Protein AF-0000000078774529 (afdb_homodimer)

Organism: Ictidomys tridecemlineatus (NCBI:txid43179)

Structure (mmCIF, N/CA/C/O backbone):
data_AF-0000000078774529-model_v1
#
loop_
_entity.id
_entity.type
_entity.pdbx_description
1 polymer 'Chromosome 6 open reading frame 58'
#
loop_
_atom_site.group_PDB
_atom_site.id
_atom_site.type_symbol
_atom_site.label_atom_id
_atom_site.label_alt_id
_atom_site.label_comp_id
_atom_site.label_asym_id
_atom_site.label_entity_id
_atom_site.label_seq_id
_atom_site.pdbx_PDB_ins_code
_atom_site.Cartn_x
_atom_site.Cartn_y
_atom_site.Cartn_z
_atom_site.occupancy
_atom_site.B_iso_or_equiv
_atom_site.auth_seq_id
_atom_site.auth_comp_id
_atom_site.auth_asym_id
_atom_site.auth_atom_id
_atom_site.pdbx_PDB_model_num
ATOM 1 N N . MET A 1 1 ? -48.25 -17.266 37.219 1 22.86 1 MET A N 1
ATOM 2 C CA . MET A 1 1 ? -47.531 -18.391 36.625 1 22.86 1 MET A CA 1
ATOM 3 C C . MET A 1 1 ? -47.781 -18.453 35.125 1 22.86 1 MET A C 1
ATOM 5 O O . MET A 1 1 ? -46.875 -18.781 34.344 1 22.86 1 MET A O 1
ATOM 9 N N . ALA A 1 2 ? -49.031 -18.562 34.719 1 26.16 2 ALA A N 1
ATOM 10 C CA . ALA A 1 2 ? -49.656 -19.016 33.469 1 26.16 2 ALA A CA 1
ATOM 11 C C . ALA A 1 2 ? -49.438 -17.984 32.344 1 26.16 2 ALA A C 1
ATOM 13 O O . ALA A 1 2 ? -49.781 -18.234 31.188 1 26.16 2 ALA A O 1
ATOM 14 N N . PHE A 1 3 ? -49.344 -16.781 32.719 1 27.58 3 PHE A N 1
ATOM 15 C CA . PHE A 1 3 ? -49.562 -15.719 31.734 1 27.58 3 PHE A CA 1
ATOM 16 C C . PHE A 1 3 ? -48.469 -15.719 30.672 1 27.58 3 PHE A C 1
ATOM 18 O O . PHE A 1 3 ? -48.281 -14.727 29.969 1 27.58 3 PHE A O 1
ATOM 25 N N . LEU A 1 4 ? -47.375 -16.75 30.844 1 28.06 4 LEU A N 1
ATOM 26 C CA . LEU A 1 4 ? -46.094 -16.844 30.156 1 28.06 4 LEU A CA 1
ATOM 27 C C . LEU A 1 4 ? -46.281 -17.188 28.688 1 28.06 4 LEU A C 1
ATOM 29 O O . LEU A 1 4 ? -45.312 -17.344 27.953 1 28.06 4 LEU A O 1
ATOM 33 N N . THR A 1 5 ? -47.531 -17.656 28.281 1 27.72 5 THR A N 1
ATOM 34 C CA . THR A 1 5 ? -47.625 -18.562 27.141 1 27.72 5 THR A CA 1
ATOM 35 C C . THR A 1 5 ? -47.531 -17.781 25.828 1 27.72 5 THR A C 1
ATOM 37 O O . THR A 1 5 ? -47.281 -18.359 24.766 1 27.72 5 THR A O 1
ATOM 40 N N . CYS A 1 6 ? -48.156 -16.547 25.703 1 26.41 6 CYS A N 1
ATOM 41 C CA . CYS A 1 6 ? -48.75 -16.203 24.422 1 26.41 6 CYS A CA 1
ATOM 42 C C . CYS A 1 6 ? -47.688 -15.82 23.406 1 26.41 6 CYS A C 1
ATOM 44 O O . CYS A 1 6 ? -48 -15.695 22.219 1 26.41 6 CYS A O 1
ATOM 46 N N . TRP A 1 7 ? -46.688 -15.008 23.859 1 26.58 7 TRP A N 1
ATOM 47 C CA . TRP A 1 7 ? -46.094 -14.172 22.844 1 26.58 7 TRP A CA 1
ATOM 48 C C . TRP A 1 7 ? -45.219 -15 21.906 1 26.58 7 TRP A C 1
ATOM 50 O O . TRP A 1 7 ? -44 -15.031 22.047 1 26.58 7 TRP A O 1
ATOM 60 N N . ALA A 1 8 ? -45.344 -16.438 21.875 1 28.95 8 ALA A N 1
ATOM 61 C CA . ALA A 1 8 ? -44.594 -17.438 21.125 1 28.95 8 ALA A CA 1
ATOM 62 C C . ALA A 1 8 ? -44.75 -17.219 19.609 1 28.95 8 ALA A C 1
ATOM 64 O O . ALA A 1 8 ? -43.812 -17.484 18.844 1 28.95 8 ALA A O 1
ATOM 65 N N . CYS A 1 9 ? -46 -17.047 19.125 1 26.59 9 CYS A N 1
ATOM 66 C CA . CYS A 1 9 ? -46.344 -17.594 17.828 1 26.59 9 CYS A CA 1
ATOM 67 C C . CYS A 1 9 ? -45.719 -16.766 16.703 1 26.59 9 CYS A C 1
ATOM 69 O O . CYS A 1 9 ? -45.656 -17.219 15.555 1 26.59 9 CYS A O 1
ATOM 71 N N . VAL A 1 10 ? -45.875 -15.438 16.906 1 27.52 10 VAL A N 1
ATOM 72 C CA . VAL A 1 10 ? -46 -14.719 15.641 1 27.52 10 VAL A CA 1
ATOM 73 C C . VAL A 1 10 ? -44.656 -14.789 14.875 1 27.52 10 VAL A C 1
ATOM 75 O O . VAL A 1 10 ? -44.625 -14.477 13.68 1 27.52 10 VAL A O 1
ATOM 78 N N . LEU A 1 11 ? -43.562 -14.836 15.664 1 26.62 11 LEU A N 1
ATOM 79 C CA . LEU A 1 11 ? -42.375 -14.492 14.914 1 26.62 11 LEU A CA 1
ATOM 80 C C . LEU A 1 11 ? -42 -15.609 13.945 1 26.62 11 LEU A C 1
ATOM 82 O O . LEU A 1 11 ? -40.875 -15.648 13.445 1 26.62 11 LEU A O 1
ATOM 86 N N . VAL A 1 12 ? -42.906 -16.609 13.797 1 27.36 12 VAL A N 1
ATOM 87 C CA . VAL A 1 12 ? -42.5 -17.828 13.102 1 27.36 12 VAL A CA 1
ATOM 88 C C . VAL A 1 12 ? -42.031 -17.484 11.695 1 27.36 12 VAL A C 1
ATOM 90 O O . VAL A 1 12 ? -40.969 -17.984 11.258 1 27.36 12 VAL A O 1
ATOM 93 N N . GLY A 1 13 ? -42.969 -17.109 10.75 1 25.42 13 GLY A N 1
ATOM 94 C CA . GLY A 1 13 ? -43.094 -17.75 9.453 1 25.42 13 GLY A CA 1
ATOM 95 C C . GLY A 1 13 ? -42.062 -17.25 8.453 1 25.42 13 GLY A C 1
ATOM 96 O O . GLY A 1 13 ? -41.844 -17.875 7.41 1 25.42 13 GLY A O 1
ATOM 97 N N . CYS A 1 14 ? -41.875 -15.906 8.375 1 25.48 14 CYS A N 1
ATOM 98 C CA . CYS A 1 14 ? -41.5 -15.586 7 1 25.48 14 CYS A CA 1
ATOM 99 C C . CYS A 1 14 ? -40.125 -16.109 6.66 1 25.48 14 CYS A C 1
ATOM 101 O O . CYS A 1 14 ? -39.125 -15.43 6.914 1 25.48 14 CYS A O 1
ATOM 103 N N . LEU A 1 15 ? -39.781 -17.328 7.09 1 29.42 15 LEU A N 1
ATOM 104 C CA . LEU A 1 15 ? -38.594 -17.984 6.508 1 29.42 15 LEU A CA 1
ATOM 105 C C . LEU A 1 15 ? -38.625 -17.891 4.984 1 29.42 15 LEU A C 1
ATOM 107 O O . LEU A 1 15 ? -39.312 -18.672 4.32 1 29.42 15 LEU A O 1
ATOM 111 N N . SER A 1 16 ? -39.062 -16.781 4.496 1 28.41 16 SER A N 1
ATOM 112 C CA . SER A 1 16 ? -38.844 -16.859 3.057 1 28.41 16 SER A CA 1
ATOM 113 C C . SER A 1 16 ? -37.469 -17.453 2.742 1 28.41 16 SER A C 1
ATOM 115 O O . SER A 1 16 ? -36.469 -17.109 3.379 1 28.41 16 SER A O 1
ATOM 117 N N . ALA A 1 17 ? -37.469 -18.672 2.225 1 30.06 17 ALA A N 1
ATOM 118 C CA . ALA A 1 17 ? -36.469 -19.438 1.481 1 30.06 17 ALA A CA 1
ATOM 119 C C . ALA A 1 17 ? -35.656 -18.531 0.57 1 30.06 17 ALA A C 1
ATOM 121 O O . ALA A 1 17 ? -36.094 -18.141 -0.509 1 30.06 17 ALA A O 1
ATOM 122 N N . SER A 1 18 ? -35.219 -17.406 1.056 1 31.2 18 SER A N 1
ATOM 123 C CA . SER A 1 18 ? -34.25 -16.938 0.086 1 31.2 18 SER A CA 1
ATOM 124 C C . SER A 1 18 ? -33.406 -18.094 -0.441 1 31.2 18 SER A C 1
ATOM 126 O O . SER A 1 18 ? -32.656 -18.734 0.322 1 31.2 18 SER A O 1
ATOM 128 N N . LEU A 1 19 ? -34 -18.891 -1.338 1 33.62 19 LEU A N 1
ATOM 129 C CA . LEU A 1 19 ? -33.188 -19.781 -2.166 1 33.62 19 LEU A CA 1
ATOM 130 C C . LEU A 1 19 ? -31.797 -19.219 -2.354 1 33.62 19 LEU A C 1
ATOM 132 O O . LEU A 1 19 ? -31.625 -18.062 -2.748 1 33.62 19 LEU A O 1
ATOM 136 N N . THR A 1 20 ? -30.984 -19.516 -1.432 1 37.28 20 THR A N 1
ATOM 137 C CA . THR A 1 20 ? -29.578 -19.328 -1.74 1 37.28 20 THR A CA 1
ATOM 138 C C . THR A 1 20 ? -29.312 -19.531 -3.229 1 37.28 20 THR A C 1
ATOM 140 O O . THR A 1 20 ? -29.484 -20.641 -3.744 1 37.28 20 THR A O 1
ATOM 143 N N . ARG A 1 21 ? -29.922 -18.734 -4.055 1 36.88 21 ARG A N 1
ATOM 144 C CA . ARG A 1 21 ? -29.391 -18.812 -5.414 1 36.88 21 ARG A CA 1
ATOM 145 C C . ARG A 1 21 ? -28 -19.422 -5.422 1 36.88 21 ARG A C 1
ATOM 147 O O . ARG A 1 21 ? -27.078 -18.922 -4.773 1 36.88 21 ARG A O 1
ATOM 154 N N . ALA A 1 22 ? -27.766 -20.641 -5.441 1 42.44 22 ALA A N 1
ATOM 155 C CA . ALA A 1 22 ? -26.531 -21.344 -5.754 1 42.44 22 ALA A CA 1
ATOM 156 C C . ALA A 1 22 ? -25.641 -20.5 -6.668 1 42.44 22 ALA A C 1
ATOM 158 O O . ALA A 1 22 ? -25.969 -20.297 -7.84 1 42.44 22 ALA A O 1
ATOM 159 N N . SER A 1 23 ? -25.141 -19.359 -6.312 1 53.69 23 SER A N 1
ATOM 160 C CA . SER A 1 23 ? -24.297 -18.438 -7.051 1 53.69 23 SER A CA 1
ATOM 161 C C . SER A 1 23 ? -23.344 -19.172 -7.98 1 53.69 23 SER A C 1
ATOM 163 O O . SER A 1 23 ? -22.578 -20.047 -7.543 1 53.69 23 SER A O 1
ATOM 165 N N . ASP A 1 24 ? -23.703 -19.5 -9.172 1 66.81 24 ASP A N 1
ATOM 166 C CA . ASP A 1 24 ? -22.984 -20.109 -10.289 1 66.81 24 ASP A CA 1
ATOM 167 C C . ASP A 1 24 ? -21.578 -19.516 -10.43 1 66.81 24 ASP A C 1
ATOM 169 O O . ASP A 1 24 ? -21.438 -18.344 -10.781 1 66.81 24 ASP A O 1
ATOM 173 N N . PHE A 1 25 ? -20.562 -20.141 -9.773 1 79.25 25 PHE A N 1
ATOM 174 C CA . PHE A 1 25 ? -19.172 -19.75 -9.797 1 79.25 25 PHE A CA 1
ATOM 175 C C . PHE A 1 25 ? -18.547 -20.031 -11.156 1 79.25 25 PHE A C 1
ATOM 177 O O . PHE A 1 25 ? -17.328 -19.875 -11.336 1 79.25 25 PHE A O 1
ATOM 184 N N . SER A 1 26 ? -19.312 -20.391 -12.047 1 83 26 SER A N 1
ATOM 185 C CA . SER A 1 26 ? -18.766 -20.844 -13.328 1 83 26 SER A CA 1
ATOM 186 C C . SER A 1 26 ? -17.969 -19.719 -14 1 83 26 SER A C 1
ATOM 188 O O . SER A 1 26 ? -16.953 -19.984 -14.656 1 83 26 SER A O 1
ATOM 190 N N . ASP A 1 27 ? -18.344 -18.562 -13.742 1 89.38 27 ASP A N 1
ATOM 191 C CA . ASP A 1 27 ? -17.688 -17.422 -14.375 1 89.38 27 ASP A CA 1
ATOM 192 C C . ASP A 1 27 ? -16.344 -17.141 -13.703 1 89.38 27 ASP A C 1
ATOM 194 O O . ASP A 1 27 ? -15.516 -16.406 -14.242 1 89.38 27 ASP A O 1
ATOM 198 N N . LEU A 1 28 ? -16.109 -17.828 -12.625 1 94.62 28 LEU A N 1
ATOM 199 C CA . LEU A 1 28 ? -14.898 -17.562 -11.867 1 94.62 28 LEU A CA 1
ATOM 200 C C . LEU A 1 28 ? -13.797 -18.547 -12.242 1 94.62 28 LEU A C 1
ATOM 202 O O . LEU A 1 28 ? -12.633 -18.328 -11.906 1 94.62 28 LEU A O 1
ATOM 206 N N . TYR A 1 29 ? -14.18 -19.609 -12.969 1 96.62 29 TYR A N 1
ATOM 207 C CA . TYR A 1 29 ? -13.227 -20.672 -13.273 1 96.62 29 TYR A CA 1
ATOM 208 C C . TYR A 1 29 ? -12.25 -20.234 -14.359 1 96.62 29 TYR A C 1
ATOM 210 O O . TYR A 1 29 ? -12.555 -19.344 -15.156 1 96.62 29 TYR A O 1
ATOM 218 N N . PRO A 1 30 ? -11.047 -20.844 -14.391 1 97.5 30 PRO A N 1
ATOM 219 C CA . PRO A 1 30 ? -10.055 -20.484 -15.414 1 97.5 30 PRO A CA 1
ATOM 220 C C . PRO A 1 30 ? -10.461 -20.938 -16.812 1 97.5 30 PRO A C 1
ATOM 222 O O . PRO A 1 30 ? -11.422 -21.703 -16.969 1 97.5 30 PRO A O 1
ATOM 225 N N . PRO A 1 31 ? -9.773 -20.438 -17.766 1 97.25 31 PRO A N 1
ATOM 226 C CA . PRO A 1 31 ? -10.102 -20.812 -19.156 1 97.25 31 PRO A CA 1
ATOM 227 C C . PRO A 1 31 ? -10.055 -22.328 -19.391 1 97.25 31 PRO A C 1
ATOM 229 O O . PRO A 1 31 ? -9.18 -23 -18.859 1 97.25 31 PRO A O 1
ATOM 232 N N . LEU A 1 32 ? -11.094 -22.812 -20.188 1 97.44 32 LEU A N 1
ATOM 233 C CA . LEU A 1 32 ? -11.18 -24.188 -20.641 1 97.44 32 LEU A CA 1
ATOM 234 C C . LEU A 1 32 ? -11.359 -25.141 -19.453 1 97.44 32 LEU A C 1
ATOM 236 O O . LEU A 1 32 ? -11 -26.312 -19.547 1 97.44 32 LEU A O 1
ATOM 240 N N . TRP A 1 33 ? -11.82 -24.578 -18.359 1 97.56 33 TRP A N 1
ATOM 241 C CA . TRP A 1 33 ? -12.023 -25.375 -17.156 1 97.56 33 TRP A CA 1
ATOM 242 C C . TRP A 1 33 ? -12.953 -26.547 -17.422 1 97.56 33 TRP A C 1
ATOM 244 O O . TRP A 1 33 ? -12.648 -27.688 -17.047 1 97.56 33 TRP A O 1
ATOM 254 N N . LYS A 1 34 ? -14.047 -26.328 -18.078 1 95.62 34 LYS A N 1
ATOM 255 C CA . LYS A 1 34 ? -15.055 -27.359 -18.328 1 95.62 34 LYS A CA 1
ATOM 256 C C . LYS A 1 34 ? -14.523 -28.422 -19.281 1 95.62 34 LYS A C 1
ATOM 258 O O . LYS A 1 34 ? -14.82 -29.609 -19.125 1 95.62 34 LYS A O 1
ATOM 263 N N . GLU A 1 35 ? -13.727 -28.031 -20.203 1 96.62 35 GLU A N 1
ATOM 264 C CA . GLU A 1 35 ? -13.211 -28.922 -21.234 1 96.62 35 GLU A CA 1
ATOM 265 C C . GLU A 1 35 ? -12.047 -29.766 -20.719 1 96.62 35 GLU A C 1
ATOM 267 O O . GLU A 1 35 ? -11.68 -30.766 -21.344 1 96.62 35 GLU A O 1
ATOM 272 N N . SER A 1 36 ? -11.453 -29.391 -19.625 1 98.19 36 SER A N 1
ATOM 273 C CA . SER A 1 36 ? -10.266 -30.062 -19.125 1 98.19 36 SER A CA 1
ATOM 274 C C . SER A 1 36 ? -10.633 -31.297 -18.312 1 98.19 36 SER A C 1
ATOM 276 O O . SER A 1 36 ? -11.703 -31.359 -17.703 1 98.19 36 SER A O 1
ATOM 278 N N . PRO A 1 37 ? -9.727 -32.281 -18.266 1 98.19 37 PRO A N 1
ATOM 279 C CA . PRO A 1 37 ? -9.992 -33.5 -17.5 1 98.19 37 PRO A CA 1
ATOM 280 C C . PRO A 1 37 ? -10.289 -33.219 -16.031 1 98.19 37 PRO A C 1
ATOM 282 O O . PRO A 1 37 ? -9.664 -32.344 -15.422 1 98.19 37 PRO A O 1
ATOM 285 N N . GLY A 1 38 ? -11.266 -34 -15.523 1 97.69 38 GLY A N 1
ATOM 286 C CA . GLY A 1 38 ? -11.641 -33.781 -14.133 1 97.69 38 GLY A CA 1
ATOM 287 C C . GLY A 1 38 ? -11.344 -34.969 -13.25 1 97.69 38 GLY A C 1
ATOM 288 O O . GLY A 1 38 ? -11.492 -34.906 -12.031 1 97.69 38 GLY A O 1
ATOM 289 N N . GLN A 1 39 ? -10.906 -36.125 -13.914 1 97.44 39 GLN A N 1
ATOM 290 C CA . GLN A 1 39 ? -10.539 -37.344 -13.219 1 97.44 39 GLN A CA 1
ATOM 291 C C . GLN A 1 39 ? -9.414 -38.062 -13.953 1 97.44 39 GLN A C 1
ATOM 293 O O . GLN A 1 39 ? -9.164 -37.812 -15.133 1 97.44 39 GLN A O 1
ATOM 298 N N . LEU A 1 40 ? -8.742 -38.969 -13.273 1 97.5 40 LEU A N 1
ATOM 299 C CA . LEU A 1 40 ? -7.562 -39.625 -13.828 1 97.5 40 LEU A CA 1
ATOM 300 C C . LEU A 1 40 ? -7.941 -40.469 -15.031 1 97.5 40 LEU A C 1
ATOM 302 O O . LEU A 1 40 ? -7.16 -40.594 -15.977 1 97.5 40 LEU A O 1
ATOM 306 N N . SER A 1 41 ? -9.141 -40.969 -15.023 1 96.5 41 SER A N 1
ATOM 307 C CA . SER A 1 41 ? -9.578 -41.875 -16.094 1 96.5 41 SER A CA 1
ATOM 308 C C . SER A 1 41 ? -9.75 -41.125 -17.406 1 96.5 41 SER A C 1
ATOM 310 O O . SER A 1 41 ? -9.891 -41.75 -18.469 1 96.5 41 SER A O 1
ATOM 312 N N . ASP A 1 42 ? -9.695 -39.844 -17.312 1 97.31 42 ASP A N 1
ATOM 313 C CA . ASP A 1 42 ? -9.805 -39.031 -18.531 1 97.31 42 ASP A CA 1
ATOM 314 C C . ASP A 1 42 ? -8.484 -39.031 -19.297 1 97.31 42 ASP A C 1
ATO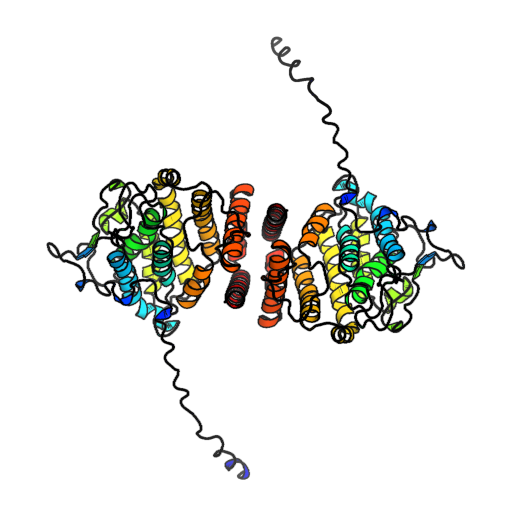M 316 O O . ASP A 1 42 ? -8.445 -38.625 -20.469 1 97.31 42 ASP A O 1
ATOM 320 N N . TYR A 1 43 ? -7.41 -39.531 -18.656 1 98.12 43 TYR A N 1
ATOM 321 C CA . TYR A 1 43 ? -6.094 -39.562 -19.281 1 98.12 43 TYR A CA 1
ATOM 322 C C . TYR A 1 43 ? -5.785 -40.938 -19.875 1 98.12 43 TYR A C 1
ATOM 324 O O . TYR A 1 43 ? -6.336 -41.938 -19.438 1 98.12 43 TYR A O 1
ATOM 332 N N . PRO A 1 44 ? -4.914 -40.969 -20.891 1 97.62 44 PRO A N 1
ATOM 333 C CA . PRO A 1 44 ? -4.492 -42.25 -21.438 1 97.62 44 PRO A CA 1
ATOM 334 C C . PRO A 1 44 ? -3.719 -43.094 -20.406 1 97.62 44 PRO A C 1
ATOM 336 O O . PRO A 1 44 ? -3.043 -42.531 -19.547 1 97.62 44 PRO A O 1
ATOM 339 N N . VAL A 1 45 ? -3.867 -44.438 -20.562 1 96.38 45 VAL A N 1
ATOM 340 C CA . VAL A 1 45 ? -3.164 -45.375 -19.688 1 96.38 45 VAL A CA 1
ATOM 341 C C . VAL A 1 45 ? -2.221 -46.25 -20.531 1 96.38 45 VAL A C 1
ATOM 343 O O . VAL A 1 45 ? -2.615 -46.781 -21.562 1 96.38 45 VAL A O 1
ATOM 346 N N . GLU A 1 46 ? -1.018 -46.219 -20.141 1 94.44 46 GLU A N 1
ATOM 347 C CA . GLU A 1 46 ? -0.012 -47.094 -20.75 1 94.44 46 GLU A CA 1
ATOM 348 C C . GLU A 1 46 ? 0.644 -47.969 -19.703 1 94.44 46 GLU A C 1
ATOM 350 O O . GLU A 1 46 ? 1.271 -47.5 -18.766 1 94.44 46 GLU A O 1
ATOM 355 N N . ASN A 1 47 ? 0.608 -49.312 -19.875 1 92.5 47 ASN A N 1
ATOM 356 C CA . ASN A 1 47 ? 1.197 -50.281 -18.953 1 92.5 47 ASN A CA 1
ATOM 357 C C . ASN A 1 47 ? 0.757 -50.031 -17.516 1 92.5 47 ASN A C 1
ATOM 359 O O . ASN A 1 47 ? 1.589 -50 -16.609 1 92.5 47 ASN A O 1
ATOM 363 N N . GLY A 1 48 ? -0.492 -49.656 -17.359 1 91.62 48 GLY A N 1
ATOM 364 C CA . GLY A 1 48 ? -1.066 -49.5 -16.031 1 91.62 48 GLY A CA 1
ATOM 365 C C . GLY A 1 48 ? -0.764 -48.156 -15.414 1 91.62 48 GLY A C 1
ATOM 366 O O . GLY A 1 48 ? -1.099 -47.906 -14.258 1 91.62 48 GLY A O 1
ATOM 367 N N . MET A 1 49 ? -0.187 -47.312 -16.203 1 95.31 49 MET A N 1
ATOM 368 C CA . MET A 1 49 ? 0.189 -46 -15.703 1 95.31 49 MET A CA 1
ATOM 369 C C . MET A 1 49 ? -0.583 -44.906 -16.438 1 95.31 49 MET A C 1
ATOM 371 O O . MET A 1 49 ? -0.685 -44.906 -17.656 1 95.31 49 MET A O 1
ATOM 375 N N . TYR A 1 50 ? -1.169 -44 -15.664 1 97.88 50 TYR A N 1
ATOM 376 C CA . TYR A 1 50 ? -1.752 -42.812 -16.266 1 97.88 50 TYR A CA 1
ATOM 377 C C . TYR A 1 50 ? -0.668 -41.875 -16.828 1 97.88 50 TYR A C 1
ATOM 379 O O . TYR A 1 50 ? 0.313 -41.594 -16.141 1 97.88 50 TYR A O 1
ATOM 387 N N . ILE A 1 51 ? -0.839 -41.469 -18.062 1 98.38 51 ILE A N 1
ATOM 388 C CA . ILE A 1 51 ? 0.146 -40.625 -18.719 1 98.38 51 ILE A CA 1
ATOM 389 C C . ILE A 1 51 ? -0.436 -39.219 -18.938 1 98.38 51 ILE A C 1
ATOM 391 O O . ILE A 1 51 ? -1.479 -39.062 -19.578 1 98.38 51 ILE A O 1
ATOM 395 N N . ILE A 1 52 ? 0.168 -38.188 -18.438 1 98.62 52 ILE A N 1
ATOM 396 C CA . ILE A 1 52 ? -0.306 -36.812 -18.547 1 98.62 52 ILE A CA 1
ATOM 397 C C . ILE A 1 52 ? 0.753 -35.969 -19.234 1 98.62 52 ILE A C 1
ATOM 399 O O . ILE A 1 52 ? 1.943 -36.062 -18.938 1 98.62 52 ILE A O 1
ATOM 403 N N . ASN A 1 53 ? 0.385 -35.156 -20.172 1 98.62 53 ASN A N 1
ATOM 404 C CA . ASN A 1 53 ? 1.274 -34.219 -20.844 1 98.62 53 ASN A CA 1
ATOM 405 C C . ASN A 1 53 ? 1.119 -32.812 -20.297 1 98.62 53 ASN A C 1
ATOM 407 O O . ASN A 1 53 ? 0.236 -32.062 -20.734 1 98.62 53 ASN A O 1
ATOM 411 N N . PRO A 1 54 ? 2.029 -32.406 -19.422 1 98.31 54 PRO A N 1
ATOM 412 C CA . PRO A 1 54 ? 1.893 -31.078 -18.797 1 98.31 54 PRO A CA 1
ATOM 413 C C . PRO A 1 54 ? 2.219 -29.938 -19.766 1 98.31 54 PRO A C 1
ATOM 415 O O . PRO A 1 54 ? 2.105 -28.766 -19.391 1 98.31 54 PRO A O 1
ATOM 418 N N . TRP A 1 55 ? 2.613 -30.219 -20.984 1 98.69 55 TRP A N 1
ATOM 419 C CA . TRP A 1 55 ? 2.943 -29.219 -22 1 98.69 55 TRP A CA 1
ATOM 420 C C . TRP A 1 55 ? 1.77 -29 -22.953 1 98.69 55 TRP A C 1
ATOM 422 O O . TRP A 1 55 ? 1.936 -28.422 -24.031 1 98.69 55 TRP A O 1
ATOM 432 N N . VAL A 1 56 ? 0.684 -29.516 -22.562 1 98.5 56 VAL A N 1
ATOM 433 C CA . VAL A 1 56 ? -0.624 -29.219 -23.141 1 98.5 56 VAL A CA 1
ATOM 434 C C . VAL A 1 56 ? -1.505 -28.531 -22.109 1 98.5 56 VAL A C 1
ATOM 436 O O . VAL A 1 56 ? -1.774 -29.094 -21.031 1 98.5 56 VAL A O 1
ATOM 439 N N . PHE A 1 57 ? -2.037 -27.344 -22.438 1 98.69 57 PHE A N 1
ATOM 440 C CA . PHE A 1 57 ? -2.715 -26.469 -21.484 1 98.69 57 PHE A CA 1
ATOM 441 C C . PHE A 1 57 ? -3.854 -27.203 -20.797 1 98.69 57 PHE A C 1
ATOM 443 O O . PHE A 1 57 ? -3.943 -27.203 -19.562 1 98.69 57 PHE A O 1
ATOM 450 N N . SER A 1 58 ? -4.703 -27.844 -21.547 1 98.44 58 SER A N 1
ATOM 451 C CA . SER A 1 58 ? -5.891 -28.484 -20.984 1 98.44 58 SER A CA 1
ATOM 452 C C . SER A 1 58 ? -5.516 -29.656 -20.094 1 98.44 58 SER A C 1
ATOM 454 O O . SER A 1 58 ? -6.176 -29.922 -19.094 1 98.44 58 SER A O 1
ATOM 456 N N . GLU A 1 59 ? -4.512 -30.422 -20.453 1 98.62 59 GLU A N 1
ATOM 457 C CA . GLU A 1 59 ? -4.082 -31.547 -19.641 1 98.62 59 GLU A CA 1
ATOM 458 C C . GLU A 1 59 ? -3.506 -31.078 -18.312 1 98.62 59 GLU A C 1
ATOM 460 O O . GLU A 1 59 ? -3.777 -31.672 -17.266 1 98.62 59 GLU A O 1
ATOM 465 N N . LYS A 1 60 ? -2.75 -30.016 -18.391 1 98.62 60 LYS A N 1
ATOM 466 C CA . LYS A 1 60 ? -2.207 -29.438 -17.156 1 98.62 60 LYS A CA 1
ATOM 467 C C . LYS A 1 60 ? -3.316 -28.844 -16.297 1 98.62 60 LYS A C 1
ATOM 469 O O . LYS A 1 60 ? -3.283 -28.953 -15.07 1 98.62 60 LYS A O 1
ATOM 474 N N . MET A 1 61 ? -4.254 -28.156 -16.922 1 98.81 61 MET A N 1
ATOM 475 C CA . MET A 1 61 ? -5.418 -27.656 -16.203 1 98.81 61 MET A CA 1
ATOM 476 C C . MET A 1 61 ? -6.145 -28.797 -15.484 1 98.81 61 MET A C 1
ATOM 478 O O . MET A 1 61 ? -6.605 -28.641 -14.359 1 98.81 61 MET A O 1
ATOM 482 N N . GLY A 1 62 ? -6.203 -29.906 -16.125 1 98.81 62 GLY A N 1
ATOM 483 C CA . GLY A 1 62 ? -6.82 -31.078 -15.523 1 98.81 62 GLY A CA 1
ATOM 484 C C . GLY A 1 62 ? -6.121 -31.547 -14.258 1 98.81 62 GLY A C 1
ATOM 485 O O . GLY A 1 62 ? -6.766 -32 -13.32 1 98.81 62 GLY A O 1
ATOM 486 N N . VAL A 1 63 ? -4.836 -31.422 -14.273 1 98.69 63 VAL A N 1
ATOM 487 C CA . VAL A 1 63 ? -4.035 -31.766 -13.109 1 98.69 63 VAL A CA 1
ATOM 488 C C . VAL A 1 63 ? -4.512 -30.969 -11.898 1 98.69 63 VAL A C 1
ATOM 490 O O . VAL A 1 63 ? -4.75 -31.531 -10.828 1 98.69 63 VAL A O 1
ATOM 493 N N . TYR A 1 64 ? -4.66 -29.688 -12.023 1 98.75 64 TYR A N 1
ATOM 494 C CA . TYR A 1 64 ? -5.164 -28.828 -10.961 1 98.75 64 TYR A CA 1
ATOM 495 C C . TYR A 1 64 ? -6.59 -29.203 -10.578 1 98.75 64 TYR A C 1
ATOM 497 O O . TYR A 1 64 ? -6.941 -29.234 -9.398 1 98.75 64 TYR A O 1
ATOM 505 N N . LYS A 1 65 ? -7.387 -29.406 -11.602 1 98.56 65 LYS A N 1
ATOM 506 C CA . LYS A 1 65 ? -8.797 -29.719 -11.391 1 98.56 65 LYS A CA 1
ATOM 507 C C . LYS A 1 65 ? -8.969 -30.969 -10.547 1 98.56 65 LYS A C 1
ATOM 509 O O . LYS A 1 65 ? -9.781 -31 -9.625 1 98.56 65 LYS A O 1
ATOM 514 N N . ILE A 1 66 ? -8.25 -31.953 -10.883 1 98.62 66 ILE A N 1
ATOM 515 C CA . ILE A 1 66 ? -8.297 -33.219 -10.141 1 98.62 66 ILE A CA 1
ATOM 516 C C . ILE A 1 66 ? -7.848 -32.969 -8.695 1 98.62 66 ILE A C 1
ATOM 518 O O . ILE A 1 66 ? -8.453 -33.469 -7.758 1 98.62 66 ILE A O 1
ATOM 522 N N . LEU A 1 67 ? -6.809 -32.219 -8.523 1 98.44 67 LEU A N 1
ATOM 523 C CA . LEU A 1 67 ? -6.332 -31.875 -7.188 1 98.44 67 LEU A CA 1
ATOM 524 C C . LEU A 1 67 ? -7.426 -31.203 -6.375 1 98.44 67 LEU A C 1
ATOM 526 O O . LEU A 1 67 ? -7.637 -31.531 -5.207 1 98.44 67 LEU A 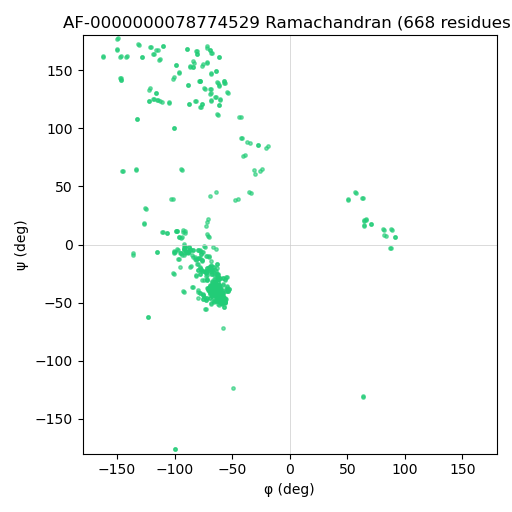O 1
ATOM 530 N N . LEU A 1 68 ? -8.07 -30.203 -6.969 1 98.19 68 LEU A N 1
ATOM 531 C CA . LEU A 1 68 ? -9.141 -29.484 -6.293 1 98.19 68 LEU A CA 1
ATOM 532 C C . LEU A 1 68 ? -10.297 -30.406 -5.945 1 98.19 68 LEU A C 1
ATOM 534 O O . LEU A 1 68 ? -10.844 -30.344 -4.844 1 98.19 68 LEU A O 1
ATOM 538 N N . ASN A 1 69 ? -10.617 -31.281 -6.875 1 97.31 69 ASN A N 1
ATOM 539 C CA . ASN A 1 69 ? -11.695 -32.25 -6.629 1 97.31 69 ASN A CA 1
ATOM 540 C C . ASN A 1 69 ? -11.352 -33.188 -5.477 1 97.31 69 ASN A C 1
ATOM 542 O O . ASN A 1 69 ? -12.188 -33.438 -4.602 1 97.31 69 ASN A O 1
ATOM 546 N N . LYS A 1 70 ? -10.172 -33.656 -5.445 1 97.56 70 LYS A N 1
ATOM 547 C CA . LYS A 1 70 ? -9.758 -34.656 -4.48 1 97.56 70 LYS A CA 1
ATOM 548 C C . LYS A 1 70 ? -9.516 -34.031 -3.105 1 97.56 70 LYS A C 1
ATOM 550 O O . LYS A 1 70 ? -9.555 -34.75 -2.09 1 97.56 70 LYS A O 1
ATOM 555 N N . THR A 1 71 ? -9.266 -32.75 -3.047 1 97.88 71 THR A N 1
ATOM 556 C CA . THR A 1 71 ? -9.008 -32.094 -1.764 1 97.88 71 THR A CA 1
ATOM 557 C C . THR A 1 71 ? -10.258 -31.391 -1.257 1 97.88 71 THR A C 1
ATOM 559 O O . THR A 1 71 ? -10.266 -30.859 -0.145 1 97.88 71 THR A O 1
ATOM 562 N N . ALA A 1 72 ? -11.32 -31.344 -2.041 1 96.88 72 ALA A N 1
ATOM 563 C CA . ALA A 1 72 ? -12.531 -30.609 -1.716 1 96.88 72 ALA A CA 1
ATOM 564 C C . ALA A 1 72 ? -13.086 -31.031 -0.361 1 96.88 72 ALA A C 1
ATOM 566 O O . ALA A 1 72 ? -13.531 -30.188 0.429 1 96.88 72 ALA A O 1
ATOM 567 N N . THR A 1 73 ? -13.055 -32.312 -0.046 1 95 73 THR A N 1
ATOM 568 C CA . THR A 1 73 ? -13.648 -32.812 1.179 1 95 73 THR A CA 1
ATOM 569 C C . THR A 1 73 ? -12.914 -32.281 2.406 1 95 73 THR A C 1
ATOM 571 O O . THR A 1 73 ? -13.531 -32.062 3.449 1 95 73 THR A O 1
ATOM 574 N N . TYR A 1 74 ? -11.648 -32.125 2.279 1 95.31 74 TYR A N 1
ATOM 575 C CA . TYR A 1 74 ? -10.859 -31.641 3.408 1 95.31 74 TYR A CA 1
ATOM 576 C C . TYR A 1 74 ? -11.133 -30.156 3.676 1 95.31 74 TYR A C 1
ATOM 578 O O . TYR A 1 74 ? -10.914 -29.672 4.789 1 95.31 74 TYR A O 1
ATOM 586 N N . PHE A 1 75 ? -11.609 -29.406 2.676 1 95.56 75 PHE A N 1
ATOM 587 C CA . PHE A 1 75 ? -11.867 -27.969 2.811 1 95.56 75 PHE A CA 1
ATOM 588 C C . PHE A 1 75 ? -13.336 -27.719 3.117 1 95.56 75 PHE A C 1
ATOM 590 O O . PHE A 1 75 ? -13.727 -26.578 3.369 1 95.56 75 PHE A O 1
ATOM 597 N N . ALA A 1 76 ? -14.148 -28.719 3.119 1 93.19 76 ALA A N 1
ATOM 598 C CA . ALA A 1 76 ? -15.586 -28.578 3.316 1 93.19 76 ALA A CA 1
ATOM 599 C C . ALA A 1 76 ? -15.898 -28 4.691 1 93.19 76 ALA A C 1
ATOM 601 O O . ALA A 1 76 ? -16.922 -27.328 4.871 1 93.19 76 ALA A O 1
ATOM 602 N N . LYS A 1 77 ? -15.062 -28.203 5.664 1 92 77 LYS A N 1
ATOM 603 C CA . LYS A 1 77 ? -15.273 -27.703 7.016 1 92 77 LYS A CA 1
ATOM 604 C C . LYS A 1 77 ? -15.141 -26.188 7.055 1 92 77 LYS A C 1
ATOM 606 O O . LYS A 1 77 ? -15.617 -25.531 7.992 1 92 77 LYS A O 1
ATOM 611 N N . PHE A 1 78 ? -14.5 -25.656 6.109 1 91.06 78 PHE A N 1
ATOM 612 C CA . PHE A 1 78 ? -14.289 -24.219 6.102 1 91.06 78 PHE A CA 1
ATOM 613 C C . PHE A 1 78 ? -15.406 -23.5 5.34 1 91.06 78 PHE A C 1
ATOM 615 O O . PHE A 1 78 ? -15.758 -22.375 5.66 1 91.06 78 PHE A O 1
ATOM 622 N N . ALA A 1 79 ? -15.859 -24.031 4.23 1 87 79 ALA A N 1
ATOM 623 C CA . ALA A 1 79 ? -16.953 -23.484 3.436 1 87 79 ALA A CA 1
ATOM 624 C C . ALA A 1 79 ? -17.516 -24.531 2.475 1 87 79 ALA A C 1
ATOM 626 O O . ALA A 1 79 ? -16.781 -25.438 2.057 1 87 79 ALA A O 1
ATOM 627 N N . PRO A 1 80 ? -18.719 -24.203 2.055 1 84.56 80 PRO A N 1
ATOM 628 C CA . PRO A 1 80 ? -19.281 -25.125 1.073 1 84.56 80 PRO A CA 1
ATOM 629 C C . PRO A 1 80 ? -18.766 -24.875 -0.341 1 84.56 80 PRO A C 1
ATOM 631 O O . PRO A 1 80 ? -18.047 -23.906 -0.578 1 84.56 80 PRO A O 1
ATOM 634 N N . GLU A 1 81 ? -18.984 -25.812 -1.318 1 87 81 GLU A N 1
ATOM 635 C CA . GLU A 1 81 ? -18.781 -25.703 -2.762 1 87 81 GLU A CA 1
ATOM 636 C C . GLU A 1 81 ? -17.312 -25.516 -3.104 1 87 81 GLU A C 1
ATOM 638 O O . GLU A 1 81 ? -16.984 -24.906 -4.133 1 87 81 GLU A O 1
ATOM 643 N N . ASN A 1 82 ? -16.406 -25.766 -2.227 1 93.19 82 ASN A N 1
ATOM 644 C CA . ASN A 1 82 ? -14.961 -25.812 -2.482 1 93.19 82 ASN A CA 1
ATOM 645 C C . ASN A 1 82 ? -14.398 -24.422 -2.744 1 93.19 82 ASN A C 1
ATOM 647 O O . ASN A 1 82 ? -13.305 -24.281 -3.299 1 93.19 82 ASN A O 1
ATOM 651 N N . GLU A 1 83 ? -15.125 -23.344 -2.379 1 92.12 83 GLU A N 1
ATOM 652 C CA . GLU A 1 83 ? -14.719 -21.969 -2.697 1 92.12 83 GLU A CA 1
ATOM 653 C C . GLU A 1 83 ? -13.523 -21.531 -1.848 1 92.12 83 GLU A C 1
ATOM 655 O O . GLU A 1 83 ? -12.719 -20.703 -2.275 1 92.12 83 GLU A O 1
ATOM 660 N N . GLN A 1 84 ? -13.422 -22.156 -0.7 1 95.19 84 GLN A N 1
ATOM 661 C CA . GLN A 1 84 ? -12.375 -21.75 0.234 1 95.19 84 GLN A CA 1
ATOM 662 C C . GLN A 1 84 ? -11.141 -22.641 0.09 1 95.19 84 GLN A C 1
ATOM 664 O O . GLN A 1 84 ? -10.219 -22.578 0.91 1 95.19 84 GLN A O 1
ATOM 669 N N . ASN A 1 85 ? -11.195 -23.516 -0.945 1 97.75 85 ASN A N 1
ATOM 670 C CA . ASN A 1 85 ? -10.031 -24.359 -1.223 1 97.75 85 ASN A CA 1
ATOM 671 C C . ASN A 1 85 ? -8.805 -23.5 -1.546 1 97.75 85 ASN A C 1
ATOM 673 O O . ASN A 1 85 ? -8.836 -22.672 -2.459 1 97.75 85 ASN A O 1
ATOM 677 N N . LEU A 1 86 ? -7.695 -23.703 -0.814 1 98.19 86 LEU A N 1
ATOM 678 C CA . LEU A 1 86 ? -6.523 -22.828 -0.866 1 98.19 86 LEU A CA 1
ATOM 679 C C . LEU A 1 86 ? -5.672 -23.141 -2.094 1 98.19 86 LEU A C 1
ATOM 681 O O . LEU A 1 86 ? -4.727 -22.406 -2.395 1 98.19 86 LEU A O 1
ATOM 685 N N . LEU A 1 87 ? -6.027 -24.172 -2.867 1 98.62 87 LEU A N 1
ATOM 686 C CA . LEU A 1 87 ? -5.25 -24.562 -4.035 1 98.62 87 LEU A CA 1
ATOM 687 C C . LEU A 1 87 ? -5.758 -23.859 -5.289 1 98.62 87 LEU A C 1
ATOM 689 O O . LEU A 1 87 ? -5.176 -24 -6.367 1 98.62 87 LEU A O 1
ATOM 693 N N . TRP A 1 88 ? -6.812 -23.047 -5.191 1 98.44 88 TRP A N 1
ATOM 694 C CA . TRP A 1 88 ? -7.41 -22.375 -6.332 1 98.44 88 TRP A CA 1
ATOM 695 C C . TRP A 1 88 ? -6.406 -21.438 -6.996 1 98.44 88 TRP A C 1
ATOM 697 O O . TRP A 1 88 ? -6.473 -21.203 -8.203 1 98.44 88 TRP A O 1
ATOM 707 N N . GLY A 1 89 ? -5.465 -20.922 -6.215 1 98.44 89 GLY A N 1
ATOM 708 C CA . GLY A 1 89 ? -4.48 -20 -6.77 1 98.44 89 GLY A CA 1
ATOM 709 C C . GLY A 1 89 ? -3.682 -20.609 -7.91 1 98.44 89 GLY A C 1
ATOM 710 O O . GLY A 1 89 ? -3.26 -19.891 -8.82 1 98.44 89 GLY A O 1
ATOM 711 N N . LEU A 1 90 ? -3.506 -21.922 -7.906 1 98.69 90 LEU A N 1
ATOM 712 C CA . LEU A 1 90 ? -2.641 -22.594 -8.859 1 98.69 90 LEU A CA 1
ATOM 713 C C . LEU A 1 90 ? -3.277 -22.625 -10.25 1 98.69 90 LEU A C 1
ATOM 715 O O . LEU A 1 90 ? -2.711 -22.109 -11.203 1 98.69 90 LEU A O 1
ATOM 719 N N . PRO A 1 91 ? -4.5 -23.156 -10.398 1 98.62 91 PRO A N 1
ATOM 720 C CA . PRO A 1 91 ? -5.094 -23.172 -11.734 1 98.62 91 PRO A CA 1
ATOM 721 C C . PRO A 1 91 ? -5.438 -21.781 -12.25 1 98.62 91 PRO A C 1
ATOM 723 O O . PRO A 1 91 ? -5.363 -21.531 -13.453 1 98.62 91 PRO A O 1
ATOM 726 N N . LEU A 1 92 ? -5.859 -20.891 -11.344 1 98.56 92 LEU A N 1
ATOM 727 C CA . LEU A 1 92 ? -6.191 -19.547 -11.789 1 98.56 92 LEU A CA 1
ATOM 728 C C . LEU A 1 92 ? -4.957 -18.828 -12.328 1 98.56 92 LEU A C 1
ATOM 730 O O . LEU A 1 92 ? -5.039 -18.125 -13.336 1 98.56 92 LEU A O 1
ATOM 734 N N . GLN A 1 93 ? -3.811 -19.031 -11.656 1 98.5 93 GLN A N 1
ATOM 735 C CA . GLN A 1 93 ? -2.562 -18.469 -12.172 1 98.5 93 GLN A CA 1
ATOM 736 C C . GLN A 1 93 ? -2.223 -19.047 -13.539 1 98.5 93 GLN A C 1
ATOM 738 O O . GLN A 1 93 ? -1.78 -18.328 -14.43 1 98.5 93 GLN A O 1
ATOM 743 N N . HIS A 1 94 ? -2.398 -20.328 -13.695 1 98.75 94 HIS A N 1
ATOM 744 C CA . HIS A 1 94 ? -2.197 -21 -14.984 1 98.75 94 HIS A CA 1
ATOM 745 C C . HIS A 1 94 ? -3.115 -20.406 -16.047 1 98.75 94 HIS A C 1
ATOM 747 O O . HIS A 1 94 ? -2.691 -20.203 -17.188 1 98.75 94 HIS A O 1
ATOM 753 N N . GLY A 1 95 ? -4.355 -20.188 -15.695 1 98.62 95 GLY A N 1
ATOM 754 C CA . GLY A 1 95 ? -5.301 -19.562 -16.609 1 98.62 95 GLY A CA 1
ATOM 755 C C . GLY A 1 95 ? -4.875 -18.172 -17.047 1 98.62 95 GLY A C 1
ATOM 756 O O . GLY A 1 95 ? -4.949 -17.844 -18.234 1 98.62 95 GLY A O 1
ATOM 757 N N . TRP A 1 96 ? -4.449 -17.344 -16.109 1 98.62 96 TRP A N 1
ATOM 758 C CA . TRP A 1 96 ? -3.969 -16 -16.438 1 98.62 96 TRP A CA 1
ATOM 759 C C . TRP A 1 96 ? -2.762 -16.062 -17.359 1 98.62 96 TRP A C 1
ATOM 761 O O . TRP A 1 96 ? -2.65 -15.266 -18.297 1 98.62 96 TRP A O 1
ATOM 771 N N . GLN A 1 97 ? -1.831 -17 -17.094 1 98.75 97 GLN A N 1
ATOM 772 C CA . GLN A 1 97 ? -0.655 -17.141 -17.953 1 98.75 97 GLN A CA 1
ATOM 773 C C . GLN A 1 97 ? -1.052 -17.516 -19.375 1 98.75 97 GLN A C 1
ATOM 775 O O . GLN A 1 97 ? -0.436 -17.047 -20.344 1 98.75 97 GLN A O 1
ATOM 780 N N . TYR A 1 98 ? -2.07 -18.281 -19.484 1 98.62 98 TYR A N 1
ATOM 781 C CA . TYR A 1 98 ? -2.578 -18.703 -20.781 1 98.62 98 TYR A CA 1
ATOM 782 C C . TYR A 1 98 ? -3.186 -17.516 -21.531 1 98.62 98 TYR A C 1
ATOM 784 O O . TYR A 1 98 ? -2.805 -17.234 -22.672 1 98.62 98 TYR A O 1
ATOM 792 N N . THR A 1 99 ? -4.082 -16.766 -20.891 1 98 99 THR A N 1
ATOM 793 C CA . THR A 1 99 ? -4.844 -15.711 -21.547 1 98 99 THR A CA 1
ATOM 794 C C . THR A 1 99 ? -3.953 -14.508 -21.844 1 98 99 THR A C 1
ATOM 796 O O . THR A 1 99 ? -4.23 -13.734 -22.766 1 98 99 THR A O 1
ATOM 799 N N . SER A 1 100 ? -2.869 -14.367 -21.109 1 98.44 100 SER A N 1
ATOM 800 C CA . SER A 1 100 ? -1.973 -13.234 -21.312 1 98.44 100 SER A CA 1
ATOM 801 C C . SER A 1 100 ? -0.867 -13.578 -22.312 1 98.44 100 SER A C 1
ATOM 803 O O . SER A 1 100 ? 0.02 -12.758 -22.562 1 98.44 100 SER A O 1
ATOM 805 N N . GLY A 1 101 ? -0.816 -14.844 -22.797 1 97.94 101 GLY A N 1
ATOM 806 C CA . GLY A 1 101 ? 0.14 -15.242 -23.828 1 97.94 101 GLY A CA 1
ATOM 807 C C . GLY A 1 101 ? 1.466 -15.711 -23.25 1 97.94 101 GLY A C 1
ATOM 808 O O . GLY A 1 101 ? 2.412 -15.969 -24 1 97.94 101 GLY A O 1
ATOM 809 N N . ARG A 1 102 ? 1.51 -15.938 -22 1 98.56 102 ARG A N 1
ATOM 810 C CA . ARG A 1 102 ? 2.787 -16.156 -21.328 1 98.56 102 ARG A CA 1
ATOM 811 C C . ARG A 1 102 ? 3.182 -17.625 -21.375 1 98.56 102 ARG A C 1
ATOM 813 O O . ARG A 1 102 ? 4.289 -17.984 -20.969 1 98.56 102 ARG A O 1
ATOM 820 N N . LEU A 1 103 ? 2.307 -18.469 -21.859 1 98.69 103 LEU A N 1
ATOM 821 C CA . LEU A 1 103 ? 2.639 -19.875 -21.984 1 98.69 103 LEU A CA 1
ATOM 822 C C . LEU A 1 103 ? 3.18 -20.188 -23.375 1 98.69 103 LEU A C 1
ATOM 824 O O . LEU A 1 103 ? 3.691 -21.281 -23.609 1 98.69 103 LEU A O 1
ATOM 828 N N . ALA A 1 104 ? 3.096 -19.219 -24.297 1 98.44 104 ALA A N 1
ATOM 829 C CA . ALA A 1 104 ? 3.543 -19.422 -25.672 1 98.44 104 ALA A CA 1
ATOM 830 C C . ALA A 1 104 ? 5.059 -19.281 -25.781 1 98.44 104 ALA A C 1
ATOM 832 O O . ALA A 1 104 ? 5.715 -18.812 -24.844 1 98.44 104 ALA A O 1
ATOM 833 N N . ASP A 1 105 ? 5.574 -19.75 -26.875 1 98.38 105 ASP A N 1
ATOM 834 C CA . ASP A 1 105 ? 6.996 -19.594 -27.156 1 98.38 105 ASP A CA 1
ATOM 835 C C . ASP A 1 105 ? 7.371 -18.125 -27.281 1 98.38 105 ASP A C 1
ATOM 837 O O . ASP A 1 105 ? 7.004 -17.453 -28.25 1 98.38 105 ASP A O 1
ATOM 841 N N . PRO A 1 106 ? 8.148 -17.625 -26.344 1 97.69 106 PRO A N 1
ATOM 842 C CA . PRO A 1 106 ? 8.438 -16.203 -26.375 1 97.69 106 PRO A CA 1
ATOM 843 C C . PRO A 1 106 ? 9.391 -15.812 -27.516 1 97.69 106 PRO A C 1
ATOM 845 O O . PRO A 1 106 ? 9.445 -14.648 -27.906 1 97.69 106 PRO A O 1
ATOM 848 N N . SER A 1 107 ? 10.133 -16.766 -28.031 1 94.75 107 SER A N 1
ATOM 849 C CA . SER A 1 107 ? 11.07 -16.5 -29.109 1 94.75 107 SER A CA 1
ATOM 850 C C . SER A 1 107 ? 10.352 -16.438 -30.453 1 94.75 107 SER A C 1
ATOM 852 O O . SER A 1 107 ? 10.906 -15.93 -31.438 1 94.75 107 SER A O 1
ATOM 854 N N . GLN A 1 108 ? 9.195 -17.031 -30.547 1 91.69 108 GLN A N 1
ATOM 855 C CA . GLN A 1 108 ? 8.359 -17.094 -31.734 1 91.69 108 GLN A CA 1
ATOM 856 C C . GLN A 1 108 ? 9.023 -17.922 -32.844 1 91.69 108 GLN A C 1
ATOM 858 O O . GLN A 1 108 ? 8.711 -17.781 -34 1 91.69 108 GLN A O 1
ATOM 863 N N . ARG A 1 109 ? 9.867 -18.703 -32.406 1 93.81 109 ARG A N 1
ATOM 864 C CA . ARG A 1 109 ? 10.516 -19.594 -33.375 1 93.81 109 ARG A CA 1
ATOM 865 C C . ARG A 1 109 ? 9.609 -20.766 -33.75 1 93.81 109 ARG A C 1
ATOM 867 O O . ARG A 1 109 ? 9.812 -21.422 -34.75 1 93.81 109 ARG A O 1
ATOM 874 N N . THR A 1 110 ? 8.734 -21.062 -32.844 1 94.81 110 THR A N 1
ATOM 875 C CA . THR A 1 110 ? 7.734 -22.094 -33.094 1 94.81 110 THR A CA 1
ATOM 876 C C . THR A 1 110 ? 6.324 -21.516 -32.969 1 94.81 110 THR A C 1
ATOM 878 O O . THR A 1 110 ? 6.145 -20.406 -32.5 1 94.81 110 THR A O 1
ATOM 881 N N . ASP A 1 111 ? 5.359 -22.375 -33.406 1 95.12 111 ASP A N 1
ATOM 882 C CA . ASP A 1 111 ? 3.967 -21.938 -33.312 1 95.12 111 ASP A CA 1
ATOM 883 C C . ASP A 1 111 ? 3.34 -22.359 -32 1 95.12 111 ASP A C 1
ATOM 885 O O . ASP A 1 111 ? 2.133 -22.219 -31.797 1 95.12 111 ASP A O 1
ATOM 889 N N . CYS A 1 112 ? 4.141 -22.797 -31.125 1 97.69 112 CYS A N 1
ATOM 890 C CA . CYS A 1 112 ? 3.645 -23.266 -29.844 1 97.69 112 CYS A CA 1
ATOM 891 C C . CYS A 1 112 ? 2.939 -22.156 -29.078 1 97.69 112 CYS A C 1
ATOM 893 O O . CYS A 1 112 ? 3.553 -21.141 -28.75 1 97.69 112 CYS A O 1
ATOM 895 N N . GLY A 1 113 ? 1.622 -22.375 -28.766 1 96.88 113 GLY A N 1
ATOM 896 C CA . GLY A 1 113 ? 0.857 -21.422 -27.984 1 96.88 113 GLY A CA 1
ATOM 897 C C . GLY A 1 113 ? 0.197 -20.344 -28.828 1 96.88 113 GLY A C 1
ATOM 898 O O . GLY A 1 113 ? -0.487 -19.469 -28.297 1 96.88 113 GLY A O 1
ATOM 899 N N . TYR A 1 114 ? 0.478 -20.422 -30.094 1 95.62 114 TYR A N 1
ATOM 900 C CA . TYR A 1 114 ? -0.144 -19.453 -31 1 95.62 114 TYR A CA 1
ATOM 901 C C . TYR A 1 114 ? -1.343 -20.078 -31.703 1 95.62 114 TYR A C 1
ATOM 903 O O . TYR A 1 114 ? -1.808 -21.156 -31.328 1 95.62 114 TYR A O 1
ATOM 911 N N . GLU A 1 115 ? -1.983 -19.422 -32.594 1 90.06 115 GLU A N 1
ATOM 912 C CA . GLU A 1 115 ? -3.299 -19.719 -33.156 1 90.06 115 GLU A CA 1
ATOM 913 C C . GLU A 1 115 ? -3.359 -21.141 -33.688 1 90.06 115 GLU A C 1
ATOM 915 O O . GLU A 1 115 ? -4.336 -21.859 -33.438 1 90.06 115 GLU A O 1
ATOM 920 N N . SER A 1 116 ? -2.412 -21.672 -34.312 1 91.69 116 SER A N 1
ATOM 921 C CA . SER A 1 116 ? -2.438 -22.984 -34.906 1 91.69 116 SER A CA 1
ATOM 922 C C . SER A 1 116 ? -2.244 -24.094 -33.875 1 91.69 116 SER A C 1
ATOM 924 O O . SER A 1 116 ? -2.631 -25.234 -34.094 1 91.69 116 SER A O 1
ATOM 926 N N . ASP A 1 117 ? -1.719 -23.75 -32.781 1 94.94 117 ASP A N 1
ATOM 927 C CA . ASP A 1 117 ? -1.448 -24.672 -31.688 1 94.94 117 ASP A CA 1
ATOM 928 C C . ASP A 1 117 ? -1.636 -23.984 -30.344 1 94.94 117 ASP A C 1
ATOM 930 O O . ASP A 1 117 ? -0.733 -23.984 -29.5 1 94.94 117 ASP A O 1
ATOM 934 N N . HIS A 1 118 ? -2.852 -23.562 -30.078 1 95.44 118 HIS A N 1
ATOM 935 C CA . HIS A 1 118 ? -3.117 -22.625 -28.984 1 95.44 118 HIS A CA 1
ATOM 936 C C . HIS A 1 118 ? -3.068 -23.328 -27.641 1 95.44 118 HIS A C 1
ATOM 938 O O . HIS A 1 118 ? -2.967 -22.672 -26.594 1 95.44 118 HIS A O 1
ATOM 944 N N . LEU A 1 119 ? -3.09 -24.656 -27.594 1 98.06 119 LEU A N 1
ATOM 945 C CA . LEU A 1 119 ? -3.09 -25.375 -26.328 1 98.06 119 LEU A CA 1
ATOM 946 C C . LEU A 1 119 ? -1.672 -25.766 -25.922 1 98.06 119 LEU A C 1
ATOM 948 O O . LEU A 1 119 ? -1.443 -26.219 -24.797 1 98.06 119 LEU A O 1
ATOM 952 N N . CYS A 1 120 ? -0.751 -25.531 -26.828 1 98.44 120 CYS A N 1
ATOM 953 C CA . CYS A 1 120 ? 0.637 -25.891 -26.578 1 98.44 120 CYS A CA 1
ATOM 954 C C . CYS A 1 120 ? 1.239 -25.016 -25.484 1 98.44 120 CYS A C 1
ATOM 956 O O . CYS A 1 120 ? 1.037 -23.797 -25.5 1 98.44 120 CYS A O 1
ATOM 958 N N . VAL A 1 121 ? 1.922 -25.562 -24.531 1 98.62 121 VAL A N 1
ATOM 959 C CA . VAL A 1 121 ? 2.695 -24.875 -23.5 1 98.62 121 VAL A CA 1
ATOM 960 C C . VAL A 1 121 ? 4.188 -24.984 -23.812 1 98.62 121 VAL A C 1
ATOM 962 O O . VAL A 1 121 ? 4.73 -26.094 -23.859 1 98.62 121 VAL A O 1
ATOM 965 N N . SER A 1 122 ? 4.859 -23.891 -23.953 1 98.62 122 SER A N 1
ATOM 966 C CA . SER A 1 122 ? 6.219 -23.906 -24.484 1 98.62 122 SER A CA 1
ATOM 967 C C . SER A 1 122 ? 7.242 -24.094 -23.359 1 98.62 122 SER A C 1
ATOM 969 O O . SER A 1 122 ? 7.172 -23.422 -22.328 1 98.62 122 SER A O 1
ATOM 971 N N . VAL A 1 123 ? 8.219 -24.922 -23.625 1 97.81 123 VAL A N 1
ATOM 972 C CA . VAL A 1 123 ? 9.297 -25.141 -22.672 1 97.81 123 VAL A CA 1
ATOM 973 C C . VAL A 1 123 ? 10.281 -23.984 -22.719 1 97.81 123 VAL A C 1
ATOM 975 O O . VAL A 1 123 ? 11.133 -23.844 -21.844 1 97.81 123 VAL A O 1
ATOM 978 N N . ASP A 1 124 ? 10.125 -23.016 -23.656 1 98 124 ASP A N 1
ATOM 979 C CA . ASP A 1 124 ? 10.969 -21.828 -23.734 1 98 124 ASP A CA 1
ATOM 980 C C . ASP A 1 124 ? 10.375 -20.672 -22.922 1 98 124 ASP A C 1
ATOM 982 O O . ASP A 1 124 ? 11.031 -19.656 -22.703 1 98 124 ASP A O 1
ATOM 986 N N . SER A 1 125 ? 9.172 -20.906 -22.453 1 98.62 125 SER A N 1
ATOM 987 C CA . SER A 1 125 ? 8.516 -19.891 -21.641 1 98.62 125 SER A CA 1
ATOM 988 C C . SER A 1 125 ? 8.977 -19.953 -20.188 1 98.62 125 SER A C 1
ATOM 990 O O . SER A 1 125 ? 8.836 -21 -19.531 1 98.62 125 SER A O 1
ATOM 992 N N . TRP A 1 126 ? 9.484 -18.828 -19.688 1 98.81 126 TRP A N 1
ATOM 993 C CA . TRP A 1 126 ? 9.883 -18.734 -18.281 1 98.81 126 TRP A CA 1
ATOM 994 C C . TRP A 1 126 ? 8.711 -19.047 -17.359 1 98.81 126 TRP A C 1
ATOM 996 O O . TRP A 1 126 ? 8.852 -19.797 -16.391 1 98.81 126 TRP A O 1
ATOM 1006 N N . TRP A 1 127 ? 7.562 -18.516 -17.625 1 98.69 127 TRP A N 1
ATOM 1007 C CA . TRP A 1 127 ? 6.348 -18.688 -16.844 1 98.69 127 TRP A CA 1
ATOM 1008 C C . TRP A 1 127 ? 5.914 -20.156 -16.828 1 98.69 127 TRP A C 1
ATOM 1010 O O . TRP A 1 127 ? 5.555 -20.688 -15.789 1 98.69 127 TRP A O 1
ATOM 1020 N N . ALA A 1 128 ? 5.945 -20.766 -17.984 1 98.56 128 ALA A N 1
ATOM 1021 C CA . ALA A 1 128 ? 5.547 -22.172 -18.094 1 98.56 128 ALA A CA 1
ATOM 1022 C C . ALA A 1 128 ? 6.488 -23.062 -17.312 1 98.56 128 ALA A C 1
ATOM 1024 O O . ALA A 1 128 ? 6.047 -24.016 -16.641 1 98.56 128 ALA A O 1
ATOM 1025 N N . ASP A 1 129 ? 7.734 -22.734 -17.422 1 98.38 129 ASP A N 1
ATOM 1026 C CA . ASP A 1 129 ? 8.742 -23.547 -16.734 1 98.38 129 ASP A CA 1
ATOM 1027 C C . ASP A 1 129 ? 8.547 -23.5 -15.227 1 98.38 129 ASP A C 1
ATOM 1029 O O . ASP A 1 129 ? 8.555 -24.547 -14.57 1 98.38 129 ASP A O 1
ATOM 1033 N N . LEU A 1 130 ? 8.391 -22.359 -14.68 1 98.38 130 LEU A N 1
ATOM 1034 C CA . LEU A 1 130 ? 8.234 -22.25 -13.234 1 98.38 130 LEU A CA 1
ATOM 1035 C C . LEU A 1 130 ? 6.887 -22.812 -12.789 1 98.38 130 LEU A C 1
ATOM 1037 O O . LEU A 1 130 ? 6.766 -23.359 -11.695 1 98.38 130 LEU A O 1
ATOM 1041 N N . ASN A 1 131 ? 5.898 -22.547 -13.609 1 97.88 131 ASN A N 1
ATOM 1042 C CA . ASN A 1 131 ? 4.574 -23.078 -13.32 1 97.88 131 ASN A CA 1
ATOM 1043 C C . ASN A 1 131 ? 4.598 -24.594 -13.172 1 97.88 131 ASN A C 1
ATOM 1045 O O . ASN A 1 131 ? 3.789 -25.172 -12.438 1 97.88 131 ASN A O 1
ATOM 1049 N N . TYR A 1 132 ? 5.52 -25.297 -13.875 1 98.56 132 TYR A N 1
ATOM 1050 C CA . TYR A 1 132 ? 5.68 -26.734 -13.789 1 98.56 132 TYR A CA 1
ATOM 1051 C C . TYR A 1 132 ? 5.836 -27.188 -12.336 1 98.56 132 TYR A C 1
ATOM 1053 O O . TYR A 1 132 ? 5.238 -28.172 -11.922 1 98.56 132 TYR A O 1
ATOM 1061 N N . PHE A 1 133 ? 6.5 -26.469 -11.562 1 98.69 133 PHE A N 1
ATOM 1062 C CA . PHE A 1 133 ? 6.828 -26.828 -10.188 1 98.69 133 PHE A CA 1
ATOM 1063 C C . PHE A 1 133 ? 5.66 -26.516 -9.25 1 98.69 133 PHE A C 1
ATOM 1065 O O . PHE A 1 133 ? 5.652 -26.953 -8.102 1 98.69 133 PHE A O 1
ATOM 1072 N N . LEU A 1 134 ? 4.684 -25.812 -9.742 1 98.81 134 LEU A N 1
ATOM 1073 C CA . LEU A 1 134 ? 3.463 -25.516 -9 1 98.81 134 LEU A CA 1
ATOM 1074 C C . LEU A 1 134 ? 2.268 -26.25 -9.594 1 98.81 134 LEU A C 1
ATOM 1076 O O . LEU A 1 134 ? 1.119 -25.922 -9.281 1 98.81 134 LEU A O 1
ATOM 1080 N N . SER A 1 135 ? 2.518 -27.156 -10.477 1 98.56 135 SER A N 1
ATOM 1081 C CA . SER A 1 135 ? 1.495 -28.016 -11.07 1 98.56 135 SER A CA 1
ATOM 1082 C C . SER A 1 135 ? 1.822 -29.484 -10.859 1 98.56 135 SER A C 1
ATOM 1084 O O . SER A 1 135 ? 1.202 -30.156 -10.023 1 98.56 135 SER A O 1
ATOM 1086 N N . VAL A 1 136 ? 2.93 -29.906 -11.406 1 98.69 136 VAL A N 1
ATOM 1087 C CA . VAL A 1 136 ? 3.307 -31.312 -11.43 1 98.69 136 VAL A CA 1
ATOM 1088 C C . VAL A 1 136 ? 3.725 -31.766 -10.031 1 98.69 136 VAL A C 1
ATOM 1090 O O . VAL A 1 136 ? 3.26 -32.781 -9.539 1 98.69 136 VAL A O 1
ATOM 1093 N N . ILE A 1 137 ? 4.527 -30.984 -9.398 1 98.75 137 ILE A N 1
ATOM 1094 C CA . ILE A 1 137 ? 5.109 -31.453 -8.141 1 98.75 137 ILE A CA 1
ATOM 1095 C C . ILE A 1 137 ? 4.039 -31.453 -7.051 1 98.75 137 ILE A C 1
ATOM 1097 O O . ILE A 1 137 ? 3.902 -32.438 -6.309 1 98.75 137 ILE A O 1
ATOM 1101 N N . PRO A 1 138 ? 3.25 -30.359 -6.898 1 98.81 138 PRO A N 1
ATOM 1102 C CA . PRO A 1 138 ? 2.154 -30.469 -5.934 1 98.81 138 PRO A CA 1
ATOM 1103 C C . PRO A 1 138 ? 1.246 -31.672 -6.207 1 98.81 138 PRO A C 1
ATOM 1105 O O . PRO A 1 138 ? 0.766 -32.312 -5.266 1 98.81 138 PRO A O 1
ATOM 1108 N N . PHE A 1 139 ? 1.02 -32 -7.445 1 98.88 139 PHE A N 1
ATOM 1109 C CA . PHE A 1 139 ? 0.174 -33.125 -7.801 1 98.88 139 PHE A CA 1
ATOM 1110 C C . PHE A 1 139 ? 0.82 -34.438 -7.375 1 98.88 139 PHE A C 1
ATOM 1112 O O . PHE A 1 139 ? 0.17 -35.281 -6.758 1 98.88 139 PHE A O 1
ATOM 1119 N N . LEU A 1 140 ? 2.066 -34.625 -7.703 1 98.88 140 LEU A N 1
ATOM 1120 C CA . LEU A 1 140 ? 2.779 -35.875 -7.363 1 98.88 140 LEU A CA 1
ATOM 1121 C C . LEU A 1 140 ? 2.93 -36 -5.852 1 98.88 140 LEU A C 1
ATOM 1123 O O . LEU A 1 140 ? 2.906 -37.125 -5.32 1 98.88 140 LEU A O 1
ATOM 1127 N N . ALA A 1 141 ? 3.146 -34.906 -5.172 1 98.88 141 ALA A N 1
ATOM 1128 C CA . ALA A 1 141 ? 3.176 -34.906 -3.711 1 98.88 141 ALA A CA 1
ATOM 1129 C C . ALA A 1 141 ? 1.834 -35.375 -3.143 1 98.88 141 ALA A C 1
ATOM 1131 O O . ALA A 1 141 ? 1.784 -36.062 -2.115 1 98.88 141 ALA A O 1
ATOM 1132 N N . ALA A 1 142 ? 0.756 -34.938 -3.756 1 98.75 142 ALA A N 1
ATOM 1133 C CA . ALA A 1 142 ? -0.571 -35.375 -3.342 1 98.75 142 ALA A CA 1
ATOM 1134 C C . ALA A 1 142 ? -0.725 -36.906 -3.529 1 98.75 142 ALA A C 1
ATOM 1136 O O . ALA A 1 142 ? -1.311 -37.562 -2.684 1 98.75 142 ALA A O 1
ATOM 1137 N N . VAL A 1 143 ? -0.243 -37.375 -4.633 1 98.5 143 VAL A N 1
ATOM 1138 C CA . VAL A 1 143 ? -0.235 -38.812 -4.859 1 98.5 143 VAL A CA 1
ATOM 1139 C C . VAL A 1 143 ? 0.546 -39.531 -3.744 1 98.5 143 VAL A C 1
ATOM 1141 O O . VAL A 1 143 ? 0.058 -40.469 -3.135 1 98.5 143 VAL A O 1
ATOM 1144 N N . ASP A 1 144 ? 1.699 -39 -3.521 1 98 144 ASP A N 1
ATOM 1145 C CA . ASP A 1 144 ? 2.615 -39.562 -2.543 1 98 144 ASP A CA 1
ATOM 1146 C C . ASP A 1 144 ? 2.01 -39.531 -1.141 1 98 144 ASP A C 1
ATOM 1148 O O . ASP A 1 144 ? 2.314 -40.406 -0.31 1 98 144 ASP A O 1
ATOM 1152 N N . SER A 1 145 ? 1.18 -38.594 -0.854 1 97.81 145 SER A N 1
ATOM 1153 C CA . SER A 1 145 ? 0.583 -38.438 0.467 1 97.81 145 SER A CA 1
ATOM 1154 C C . SER A 1 145 ? -0.723 -39.219 0.587 1 97.81 145 SER A C 1
ATOM 1156 O O . SER A 1 145 ? -1.386 -39.156 1.626 1 97.81 145 SER A O 1
ATOM 1158 N N . GLY A 1 146 ? -1.153 -39.781 -0.5 1 97.25 146 GLY A N 1
ATOM 1159 C CA . GLY A 1 146 ? -2.338 -40.625 -0.471 1 97.25 146 GLY A CA 1
ATOM 1160 C C . GLY A 1 146 ? -3.621 -39.844 -0.746 1 97.25 146 GLY A C 1
ATOM 1161 O O . GLY A 1 146 ? -4.715 -40.406 -0.651 1 97.25 146 GLY A O 1
ATOM 1162 N N . VAL A 1 147 ? -3.508 -38.656 -1.076 1 97.25 147 VAL A N 1
ATOM 1163 C CA . VAL A 1 147 ? -4.676 -37.812 -1.313 1 97.25 147 VAL A CA 1
ATOM 1164 C C . VAL A 1 147 ? -5.453 -38.344 -2.521 1 97.25 147 VAL A C 1
ATOM 1166 O O . VAL A 1 147 ? -6.684 -38.344 -2.523 1 97.25 147 VAL A O 1
ATOM 1169 N N . LEU A 1 148 ? -4.754 -38.781 -3.566 1 96.75 148 LEU A N 1
ATOM 1170 C CA . LEU A 1 148 ? -5.395 -39.188 -4.812 1 96.75 148 LEU A CA 1
ATOM 1171 C C . LEU A 1 148 ? -5.844 -40.656 -4.746 1 96.75 148 LEU A C 1
ATOM 1173 O O . LEU A 1 148 ? -6.633 -41.094 -5.582 1 96.75 148 LEU A O 1
ATOM 1177 N N . GLY A 1 149 ? -5.332 -41.469 -3.83 1 94.62 149 GLY A N 1
ATOM 1178 C CA . GLY A 1 149 ? -5.77 -42.844 -3.645 1 94.62 149 GLY A CA 1
ATOM 1179 C C . GLY A 1 149 ? -5.137 -43.781 -4.629 1 94.62 149 GLY A C 1
ATOM 1180 O O . GLY A 1 149 ? -5.656 -44.906 -4.852 1 94.62 149 GLY A O 1
ATOM 1181 N N . ILE A 1 150 ? -4.156 -43.375 -5.297 1 95.88 150 ILE A N 1
ATOM 1182 C CA . ILE A 1 150 ? -3.445 -44.281 -6.207 1 95.88 150 ILE A CA 1
ATOM 1183 C C . ILE A 1 150 ? -2.01 -44.469 -5.723 1 95.88 150 ILE A C 1
ATOM 1185 O O . ILE A 1 150 ? -1.53 -43.719 -4.867 1 95.88 150 ILE A O 1
ATOM 1189 N N . SER A 1 151 ? -1.384 -45.469 -6.332 1 95.75 151 SER A N 1
ATOM 1190 C CA . SER A 1 151 ? 0.005 -45.719 -5.973 1 95.75 151 SER A CA 1
ATOM 1191 C C . SER A 1 151 ? 0.959 -44.812 -6.73 1 95.75 151 SER A C 1
ATOM 1193 O O . SER A 1 151 ? 0.625 -44.312 -7.805 1 95.75 151 SER A O 1
ATOM 1195 N N . SER A 1 152 ? 2.119 -44.594 -6.188 1 95.56 152 SER A N 1
ATOM 1196 C CA . SER A 1 152 ? 3.121 -43.688 -6.723 1 95.56 152 SER A CA 1
ATOM 1197 C C . SER A 1 152 ? 3.613 -44.125 -8.094 1 95.56 152 SER A C 1
ATOM 1199 O O . SER A 1 152 ? 4.156 -43.344 -8.859 1 95.56 152 SER A O 1
ATOM 1201 N N . ASP A 1 153 ? 3.428 -45.406 -8.438 1 94.44 153 ASP A N 1
ATOM 1202 C CA . ASP A 1 153 ? 3.932 -45.938 -9.703 1 94.44 153 ASP A CA 1
ATOM 1203 C C . ASP A 1 153 ? 2.832 -45.969 -10.758 1 94.44 153 ASP A C 1
ATOM 1205 O O . ASP A 1 153 ? 3.033 -46.5 -11.852 1 94.44 153 ASP A O 1
ATOM 1209 N N . GLN A 1 154 ? 1.728 -45.344 -10.516 1 96.69 154 GLN A N 1
ATOM 1210 C CA . GLN A 1 154 ? 0.585 -45.438 -11.422 1 96.69 154 GLN A CA 1
ATOM 1211 C C . GLN A 1 154 ? 0.411 -44.125 -12.219 1 96.69 154 GLN A C 1
ATOM 1213 O O . GLN A 1 154 ? -0.6 -43.969 -12.898 1 96.69 154 GLN A O 1
ATOM 1218 N N . ILE A 1 155 ? 1.353 -43.281 -12.133 1 97.56 155 ILE A N 1
ATOM 1219 C CA . ILE A 1 155 ? 1.201 -42 -12.844 1 97.56 155 ILE A CA 1
ATOM 1220 C C . ILE A 1 155 ? 2.564 -41.531 -13.336 1 97.56 155 ILE A C 1
ATOM 1222 O O . ILE A 1 155 ? 3.576 -41.719 -12.656 1 97.56 155 ILE A O 1
ATOM 1226 N N . ARG A 1 156 ? 2.598 -40.969 -14.523 1 97.69 156 ARG A N 1
ATOM 1227 C CA . ARG A 1 156 ? 3.812 -40.375 -15.094 1 97.69 156 ARG A CA 1
ATOM 1228 C C . ARG A 1 156 ? 3.488 -39.188 -15.984 1 97.69 156 ARG A C 1
ATOM 1230 O O . ARG A 1 156 ? 2.492 -39.188 -16.703 1 97.69 156 ARG A O 1
ATOM 1237 N N . PHE A 1 157 ? 4.348 -38.188 -15.93 1 98.62 157 PHE A N 1
ATOM 1238 C CA . PHE A 1 157 ? 4.23 -37.031 -16.797 1 98.62 157 PHE A CA 1
ATOM 1239 C C . PHE A 1 157 ? 5.199 -37.125 -17.969 1 98.62 157 PHE A C 1
ATOM 1241 O O . PHE A 1 157 ? 6.324 -37.594 -17.812 1 98.62 157 PHE A O 1
ATOM 1248 N N . LEU A 1 158 ? 4.77 -36.656 -19.094 1 98.56 158 LEU A N 1
ATOM 1249 C CA . LEU A 1 158 ? 5.613 -36.688 -20.281 1 98.56 158 LEU A CA 1
ATOM 1250 C C . LEU A 1 158 ? 6.637 -35.562 -20.25 1 98.56 158 LEU A C 1
ATOM 1252 O O . LEU A 1 158 ? 6.332 -34.438 -19.797 1 98.56 158 LEU A O 1
ATOM 1256 N N . PRO A 1 159 ? 7.855 -35.812 -20.672 1 98.38 159 PRO A N 1
ATOM 1257 C CA . PRO A 1 159 ? 8.883 -34.781 -20.75 1 98.38 159 PRO A CA 1
ATOM 1258 C C . PRO A 1 159 ? 8.648 -33.781 -21.875 1 98.38 159 PRO A C 1
ATOM 1260 O O . PRO A 1 159 ? 7.914 -34.094 -22.828 1 98.38 159 PRO A O 1
ATOM 1263 N N . PRO A 1 160 ? 9.234 -32.562 -21.719 1 97.81 160 PRO A N 1
ATOM 1264 C CA . PRO A 1 160 ? 9.219 -31.641 -22.844 1 97.81 160 PRO A CA 1
ATOM 1265 C C . PRO A 1 160 ? 10.164 -32.062 -23.969 1 97.81 160 PRO A C 1
ATOM 1267 O O . PRO A 1 160 ? 10.977 -32.969 -23.797 1 97.81 160 PRO A O 1
ATOM 1270 N N . PRO A 1 161 ? 10.055 -31.359 -25.109 1 95.81 161 PRO A N 1
ATOM 1271 C CA . PRO A 1 161 ? 10.914 -31.734 -26.25 1 95.81 161 PRO A CA 1
ATOM 1272 C C . PRO A 1 161 ? 12.383 -31.422 -25.984 1 95.81 161 PRO A C 1
ATOM 1274 O O . PRO A 1 161 ? 13.266 -32.062 -26.594 1 95.81 161 PRO A O 1
ATOM 1277 N N . LYS A 1 162 ? 12.664 -30.469 -25.125 1 95.56 162 LYS A N 1
ATOM 1278 C CA . LYS A 1 162 ? 14.047 -30.125 -24.797 1 95.56 162 LYS A CA 1
ATOM 1279 C C . LYS A 1 162 ? 14.195 -29.812 -23.312 1 95.56 162 LYS A C 1
ATOM 1281 O O . LYS A 1 162 ? 13.195 -29.641 -22.609 1 95.56 162 LYS A O 1
ATOM 1286 N N . ASP A 1 163 ? 15.453 -29.844 -22.781 1 97.12 163 ASP A N 1
ATOM 1287 C CA . ASP A 1 163 ? 15.797 -29.484 -21.422 1 97.12 163 ASP A CA 1
ATOM 1288 C C . ASP A 1 163 ? 15.117 -30.422 -20.422 1 97.12 163 ASP A C 1
ATOM 1290 O O . ASP A 1 163 ? 14.68 -29.984 -19.344 1 97.12 163 ASP A O 1
ATOM 1294 N N . GLN A 1 164 ? 15.055 -31.656 -20.688 1 97.88 164 GLN A N 1
ATOM 1295 C CA . GLN A 1 164 ? 14.305 -32.625 -19.906 1 97.88 164 GLN A CA 1
ATOM 1296 C C . GLN A 1 164 ? 14.93 -32.844 -18.531 1 97.88 164 GLN A C 1
ATOM 1298 O O . GLN A 1 164 ? 14.234 -33.219 -17.578 1 97.88 164 GLN A O 1
ATOM 1303 N N . THR A 1 165 ? 16.219 -32.562 -18.406 1 96.75 165 THR A N 1
ATOM 1304 C CA . THR A 1 165 ? 16.922 -32.812 -17.141 1 96.75 165 THR A CA 1
ATOM 1305 C C . THR A 1 165 ? 16.547 -31.75 -16.109 1 96.75 165 THR A C 1
ATOM 1307 O O . THR A 1 165 ? 16.891 -31.891 -14.93 1 96.75 165 THR A O 1
ATOM 1310 N N . ARG A 1 166 ? 15.82 -30.766 -16.5 1 97.81 166 ARG A N 1
ATOM 1311 C CA . ARG A 1 166 ? 15.484 -29.656 -15.609 1 97.81 166 ARG A CA 1
ATOM 1312 C C . ARG A 1 166 ? 14.164 -29.922 -14.883 1 97.81 166 ARG A C 1
ATOM 1314 O O . ARG A 1 166 ? 13.703 -29.078 -14.102 1 97.81 166 ARG A O 1
ATOM 1321 N N . PHE A 1 167 ? 13.547 -31.016 -15.156 1 98.44 167 PHE A N 1
ATOM 1322 C CA . PHE A 1 167 ? 12.234 -31.359 -14.617 1 98.44 167 PHE A CA 1
ATOM 1323 C C . PHE A 1 167 ? 12.234 -32.781 -14.047 1 98.44 167 PHE A C 1
ATOM 1325 O O . PHE A 1 167 ? 13.258 -33.469 -14.078 1 98.44 167 PHE A O 1
ATOM 1332 N N . CYS A 1 168 ? 11.211 -33.156 -13.406 1 98.5 168 CYS A N 1
ATOM 1333 C 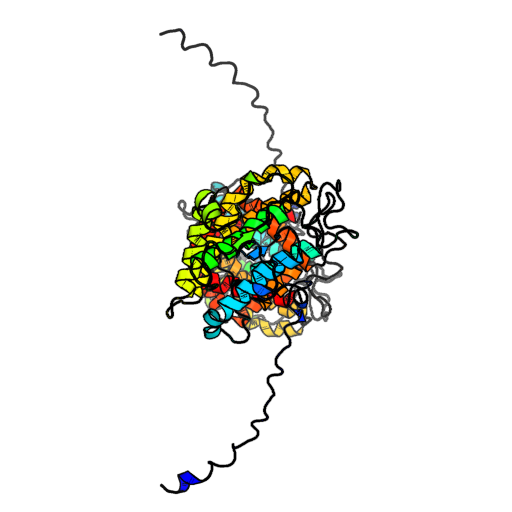CA . CYS A 1 168 ? 10.969 -34.5 -12.938 1 98.5 168 CYS A CA 1
ATOM 1334 C C . CYS A 1 168 ? 9.594 -35 -13.383 1 98.5 168 CYS A C 1
ATOM 1336 O O . CYS A 1 168 ? 8.719 -34.188 -13.711 1 98.5 168 CYS A O 1
ATOM 1338 N N . TYR A 1 169 ? 9.336 -36.375 -13.383 1 98.56 169 TYR A N 1
ATOM 1339 C CA . TYR A 1 169 ? 8.195 -36.812 -14.172 1 98.56 169 TYR A CA 1
ATOM 1340 C C . TYR A 1 169 ? 7.375 -37.844 -13.398 1 98.56 169 TYR A C 1
ATOM 1342 O O . TYR A 1 169 ? 6.328 -38.281 -13.875 1 98.56 169 TYR A O 1
ATOM 1350 N N . ASP A 1 170 ? 7.855 -38.25 -12.328 1 97.94 170 ASP A N 1
ATOM 1351 C CA . ASP A 1 170 ? 7.125 -39.156 -11.445 1 97.94 170 ASP A CA 1
ATOM 1352 C C . ASP A 1 170 ? 7.504 -38.938 -9.984 1 97.94 170 ASP A C 1
ATOM 1354 O O . ASP A 1 170 ? 8.305 -38.031 -9.68 1 97.94 170 ASP A O 1
ATOM 1358 N N . VAL A 1 171 ? 6.832 -39.688 -9.109 1 98.44 171 VAL A N 1
ATOM 1359 C CA . VAL A 1 171 ? 7.016 -39.469 -7.68 1 98.44 171 VAL A CA 1
ATOM 1360 C C . VAL A 1 171 ? 8.477 -39.688 -7.301 1 98.44 171 VAL A C 1
ATOM 1362 O O . VAL A 1 171 ? 9.109 -38.844 -6.672 1 98.44 171 VAL A O 1
ATOM 1365 N N . SER A 1 172 ? 9.07 -40.812 -7.695 1 98.12 172 SER A N 1
ATOM 1366 C CA . SER A 1 172 ? 10.453 -41.156 -7.363 1 98.12 172 SER A CA 1
ATOM 1367 C C . SER A 1 172 ? 11.43 -40.125 -7.938 1 98.12 172 SER A C 1
ATOM 1369 O O . SER A 1 172 ? 12.359 -39.719 -7.25 1 98.12 172 SER A O 1
ATOM 1371 N N . GLY A 1 173 ? 11.258 -39.781 -9.18 1 98.12 173 GLY A N 1
ATOM 1372 C CA . GLY A 1 173 ? 12.117 -38.781 -9.82 1 98.12 173 GLY A CA 1
ATOM 1373 C C . GLY A 1 173 ? 12.102 -37.438 -9.133 1 98.12 173 GLY A C 1
ATOM 1374 O O . GLY A 1 173 ? 13.141 -36.812 -8.977 1 98.12 173 GLY A O 1
ATOM 1375 N N . CYS A 1 174 ? 10.93 -37 -8.703 1 98.56 174 CYS A N 1
ATOM 1376 C CA . CYS A 1 174 ? 10.805 -35.656 -8.086 1 98.56 174 CYS A CA 1
ATOM 1377 C C . CYS A 1 174 ? 11.352 -35.688 -6.664 1 98.56 174 CYS A C 1
ATOM 1379 O O . CYS A 1 174 ? 11.883 -34.656 -6.191 1 98.56 174 CYS A O 1
ATOM 1381 N N . HIS A 1 175 ? 11.266 -36.844 -5.93 1 98.5 175 HIS A N 1
ATOM 1382 C CA . HIS A 1 175 ? 11.945 -36.969 -4.648 1 98.5 175 HIS A CA 1
ATOM 1383 C C . HIS A 1 175 ? 13.461 -36.844 -4.812 1 98.5 175 HIS A C 1
ATOM 1385 O O . HIS A 1 175 ? 14.133 -36.281 -3.959 1 98.5 175 HIS A O 1
ATOM 1391 N N . SER A 1 176 ? 13.93 -37.375 -5.848 1 98.25 176 SER A N 1
ATOM 1392 C CA . SER A 1 176 ? 15.367 -37.406 -6.082 1 98.25 176 SER A CA 1
ATOM 1393 C C . SER A 1 176 ? 15.875 -36.031 -6.523 1 98.25 176 SER A C 1
ATOM 1395 O O . SER A 1 176 ? 16.875 -35.531 -5.996 1 98.25 176 SER A O 1
ATOM 1397 N N . SER A 1 177 ? 15.227 -35.406 -7.434 1 98.06 177 SER A N 1
ATOM 1398 C CA . SER A 1 177 ? 15.703 -34.188 -8.055 1 98.06 177 SER A CA 1
ATOM 1399 C C . SER A 1 177 ? 15.328 -32.969 -7.215 1 98.06 177 SER A C 1
ATOM 1401 O O . SER A 1 177 ? 16.062 -31.969 -7.195 1 98.06 177 SER A O 1
ATOM 1403 N N . PHE A 1 178 ? 14.148 -33 -6.598 1 98.38 178 PHE A N 1
ATOM 1404 C CA . PHE A 1 178 ? 13.641 -31.844 -5.863 1 98.38 178 PHE A CA 1
ATOM 1405 C C . PHE A 1 178 ? 13.094 -32.281 -4.508 1 98.38 178 PHE A C 1
ATOM 1407 O O . PHE A 1 178 ? 11.93 -32 -4.191 1 98.38 178 PHE A O 1
ATOM 1414 N N . PRO A 1 179 ? 13.93 -32.781 -3.643 1 98.5 179 PRO A N 1
ATOM 1415 C CA . PRO A 1 179 ? 13.469 -33.344 -2.379 1 98.5 179 PRO A CA 1
ATOM 1416 C C . PRO A 1 179 ? 12.82 -32.312 -1.456 1 98.5 179 PRO A C 1
ATOM 1418 O O . PRO A 1 179 ? 11.828 -32.625 -0.789 1 98.5 179 PRO A O 1
ATOM 1421 N N . GLU A 1 180 ? 13.336 -31.094 -1.429 1 98.38 180 GLU A N 1
ATOM 1422 C CA . GLU A 1 180 ? 12.805 -30.094 -0.517 1 98.38 180 GLU A CA 1
ATOM 1423 C C . GLU A 1 180 ? 11.406 -29.656 -0.933 1 98.38 180 GLU A C 1
ATOM 1425 O O . GLU A 1 180 ? 10.539 -29.422 -0.082 1 98.38 180 GLU A O 1
ATOM 1430 N N . ILE A 1 181 ? 11.203 -29.484 -2.217 1 98.69 181 ILE A N 1
ATOM 1431 C CA . ILE A 1 181 ? 9.883 -29.109 -2.719 1 98.69 181 ILE A CA 1
ATOM 1432 C C . ILE A 1 181 ? 8.875 -30.203 -2.393 1 98.69 181 ILE A C 1
ATOM 1434 O O . ILE A 1 181 ? 7.805 -29.938 -1.844 1 98.69 181 ILE A O 1
ATOM 1438 N N . MET A 1 182 ? 9.258 -31.453 -2.684 1 98.81 182 MET A N 1
ATOM 1439 C CA . MET A 1 182 ? 8.391 -32.594 -2.404 1 98.81 182 MET A CA 1
ATOM 1440 C C . MET A 1 182 ? 8.039 -32.656 -0.921 1 98.81 182 MET A C 1
ATOM 1442 O O . MET A 1 182 ? 6.867 -32.812 -0.562 1 98.81 182 MET A O 1
ATOM 1446 N N . LYS A 1 183 ? 9.016 -32.469 -0.147 1 98.69 183 LYS A N 1
ATOM 1447 C CA . LYS A 1 183 ? 8.828 -32.562 1.298 1 98.69 183 LYS A CA 1
ATOM 1448 C C . LYS A 1 183 ? 7.828 -31.531 1.789 1 98.69 183 LYS A C 1
ATOM 1450 O O . LYS A 1 183 ? 6.93 -31.844 2.57 1 98.69 183 LYS A O 1
ATOM 1455 N N . LYS A 1 184 ? 7.957 -30.312 1.349 1 98.81 184 LYS A N 1
ATOM 1456 C CA . LYS A 1 184 ? 7.09 -29.25 1.829 1 98.81 184 LYS A CA 1
ATOM 1457 C C . LYS A 1 184 ? 5.648 -29.453 1.368 1 98.81 184 LYS A C 1
ATOM 1459 O O . LYS A 1 184 ? 4.707 -29.188 2.117 1 98.81 184 LYS A O 1
ATOM 1464 N N . TRP A 1 185 ? 5.422 -29.875 0.174 1 98.88 185 TRP A N 1
ATOM 1465 C CA . TRP A 1 185 ? 4.066 -30.156 -0.296 1 98.88 185 TRP A CA 1
ATOM 1466 C C . TRP A 1 185 ? 3.467 -31.344 0.441 1 98.88 185 TRP A C 1
ATOM 1468 O O . TRP A 1 185 ? 2.277 -31.359 0.766 1 98.88 185 TRP A O 1
ATOM 1478 N N . ILE A 1 186 ? 4.297 -32.344 0.687 1 98.88 186 ILE A N 1
ATOM 1479 C CA . ILE A 1 186 ? 3.828 -33.5 1.433 1 98.88 186 ILE A CA 1
ATOM 1480 C C . ILE A 1 186 ? 3.389 -33.062 2.832 1 98.88 186 ILE A C 1
ATOM 1482 O O . ILE A 1 186 ? 2.34 -33.5 3.316 1 98.88 186 ILE A O 1
ATOM 1486 N N . VAL A 1 187 ? 4.164 -32.219 3.479 1 98.75 187 VAL A N 1
ATOM 1487 C CA . VAL A 1 187 ? 3.814 -31.703 4.797 1 98.75 187 VAL A CA 1
ATOM 1488 C C . VAL A 1 187 ? 2.469 -30.984 4.73 1 98.75 187 VAL A C 1
ATOM 1490 O O . VAL A 1 187 ? 1.631 -31.141 5.621 1 98.75 187 VAL A O 1
ATOM 1493 N N . PHE A 1 188 ? 2.223 -30.234 3.744 1 98.75 188 PHE A N 1
ATOM 1494 C CA . PHE A 1 188 ? 0.958 -29.531 3.555 1 98.75 188 PHE A CA 1
ATOM 1495 C C . PHE A 1 188 ? -0.202 -30.531 3.48 1 98.75 188 PHE A C 1
ATOM 1497 O O . PHE A 1 188 ? -1.2 -30.375 4.188 1 98.75 188 PHE A O 1
ATOM 1504 N N . TYR A 1 189 ? -0.059 -31.547 2.641 1 98.81 189 TYR A N 1
ATOM 1505 C CA . TYR A 1 189 ? -1.148 -32.5 2.445 1 98.81 189 TYR A CA 1
ATOM 1506 C C . TYR A 1 189 ? -1.368 -33.344 3.695 1 98.81 189 TYR A C 1
ATOM 1508 O O . TYR A 1 189 ? -2.504 -33.688 4.027 1 98.81 189 TYR A O 1
ATOM 1516 N N . GLN A 1 190 ? -0.269 -33.688 4.332 1 98.44 190 GLN A N 1
ATOM 1517 C CA . GLN A 1 190 ? -0.402 -34.469 5.57 1 98.44 190 GLN A CA 1
ATOM 1518 C C . GLN A 1 190 ? -1.16 -33.656 6.625 1 98.44 190 GLN A C 1
ATOM 1520 O O . GLN A 1 190 ? -2.01 -34.219 7.332 1 98.44 190 GLN A O 1
ATOM 1525 N N . TYR A 1 191 ? -0.852 -32.406 6.699 1 98.5 191 TYR A N 1
ATOM 1526 C CA . TYR A 1 191 ? -1.565 -31.547 7.645 1 98.5 191 TYR A CA 1
ATOM 1527 C C . TYR A 1 191 ? -3.023 -31.375 7.234 1 98.5 191 TYR A C 1
ATOM 1529 O O . TYR A 1 191 ? -3.916 -31.359 8.086 1 98.5 191 TYR A O 1
ATOM 1537 N N . LEU A 1 192 ? -3.221 -31.25 5.973 1 98.12 192 LEU A N 1
ATOM 1538 C CA . LEU A 1 192 ? -4.562 -31.078 5.426 1 98.12 192 LEU A CA 1
ATOM 1539 C C . LEU A 1 192 ? -5.465 -32.25 5.824 1 98.12 192 LEU A C 1
ATOM 1541 O O . LEU A 1 192 ? -6.645 -32.062 6.109 1 98.12 192 LEU A O 1
ATOM 1545 N N . LYS A 1 193 ? -4.922 -33.375 5.898 1 97 193 LYS A N 1
ATOM 1546 C CA . LYS A 1 193 ? -5.688 -34.594 6.152 1 97 193 LYS A CA 1
ATOM 1547 C C . LYS A 1 193 ? -6.035 -34.75 7.633 1 97 193 LYS A C 1
ATOM 1549 O O . LYS A 1 193 ? -6.879 -35.562 8.008 1 97 193 LYS A O 1
ATOM 1554 N N . LEU A 1 194 ? -5.387 -33.906 8.453 1 97 194 LEU A N 1
ATOM 1555 C CA . LEU A 1 194 ? -5.672 -33.969 9.883 1 97 194 LEU A CA 1
ATOM 1556 C C . LEU A 1 194 ? -7.031 -33.375 10.195 1 97 194 LEU A C 1
ATOM 1558 O O . LEU A 1 194 ? -7.336 -32.25 9.75 1 97 194 LEU A O 1
ATOM 1562 N N . PRO A 1 195 ? -7.801 -34.031 10.984 1 94.06 195 PRO A N 1
ATOM 1563 C CA . PRO A 1 195 ? -9.102 -33.469 11.375 1 94.06 195 PRO A CA 1
ATOM 1564 C C . PRO A 1 195 ? -8.969 -32.188 12.156 1 94.06 195 PRO A C 1
ATOM 1566 O O . PRO A 1 195 ? -9.867 -31.328 12.102 1 94.06 195 PRO A O 1
ATOM 1569 N N . THR A 1 196 ? -7.867 -31.969 12.82 1 94.69 196 THR A N 1
ATOM 1570 C CA . THR A 1 196 ? -7.676 -30.828 13.695 1 94.69 196 THR A CA 1
ATOM 1571 C C . THR A 1 196 ? -6.996 -29.688 12.945 1 94.69 196 THR A C 1
ATOM 1573 O O . THR A 1 196 ? -6.617 -28.672 13.555 1 94.69 196 THR A O 1
ATOM 1576 N N . SER A 1 197 ? -6.824 -29.906 11.625 1 95.81 197 SER A N 1
ATOM 1577 C CA . SER A 1 197 ? -6.152 -28.859 10.859 1 95.81 197 SER A CA 1
ATOM 1578 C C . SER A 1 197 ? -6.941 -27.547 10.898 1 95.81 197 SER A C 1
ATOM 1580 O O . SER A 1 197 ? -8.172 -27.562 10.906 1 95.81 197 SER A O 1
ATOM 1582 N N . ASN A 1 198 ? -6.211 -26.406 11.102 1 95.75 198 ASN A N 1
ATOM 1583 C CA . ASN A 1 198 ? -6.867 -25.109 11.062 1 95.75 198 ASN A CA 1
ATOM 1584 C C . ASN A 1 198 ? -6.41 -24.281 9.859 1 95.75 198 ASN A C 1
ATOM 1586 O O . ASN A 1 198 ? -5.348 -24.531 9.297 1 95.75 198 ASN A O 1
ATOM 1590 N N . PHE A 1 199 ? -7.184 -23.344 9.508 1 95.94 199 PHE A N 1
ATOM 1591 C CA . PHE A 1 199 ? -7.027 -22.578 8.273 1 95.94 199 PHE A CA 1
ATOM 1592 C C . PHE A 1 199 ? -5.707 -21.812 8.266 1 95.94 199 PHE A C 1
ATOM 1594 O O . PHE A 1 199 ? -4.996 -21.797 7.258 1 95.94 199 PHE A O 1
ATOM 1601 N N . ASP A 1 200 ? -5.363 -21.219 9.344 1 95.56 200 ASP A N 1
ATOM 1602 C CA . ASP A 1 200 ? -4.16 -20.391 9.422 1 95.56 200 ASP A CA 1
ATOM 1603 C C . ASP A 1 200 ? -2.904 -21.25 9.227 1 95.56 200 ASP A C 1
ATOM 1605 O O . ASP A 1 200 ? -1.988 -20.859 8.5 1 95.56 200 ASP A O 1
ATOM 1609 N N . ASP A 1 201 ? -2.854 -22.359 9.852 1 96.81 201 ASP A N 1
ATOM 1610 C CA . ASP A 1 201 ? -1.697 -23.234 9.703 1 96.81 201 ASP A CA 1
ATOM 1611 C C . ASP A 1 201 ? -1.643 -23.828 8.297 1 96.81 201 ASP A C 1
ATOM 1613 O O . ASP A 1 201 ? -0.56 -24.047 7.75 1 96.81 201 ASP A O 1
ATOM 1617 N N . LEU A 1 202 ? -2.787 -24.125 7.738 1 98.06 202 LEU A N 1
ATOM 1618 C CA . LEU A 1 202 ? -2.824 -24.609 6.363 1 98.06 202 LEU A CA 1
ATOM 1619 C C . LEU A 1 202 ? -2.199 -23.594 5.414 1 98.06 202 LEU A C 1
ATOM 1621 O O . LEU A 1 202 ? -1.443 -23.969 4.512 1 98.06 202 LEU A O 1
ATOM 1625 N N . LEU A 1 203 ? -2.541 -22.312 5.695 1 98.19 203 LEU A N 1
ATOM 1626 C CA . LEU A 1 203 ? -1.961 -21.25 4.887 1 98.19 203 LEU A CA 1
ATOM 1627 C C . LEU A 1 203 ? -0.444 -21.203 5.047 1 98.19 203 LEU A C 1
ATOM 1629 O O . LEU A 1 203 ? 0.283 -21.031 4.066 1 98.19 203 LEU A O 1
ATOM 1633 N N . LYS A 1 204 ? -0.064 -21.375 6.203 1 98 204 LYS A N 1
ATOM 1634 C CA . LYS A 1 204 ? 1.373 -21.391 6.461 1 98 204 LYS A CA 1
ATOM 1635 C C . LYS A 1 204 ? 2.062 -22.5 5.66 1 98 204 LYS A C 1
ATOM 1637 O O . LYS A 1 204 ? 3.047 -22.234 4.961 1 98 204 LYS A O 1
ATOM 1642 N N . TYR A 1 205 ? 1.584 -23.688 5.723 1 98.62 205 TYR A N 1
ATOM 1643 C CA . TYR A 1 205 ? 2.207 -24.812 5.043 1 98.62 205 TYR A CA 1
ATOM 1644 C C . TYR A 1 205 ? 2.086 -24.672 3.529 1 98.62 205 TYR A C 1
ATOM 1646 O O . TYR A 1 205 ? 3.006 -25.031 2.789 1 98.62 205 TYR A O 1
ATOM 1654 N N . LEU A 1 206 ? 0.957 -24.172 3.059 1 98.81 206 LEU A N 1
ATOM 1655 C CA . LEU A 1 206 ? 0.779 -23.938 1.629 1 98.81 206 LEU A CA 1
ATOM 1656 C C . LEU A 1 206 ? 1.85 -22.984 1.097 1 98.81 206 LEU A C 1
ATOM 1658 O O . LEU A 1 206 ? 2.49 -23.281 0.083 1 98.81 206 LEU A O 1
ATOM 1662 N N . TRP A 1 207 ? 1.993 -21.891 1.795 1 98.75 207 TRP A N 1
ATOM 1663 C CA . TRP A 1 207 ? 2.906 -20.859 1.309 1 98.75 207 TRP A CA 1
ATOM 1664 C C . TRP A 1 207 ? 4.355 -21.297 1.469 1 98.75 207 TRP A C 1
ATOM 1666 O O . TRP A 1 207 ? 5.211 -20.953 0.649 1 98.75 207 TRP A O 1
ATOM 1676 N N . ASP A 1 208 ? 4.637 -22.109 2.498 1 98.5 208 ASP A N 1
ATOM 1677 C CA . ASP A 1 208 ? 5.969 -22.703 2.594 1 98.5 208 ASP A CA 1
ATOM 1678 C C . ASP A 1 208 ? 6.289 -23.547 1.357 1 98.5 208 ASP A C 1
ATOM 1680 O O . ASP A 1 208 ? 7.371 -23.422 0.782 1 98.5 208 ASP A O 1
ATOM 1684 N N . ALA A 1 209 ? 5.359 -24.359 0.982 1 98.81 209 ALA A N 1
ATOM 1685 C CA . ALA A 1 209 ? 5.547 -25.234 -0.182 1 98.81 209 ALA A CA 1
ATOM 1686 C C . ALA A 1 209 ? 5.609 -24.406 -1.468 1 98.81 209 ALA A C 1
ATOM 1688 O O . ALA A 1 209 ? 6.445 -24.672 -2.336 1 98.81 209 ALA A O 1
ATOM 1689 N N . HIS A 1 210 ? 4.754 -23.438 -1.568 1 98.75 210 HIS A N 1
ATOM 1690 C CA . HIS A 1 210 ? 4.676 -22.578 -2.748 1 98.75 210 HIS A CA 1
ATOM 1691 C C . HIS A 1 210 ? 5.98 -21.812 -2.959 1 98.75 210 HIS A C 1
ATOM 1693 O O . HIS A 1 210 ? 6.562 -21.859 -4.043 1 98.75 210 HIS A O 1
ATOM 1699 N N . THR A 1 211 ? 6.441 -21.141 -1.938 1 98.38 211 THR A N 1
ATOM 1700 C CA . THR A 1 211 ? 7.594 -20.266 -2.082 1 98.38 211 THR A CA 1
ATOM 1701 C C . THR A 1 211 ? 8.875 -21.062 -2.299 1 98.38 211 THR A C 1
ATOM 1703 O O . THR A 1 211 ? 9.742 -20.656 -3.074 1 98.38 211 THR A O 1
ATOM 1706 N N . ILE A 1 212 ? 9.047 -22.234 -1.631 1 98.44 212 ILE A N 1
ATOM 1707 C CA . ILE A 1 212 ? 10.258 -23.031 -1.816 1 98.44 212 ILE A CA 1
ATOM 1708 C C . ILE A 1 212 ? 10.289 -23.578 -3.236 1 98.44 212 ILE A C 1
ATOM 1710 O O . ILE A 1 212 ? 11.359 -23.766 -3.814 1 98.44 212 ILE A O 1
ATOM 1714 N N . SER A 1 213 ? 9.125 -23.875 -3.828 1 98.69 213 SER A N 1
ATOM 1715 C CA . SER A 1 213 ? 9.047 -24.359 -5.207 1 98.69 213 SER A CA 1
ATOM 1716 C C . SER A 1 213 ? 9.656 -23.344 -6.176 1 98.69 213 SER A C 1
ATOM 1718 O O . SER A 1 213 ? 10.422 -23.734 -7.07 1 98.69 213 SER A O 1
ATOM 1720 N N . LEU A 1 214 ? 9.336 -22.109 -5.938 1 98.25 214 LEU A N 1
ATOM 1721 C CA . LEU A 1 214 ? 9.836 -21.062 -6.82 1 98.25 214 LEU A CA 1
ATOM 1722 C C . LEU A 1 214 ? 11.297 -20.734 -6.512 1 98.25 214 LEU A C 1
ATOM 1724 O O . LEU A 1 214 ? 12.109 -20.594 -7.426 1 98.25 214 LEU A O 1
ATOM 1728 N N . LYS A 1 215 ? 11.594 -20.672 -5.246 1 95.94 215 LYS A N 1
ATOM 1729 C CA . LYS A 1 215 ? 12.953 -20.312 -4.824 1 95.94 215 LYS A CA 1
ATOM 1730 C C . LYS A 1 215 ? 13.969 -21.328 -5.352 1 95.94 215 LYS A C 1
ATOM 1732 O O . LYS A 1 215 ? 15.062 -20.953 -5.773 1 95.94 215 LYS A O 1
ATOM 1737 N N . THR A 1 216 ? 13.602 -22.531 -5.363 1 95.56 216 THR A N 1
ATOM 1738 C CA . THR A 1 216 ? 14.516 -23.609 -5.73 1 95.56 216 THR A CA 1
ATOM 1739 C C . THR A 1 216 ? 14.625 -23.734 -7.246 1 95.56 216 THR A C 1
ATOM 1741 O O . THR A 1 216 ? 15.672 -24.109 -7.773 1 95.56 216 THR A O 1
ATOM 1744 N N . SER A 1 217 ? 13.648 -23.344 -7.977 1 96.38 217 SER A N 1
ATOM 1745 C CA . SER A 1 217 ? 13.602 -23.656 -9.398 1 96.38 217 SER A CA 1
ATOM 1746 C C . SER A 1 217 ? 14.023 -22.453 -10.242 1 96.38 217 SER A C 1
ATOM 1748 O O . SER A 1 217 ? 14.508 -22.609 -11.359 1 96.38 217 SER A O 1
ATOM 1750 N N . VAL A 1 218 ? 13.898 -21.297 -9.781 1 97.62 218 VAL A N 1
ATOM 1751 C CA . VAL A 1 218 ? 14 -20.094 -10.586 1 97.62 218 VAL A CA 1
ATOM 1752 C C . VAL A 1 218 ? 15.398 -19.984 -11.188 1 97.62 218 VAL A C 1
ATOM 1754 O O . VAL A 1 218 ? 15.562 -19.562 -12.336 1 97.62 218 VAL A O 1
ATOM 1757 N N . LYS A 1 219 ? 16.422 -20.359 -10.492 1 96.44 219 LYS A N 1
ATOM 1758 C CA . LYS A 1 219 ? 17.797 -20.203 -10.953 1 96.44 219 LYS A CA 1
ATOM 1759 C C . LYS A 1 219 ? 18.047 -21.016 -12.219 1 96.44 219 LYS A C 1
ATOM 1761 O O . LYS A 1 219 ? 18.797 -20.594 -13.094 1 96.44 219 LYS A O 1
ATOM 1766 N N . SER A 1 220 ? 17.438 -22.094 -12.352 1 96.81 220 SER A N 1
ATOM 1767 C CA . SER A 1 220 ? 17.641 -23 -13.469 1 96.81 220 SER A CA 1
ATOM 1768 C C . SER A 1 220 ? 17.047 -22.453 -14.758 1 96.81 220 SER A C 1
ATOM 1770 O O . SER A 1 220 ? 17.344 -22.953 -15.852 1 96.81 220 SER A O 1
ATOM 1772 N N . PHE A 1 221 ? 16.297 -21.406 -14.672 1 98.12 221 PHE A N 1
ATOM 1773 C CA . PHE A 1 221 ? 15.594 -20.953 -15.859 1 98.12 221 PHE A CA 1
ATOM 1774 C C . PHE A 1 221 ? 15.875 -19.484 -16.156 1 98.12 221 PHE A C 1
ATOM 1776 O O . PHE A 1 221 ? 15.109 -18.828 -16.859 1 98.12 221 PHE A O 1
ATOM 1783 N N . GLU A 1 222 ? 16.891 -18.938 -15.602 1 97.44 222 GLU A N 1
ATOM 1784 C CA . GLU A 1 222 ? 17.234 -17.531 -15.789 1 97.44 222 GLU A CA 1
ATOM 1785 C C . GLU A 1 222 ? 17.609 -17.234 -17.234 1 97.44 222 GLU A C 1
ATOM 1787 O O . GLU A 1 222 ? 17.516 -16.094 -17.688 1 97.44 222 GLU A O 1
ATOM 1792 N N . ASP A 1 223 ? 18.078 -18.266 -17.953 1 97.31 223 ASP A N 1
ATOM 1793 C CA . ASP A 1 223 ? 18.438 -18.094 -19.359 1 97.31 223 ASP A CA 1
ATOM 1794 C C . ASP A 1 223 ? 17.219 -17.703 -20.188 1 97.31 223 ASP A C 1
ATOM 1796 O O . ASP A 1 223 ? 17.359 -17.109 -21.266 1 97.31 223 ASP A O 1
ATOM 1800 N N . ARG A 1 224 ? 16 -18.062 -19.734 1 98.06 224 ARG A N 1
ATOM 1801 C CA . ARG A 1 224 ? 14.781 -17.766 -20.469 1 98.06 224 ARG A CA 1
ATOM 1802 C C . ARG A 1 224 ? 14.516 -16.266 -20.516 1 98.06 224 ARG A C 1
ATOM 1804 O O . ARG A 1 224 ? 13.781 -15.773 -21.375 1 98.06 224 ARG A O 1
ATOM 1811 N N . TYR A 1 225 ? 15.078 -15.453 -19.562 1 98 225 TYR A N 1
ATOM 1812 C CA . TYR A 1 225 ? 14.875 -14.008 -19.516 1 98 225 TYR A CA 1
ATOM 1813 C C . TYR A 1 225 ? 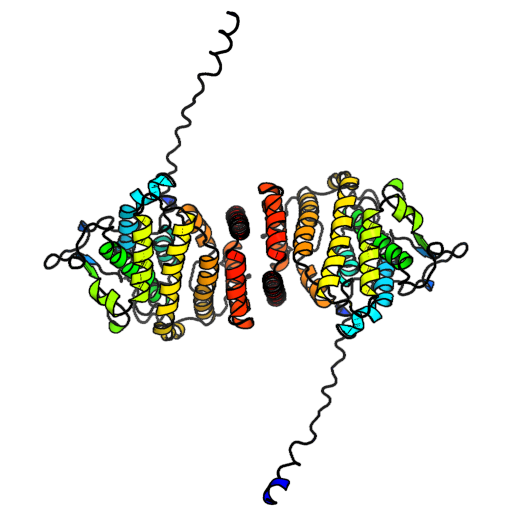15.25 -13.367 -20.844 1 98 225 TYR A C 1
ATOM 1815 O O . TYR A 1 225 ? 14.672 -12.359 -21.25 1 98 225 TYR A O 1
ATOM 1823 N N . ALA A 1 226 ? 16.156 -13.977 -21.547 1 97.25 226 ALA A N 1
ATOM 1824 C CA . ALA A 1 226 ? 16.719 -13.414 -22.766 1 97.25 226 ALA A CA 1
ATOM 1825 C C . ALA A 1 226 ? 15.672 -13.383 -23.875 1 97.25 226 ALA A C 1
ATOM 1827 O O . ALA A 1 226 ? 15.828 -12.648 -24.859 1 97.25 226 ALA A O 1
ATOM 1828 N N . PHE A 1 227 ? 14.617 -14.125 -23.75 1 97.94 227 PHE A N 1
ATOM 1829 C CA . PHE A 1 227 ? 13.617 -14.219 -24.812 1 97.94 227 PHE A CA 1
ATOM 1830 C C . PHE A 1 227 ? 12.586 -13.102 -24.672 1 97.94 227 PHE A C 1
ATOM 1832 O O . PHE A 1 227 ? 11.711 -12.953 -25.531 1 97.94 227 PHE A O 1
ATOM 1839 N N . TYR A 1 228 ? 12.695 -12.289 -23.609 1 98.31 228 TYR A N 1
ATOM 1840 C CA . TYR A 1 228 ? 11.672 -11.305 -23.312 1 98.31 228 TYR A CA 1
ATOM 1841 C C . TYR A 1 228 ? 12.242 -9.891 -23.359 1 98.31 228 TYR A C 1
ATOM 1843 O O . TYR A 1 228 ? 13.461 -9.711 -23.391 1 98.31 228 TYR A O 1
ATOM 1851 N N . SER A 1 229 ? 11.305 -8.922 -23.438 1 97.94 229 SER A N 1
ATOM 1852 C CA . SER A 1 229 ? 11.703 -7.535 -23.234 1 97.94 229 SER A CA 1
ATOM 1853 C C . SER A 1 229 ? 12.273 -7.324 -21.844 1 97.94 229 SER A C 1
ATOM 1855 O O . SER A 1 229 ? 12.047 -8.133 -20.938 1 97.94 229 SER A O 1
ATOM 1857 N N . GLU A 1 230 ? 12.953 -6.289 -21.703 1 97.75 230 GLU A N 1
ATOM 1858 C CA . GLU A 1 230 ? 13.492 -5.949 -20.391 1 97.75 230 GLU A CA 1
ATOM 1859 C C . GLU A 1 230 ? 12.383 -5.754 -19.375 1 97.75 230 GLU A C 1
ATOM 1861 O O . GLU A 1 230 ? 12.508 -6.164 -18.219 1 97.75 230 GLU A O 1
ATOM 1866 N N . LYS A 1 231 ? 11.305 -5.18 -19.781 1 98.25 231 LYS A N 1
ATOM 1867 C CA . LYS A 1 231 ? 10.18 -4.918 -18.891 1 98.25 231 LYS A CA 1
ATOM 1868 C C . LYS A 1 231 ? 9.531 -6.223 -18.422 1 98.25 231 LYS A C 1
ATOM 1870 O O . LYS A 1 231 ? 9.18 -6.363 -17.25 1 98.25 231 LYS A O 1
ATOM 1875 N N . GLU A 1 232 ? 9.398 -7.176 -19.328 1 98.62 232 GLU A N 1
ATOM 1876 C CA . GLU A 1 232 ? 8.805 -8.453 -18.938 1 98.62 232 GLU A CA 1
ATOM 1877 C C . GLU A 1 232 ? 9.742 -9.25 -18.031 1 98.62 232 GLU A C 1
ATOM 1879 O O . GLU A 1 232 ? 9.305 -9.875 -17.078 1 98.62 232 GLU A O 1
ATOM 1884 N N . SER A 1 233 ? 10.992 -9.195 -18.359 1 98.25 233 SER A N 1
ATOM 1885 C CA . SER A 1 233 ? 11.961 -9.898 -17.516 1 98.25 233 SER A CA 1
ATOM 1886 C C . SER A 1 233 ? 12.008 -9.312 -16.109 1 98.25 233 SER A C 1
ATOM 1888 O O . SER A 1 233 ? 12.133 -10.047 -15.133 1 98.25 233 SER A O 1
ATOM 1890 N N . GLU A 1 234 ? 11.938 -8.023 -16.047 1 97.81 234 GLU A N 1
ATOM 1891 C CA . GLU A 1 234 ? 11.883 -7.375 -14.742 1 97.81 234 GLU A CA 1
ATOM 1892 C C . GLU A 1 234 ? 10.609 -7.754 -13.992 1 97.81 234 GLU A C 1
ATOM 1894 O O . GLU A 1 234 ? 10.641 -7.988 -12.781 1 97.81 234 GLU A O 1
ATOM 1899 N N . PHE A 1 235 ? 9.539 -7.793 -14.695 1 98.5 235 PHE A N 1
ATOM 1900 C CA . PHE A 1 235 ? 8.273 -8.219 -14.109 1 98.5 235 PHE A CA 1
ATOM 1901 C C . PHE A 1 235 ? 8.383 -9.641 -13.562 1 98.5 235 PHE A C 1
ATOM 1903 O O . PHE A 1 235 ? 7.922 -9.922 -12.453 1 98.5 235 PHE A O 1
ATOM 1910 N N . GLU A 1 236 ? 8.977 -10.5 -14.289 1 98.56 236 GLU A N 1
ATOM 1911 C CA . GLU A 1 236 ? 9.203 -11.883 -13.875 1 98.56 236 GLU A CA 1
ATOM 1912 C C . GLU A 1 236 ? 9.992 -11.938 -12.57 1 98.56 236 GLU A C 1
ATOM 1914 O O . GLU A 1 236 ? 9.594 -12.633 -11.625 1 98.56 236 GLU A O 1
ATOM 1919 N N . LYS A 1 237 ? 11.055 -11.203 -12.539 1 97.69 237 LYS A N 1
ATOM 1920 C CA . LYS A 1 237 ? 11.891 -11.172 -11.344 1 97.69 237 LYS A CA 1
ATOM 1921 C C . LYS A 1 237 ? 11.117 -10.602 -10.156 1 97.69 237 LYS A C 1
ATOM 1923 O O . LYS A 1 237 ? 11.188 -11.148 -9.047 1 97.69 237 LYS A O 1
ATOM 1928 N N . ASN A 1 238 ? 10.422 -9.555 -10.422 1 97.38 238 ASN A N 1
ATOM 1929 C CA . ASN A 1 238 ? 9.633 -8.93 -9.367 1 97.38 238 ASN A CA 1
ATOM 1930 C C . ASN A 1 238 ? 8.516 -9.852 -8.875 1 97.38 238 ASN A C 1
ATOM 1932 O O . ASN A 1 238 ? 8.156 -9.828 -7.699 1 97.38 238 ASN A O 1
ATOM 1936 N N . TRP A 1 239 ? 7.988 -10.672 -9.758 1 98 239 TRP A N 1
ATOM 1937 C CA . TRP A 1 239 ? 6.941 -11.617 -9.391 1 98 239 TRP A CA 1
ATOM 1938 C C . TRP A 1 239 ? 7.449 -12.609 -8.344 1 98 239 TRP A C 1
ATOM 1940 O O . TRP A 1 239 ? 6.758 -12.898 -7.363 1 98 239 TRP A O 1
ATOM 1950 N N . ILE A 1 240 ? 8.602 -13.086 -8.5 1 97.62 240 ILE A N 1
ATOM 1951 C CA . ILE A 1 240 ? 9.195 -14.039 -7.57 1 97.62 240 ILE A CA 1
ATOM 1952 C C . ILE A 1 240 ? 9.375 -13.391 -6.203 1 97.62 240 ILE A C 1
ATOM 1954 O O . ILE A 1 240 ? 9.062 -13.992 -5.172 1 97.62 240 ILE A O 1
ATOM 1958 N N . ILE A 1 241 ? 9.828 -12.188 -6.27 1 96.75 241 ILE A N 1
ATOM 1959 C CA . ILE A 1 241 ? 10.016 -11.43 -5.039 1 96.75 241 ILE A CA 1
ATOM 1960 C C . ILE A 1 241 ? 8.672 -11.195 -4.359 1 96.75 241 ILE A C 1
ATOM 1962 O O . ILE A 1 241 ? 8.523 -11.414 -3.154 1 96.75 241 ILE A O 1
ATOM 1966 N N . ALA A 1 242 ? 7.73 -10.766 -5.102 1 97.31 242 ALA A N 1
ATOM 1967 C CA . ALA A 1 242 ? 6.406 -10.453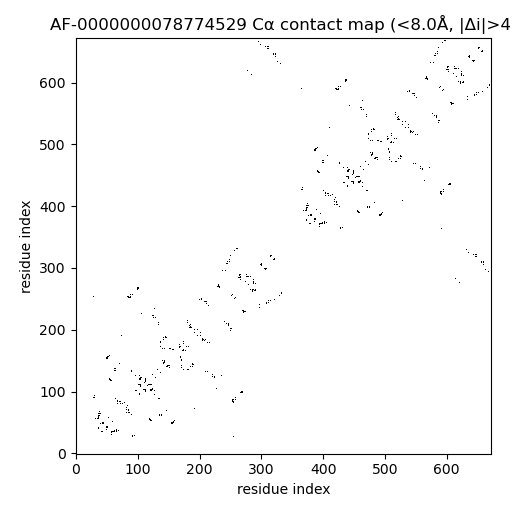 -4.574 1 97.31 242 ALA A CA 1
ATOM 1968 C C . ALA A 1 242 ? 5.777 -11.68 -3.918 1 97.31 242 ALA A C 1
ATOM 1970 O O . ALA A 1 242 ? 5.102 -11.562 -2.893 1 97.31 242 ALA A O 1
ATOM 1971 N N . VAL A 1 243 ? 5.949 -12.805 -4.473 1 97.81 243 VAL A N 1
ATOM 1972 C CA . VAL A 1 243 ? 5.355 -14.039 -3.953 1 97.81 243 VAL A CA 1
ATOM 1973 C C . VAL A 1 243 ? 5.914 -14.336 -2.562 1 97.81 243 VAL A C 1
ATOM 1975 O O . VAL A 1 243 ? 5.199 -14.844 -1.696 1 97.81 243 VAL A O 1
ATOM 1978 N N . GLU A 1 244 ? 7.148 -14.047 -2.305 1 97.06 244 GLU A N 1
ATOM 1979 C CA . GLU A 1 244 ? 7.707 -14.211 -0.966 1 97.06 244 GLU A CA 1
ATOM 1980 C C . GLU A 1 244 ? 6.973 -13.352 0.052 1 97.06 244 GLU A C 1
ATOM 1982 O O . GLU A 1 244 ? 6.68 -13.797 1.162 1 97.06 244 GLU A O 1
ATOM 1987 N N . TYR A 1 245 ? 6.688 -12.148 -0.342 1 96.75 245 TYR A N 1
ATOM 1988 C CA . TYR A 1 245 ? 5.973 -11.242 0.545 1 96.75 245 TYR A CA 1
ATOM 1989 C C . TYR A 1 245 ? 4.527 -11.688 0.737 1 96.75 245 TYR A C 1
ATOM 1991 O O . TYR A 1 245 ? 3.998 -11.633 1.849 1 96.75 245 TYR A O 1
ATOM 1999 N N . ILE A 1 246 ? 3.912 -12.102 -0.344 1 97.5 246 ILE A N 1
ATOM 2000 C CA . ILE A 1 246 ? 2.539 -12.586 -0.291 1 97.5 246 ILE A CA 1
ATOM 2001 C C . ILE A 1 246 ? 2.465 -13.836 0.593 1 97.5 246 ILE A C 1
ATOM 2003 O O . ILE A 1 246 ? 1.569 -13.953 1.432 1 97.5 246 ILE A O 1
ATOM 2007 N N . GLY A 1 247 ? 3.4 -14.672 0.409 1 97.88 247 GLY A N 1
ATOM 2008 C CA . GLY A 1 247 ? 3.453 -15.883 1.214 1 97.88 247 GLY A CA 1
ATOM 2009 C C . GLY A 1 247 ? 3.635 -15.609 2.693 1 97.88 247 GLY A C 1
ATOM 2010 O O . GLY A 1 247 ? 2.955 -16.203 3.531 1 97.88 247 GLY A O 1
ATOM 2011 N N . ALA A 1 248 ? 4.543 -14.664 2.988 1 96.75 248 ALA A N 1
ATOM 2012 C CA . ALA A 1 248 ? 4.77 -14.297 4.383 1 96.75 248 ALA A CA 1
ATOM 2013 C C . ALA A 1 248 ? 3.5 -13.727 5.012 1 96.75 248 ALA A C 1
ATOM 2015 O O . ALA A 1 248 ? 3.264 -13.891 6.211 1 96.75 248 ALA A O 1
ATOM 2016 N N . SER A 1 249 ? 2.684 -13.133 4.199 1 97.25 249 SER A N 1
ATOM 2017 C CA . SER A 1 249 ? 1.439 -12.523 4.66 1 97.25 249 SER A CA 1
ATOM 2018 C C . SER A 1 249 ? 0.332 -13.562 4.793 1 97.25 249 SER A C 1
ATOM 2020 O O . SER A 1 249 ? -0.739 -13.266 5.332 1 97.25 249 SER A O 1
ATOM 2022 N N . ARG A 1 250 ? 0.537 -14.727 4.266 1 97.75 250 ARG A N 1
ATOM 2023 C CA . ARG A 1 250 ? -0.42 -15.828 4.305 1 97.75 250 ARG A CA 1
ATOM 2024 C C . ARG A 1 250 ? -1.753 -15.414 3.688 1 97.75 250 ARG A C 1
ATOM 2026 O O . ARG A 1 250 ? -2.812 -15.648 4.273 1 97.75 250 ARG A O 1
ATOM 2033 N N . ILE A 1 251 ? -1.697 -14.781 2.607 1 97.5 251 ILE A N 1
ATOM 2034 C CA . ILE A 1 251 ? -2.914 -14.406 1.897 1 97.5 251 ILE A CA 1
ATOM 2035 C C . ILE A 1 251 ? -3.65 -15.656 1.43 1 97.5 251 ILE A C 1
ATOM 2037 O O . ILE A 1 251 ? -3.07 -16.516 0.758 1 97.5 251 ILE A O 1
ATOM 2041 N N . PRO A 1 252 ? -4.902 -15.789 1.744 1 97.69 252 PRO A N 1
ATOM 2042 C CA . PRO A 1 252 ? -5.645 -16.953 1.279 1 97.69 252 PRO A CA 1
ATOM 2043 C C . PRO A 1 252 ? -5.875 -16.953 -0.231 1 97.69 252 PRO A C 1
ATOM 2045 O O . PRO A 1 252 ? -6.438 -15.992 -0.769 1 97.69 252 PRO A O 1
ATOM 2048 N N . THR A 1 253 ? -5.457 -17.984 -0.869 1 97.81 253 THR A N 1
ATOM 2049 C CA . THR A 1 253 ? -5.605 -18.078 -2.316 1 97.81 253 THR A CA 1
ATOM 2050 C C . THR A 1 253 ? -6.887 -18.828 -2.676 1 97.81 253 THR A C 1
ATOM 2052 O O . THR A 1 253 ? -6.836 -19.859 -3.344 1 97.81 253 THR A O 1
ATOM 2055 N N . THR A 1 254 ? -8.031 -18.266 -2.34 1 96.94 254 THR A N 1
ATOM 2056 C CA . THR A 1 254 ? -9.344 -18.859 -2.586 1 96.94 254 THR A CA 1
ATOM 2057 C C . THR A 1 254 ? -9.875 -18.438 -3.955 1 96.94 254 THR A C 1
ATOM 2059 O O . THR A 1 254 ? -9.328 -17.547 -4.594 1 96.94 254 THR A O 1
ATOM 2062 N N . LEU A 1 255 ? -10.938 -19.109 -4.371 1 96.62 255 LEU A N 1
ATOM 2063 C CA . LEU A 1 255 ? -11.461 -18.953 -5.727 1 96.62 255 LEU A CA 1
ATOM 2064 C C . LEU A 1 255 ? -11.812 -17.5 -6.008 1 96.62 255 LEU A C 1
ATOM 2066 O O . LEU A 1 255 ? -11.273 -16.891 -6.941 1 96.62 255 LEU A O 1
ATOM 2070 N N . ILE A 1 256 ? -12.602 -16.922 -5.191 1 94.94 256 ILE A N 1
ATOM 2071 C CA . ILE A 1 256 ? -13.125 -15.578 -5.434 1 94.94 256 ILE A CA 1
ATOM 2072 C C . ILE A 1 256 ? -12 -14.555 -5.309 1 94.94 256 ILE A C 1
ATOM 2074 O O . ILE A 1 256 ? -11.852 -13.68 -6.164 1 94.94 256 ILE A O 1
ATOM 2078 N N . ARG A 1 257 ? -11.195 -14.625 -4.312 1 95.5 257 ARG A N 1
ATOM 2079 C CA . ARG A 1 257 ? -10.117 -13.672 -4.055 1 95.5 257 ARG A CA 1
ATOM 2080 C C . ARG A 1 257 ? -9.094 -13.68 -5.188 1 95.5 257 ARG A C 1
ATOM 2082 O O . ARG A 1 257 ? -8.695 -12.625 -5.676 1 95.5 257 ARG A O 1
ATOM 2089 N N . VAL A 1 258 ? -8.703 -14.883 -5.586 1 97.25 258 VAL A N 1
ATOM 2090 C CA . VAL A 1 258 ? -7.699 -14.969 -6.637 1 97.25 258 VAL A CA 1
ATOM 2091 C C . VAL A 1 258 ? -8.289 -14.484 -7.961 1 97.25 258 VAL A C 1
ATOM 2093 O O . VAL A 1 258 ? -7.617 -13.789 -8.727 1 97.25 258 VAL A O 1
ATOM 2096 N N . HIS A 1 259 ? -9.523 -14.891 -8.195 1 96.38 259 HIS A N 1
ATOM 2097 C CA . HIS A 1 259 ? -10.18 -14.43 -9.414 1 96.38 259 HIS A CA 1
ATOM 2098 C C . HIS A 1 259 ? -10.188 -12.914 -9.5 1 96.38 259 HIS A C 1
ATOM 2100 O O . HIS A 1 259 ? -9.844 -12.344 -10.539 1 96.38 259 HIS A O 1
ATOM 2106 N N . LYS A 1 260 ? -10.547 -12.266 -8.43 1 95.31 260 LYS A N 1
ATOM 2107 C CA . LYS A 1 260 ? -10.594 -10.805 -8.391 1 95.31 260 LYS A CA 1
ATOM 2108 C C . LYS A 1 260 ? -9.195 -10.211 -8.5 1 95.31 260 LYS A C 1
ATOM 2110 O O . LYS A 1 260 ? -8.992 -9.219 -9.211 1 95.31 260 LYS A O 1
ATOM 2115 N N . SER A 1 261 ? -8.234 -10.789 -7.855 1 96.44 261 SER A N 1
ATOM 2116 C CA . SER A 1 261 ? -6.875 -10.266 -7.82 1 96.44 261 SER A CA 1
ATOM 2117 C C . SER A 1 261 ? -6.219 -10.336 -9.195 1 96.44 261 SER A C 1
ATOM 2119 O O . SER A 1 261 ? -5.43 -9.453 -9.555 1 96.44 261 SER A O 1
ATOM 2121 N N . GLN A 1 262 ? -6.5 -11.328 -9.906 1 96.44 262 GLN A N 1
ATOM 2122 C CA . GLN A 1 262 ? -5.832 -11.539 -11.188 1 96.44 262 GLN A CA 1
ATOM 2123 C C . GLN A 1 262 ? -6.266 -10.5 -12.211 1 96.44 262 GLN A C 1
ATOM 2125 O O . GLN A 1 262 ? -5.574 -10.273 -13.211 1 96.44 262 GLN A O 1
ATOM 2130 N N . LYS A 1 263 ? -7.379 -9.859 -11.977 1 95.56 263 LYS A N 1
ATOM 2131 C CA . LYS A 1 263 ? -7.824 -8.789 -12.859 1 95.56 263 LYS A CA 1
ATOM 2132 C C . LYS A 1 263 ? -6.836 -7.625 -12.844 1 95.56 263 LYS A C 1
ATOM 2134 O O . LYS A 1 263 ? -6.84 -6.789 -13.758 1 95.56 263 LYS A O 1
ATOM 2139 N N . GLY A 1 264 ? -6.02 -7.625 -11.852 1 96.88 264 GLY A N 1
ATOM 2140 C CA . GLY A 1 264 ? -5.035 -6.562 -11.727 1 96.88 264 GLY A CA 1
ATOM 2141 C C . GLY A 1 264 ? -3.709 -6.898 -12.383 1 96.88 264 GLY A C 1
ATOM 2142 O O . GLY A 1 264 ? -2.814 -6.055 -12.453 1 96.88 264 GLY A O 1
ATOM 2143 N N . LEU A 1 265 ? -3.584 -8.086 -12.891 1 98.12 265 LEU A N 1
ATOM 2144 C CA . LEU A 1 265 ? -2.322 -8.492 -13.5 1 98.12 265 LEU A CA 1
ATOM 2145 C C . LEU A 1 265 ? -2.268 -8.086 -14.969 1 98.12 265 LEU A C 1
ATOM 2147 O O . LEU A 1 265 ? -3.309 -7.914 -15.609 1 98.12 265 LEU A O 1
ATOM 2151 N N . PRO A 1 266 ? -1.04 -7.887 -15.523 1 98.5 266 PRO A N 1
ATOM 2152 C CA . PRO A 1 266 ? -0.919 -7.512 -16.938 1 98.5 266 PRO A CA 1
ATOM 2153 C C . PRO A 1 266 ? -1.636 -8.484 -17.859 1 98.5 266 PRO A C 1
ATOM 2155 O O . PRO A 1 266 ? -1.419 -9.695 -17.781 1 98.5 266 PRO A O 1
ATOM 2158 N N . PRO A 1 267 ? -2.426 -8 -18.75 1 98.38 267 PRO A N 1
ATOM 2159 C CA . PRO A 1 267 ? -3.248 -8.867 -19.594 1 98.38 267 PRO A CA 1
ATOM 2160 C C . PRO A 1 267 ? -2.492 -9.391 -20.812 1 98.38 267 PRO A C 1
ATOM 2162 O O . PRO A 1 267 ? -3.041 -10.172 -21.594 1 98.38 267 PRO A O 1
ATOM 2165 N N . ARG A 1 268 ? -1.295 -8.945 -20.984 1 98.38 268 ARG A N 1
ATOM 2166 C CA . ARG A 1 268 ? -0.402 -9.344 -22.078 1 98.38 268 ARG A CA 1
ATOM 2167 C C . ARG A 1 268 ? 1.058 -9.258 -21.641 1 98.38 268 ARG A C 1
ATOM 2169 O O . ARG A 1 268 ? 1.361 -8.727 -20.562 1 98.38 268 ARG A O 1
ATOM 2176 N N . ILE A 1 269 ? 1.891 -9.812 -22.438 1 98.38 269 ILE A N 1
ATOM 2177 C CA . ILE A 1 269 ? 3.324 -9.703 -22.203 1 98.38 269 ILE A CA 1
ATOM 2178 C C . ILE A 1 269 ? 3.754 -8.242 -22.281 1 98.38 269 ILE A C 1
ATOM 2180 O O . ILE A 1 269 ? 3.303 -7.512 -23.172 1 98.38 269 ILE A O 1
ATOM 2184 N N . LEU A 1 270 ? 4.621 -7.844 -21.391 1 98.69 270 LEU A N 1
ATOM 2185 C CA . LEU A 1 270 ? 5.094 -6.461 -21.375 1 98.69 270 LEU A CA 1
ATOM 2186 C C . LEU A 1 270 ? 6.133 -6.227 -22.453 1 98.69 270 LEU A C 1
ATOM 2188 O O . LEU A 1 270 ? 6.973 -7.094 -22.719 1 98.69 270 LEU A O 1
ATOM 2192 N N . VAL A 1 271 ? 6.066 -5.094 -23.062 1 97.94 271 VAL A N 1
ATOM 2193 C CA . VAL A 1 271 ? 7.055 -4.684 -24.062 1 97.94 271 VAL A CA 1
ATOM 2194 C C . VAL A 1 271 ? 7.898 -3.539 -23.5 1 97.94 271 VAL A C 1
ATOM 2196 O O . VAL A 1 271 ? 7.578 -2.975 -22.453 1 97.94 271 VAL A O 1
ATOM 2199 N N . ASP A 1 272 ? 8.898 -3.18 -24.141 1 96.44 272 ASP A N 1
ATOM 2200 C CA . ASP A 1 272 ? 9.906 -2.264 -23.625 1 96.44 272 ASP A CA 1
ATOM 2201 C C . ASP A 1 272 ? 9.312 -0.878 -23.375 1 96.44 272 ASP A C 1
ATOM 2203 O O . ASP A 1 272 ? 9.781 -0.137 -22.516 1 96.44 272 ASP A O 1
ATOM 2207 N N . THR A 1 273 ? 8.273 -0.536 -24 1 96.88 273 THR A N 1
ATOM 2208 C CA . THR A 1 273 ? 7.699 0.8 -23.891 1 96.88 273 THR A CA 1
ATOM 2209 C C . THR A 1 273 ? 6.715 0.868 -22.719 1 96.88 273 THR A C 1
ATOM 2211 O O . THR A 1 273 ? 6.234 1.946 -22.359 1 96.88 273 THR A O 1
ATOM 2214 N N . ASP A 1 274 ? 6.488 -0.261 -22.125 1 97.12 274 ASP A N 1
ATOM 2215 C CA . ASP A 1 274 ? 5.516 -0.299 -21.047 1 97.12 274 ASP A CA 1
ATOM 2216 C C . ASP A 1 274 ? 6.109 0.266 -19.75 1 97.12 274 ASP A C 1
ATOM 2218 O O . ASP A 1 274 ? 7.105 -0.253 -19.25 1 97.12 274 ASP A O 1
ATOM 2222 N N . THR A 1 275 ? 5.477 1.356 -19.281 1 92.75 275 THR A N 1
ATOM 2223 C CA . THR A 1 275 ? 5.879 1.951 -18.016 1 92.75 275 THR A CA 1
ATOM 2224 C C . THR A 1 275 ? 4.664 2.232 -17.125 1 92.75 275 THR A C 1
ATOM 2226 O O . THR A 1 275 ? 3.859 3.117 -17.438 1 92.75 275 THR A O 1
ATOM 2229 N N . ALA A 1 276 ? 4.578 1.421 -16.094 1 92.75 276 ALA A N 1
ATOM 2230 C CA . ALA A 1 276 ? 3.504 1.681 -15.141 1 92.75 276 ALA A CA 1
ATOM 2231 C C . ALA A 1 276 ? 3.754 2.975 -14.375 1 92.75 276 ALA A C 1
ATOM 2233 O O . ALA A 1 276 ? 4.902 3.342 -14.117 1 92.75 276 ALA A O 1
ATOM 2234 N N . PRO A 1 277 ? 2.684 3.666 -14.016 1 92.44 277 PRO A N 1
ATOM 2235 C CA . PRO A 1 277 ? 1.258 3.35 -14.133 1 92.44 277 PRO A CA 1
ATOM 2236 C C . PRO A 1 277 ? 0.587 4.07 -15.305 1 92.44 277 PRO A C 1
ATOM 2238 O O . PRO A 1 277 ? -0.542 4.551 -15.172 1 92.44 277 PRO A O 1
ATOM 2241 N N . VAL A 1 278 ? 1.31 4.176 -16.438 1 92.12 278 VAL A N 1
ATOM 2242 C CA . VAL A 1 278 ? 0.733 4.977 -17.5 1 92.12 278 VAL A CA 1
ATOM 2243 C C . VAL A 1 278 ? 0.663 4.148 -18.781 1 92.12 278 VAL A C 1
ATOM 2245 O O . VAL A 1 278 ? 0.815 4.684 -19.891 1 92.12 278 VAL A O 1
ATOM 2248 N N . ILE A 1 279 ? 0.492 2.881 -18.641 1 95.75 279 ILE A N 1
ATOM 2249 C CA . ILE A 1 279 ? 0.318 2.035 -19.828 1 95.75 279 ILE A CA 1
ATOM 2250 C C . ILE A 1 279 ? -1.097 2.201 -20.375 1 95.75 279 ILE A C 1
ATOM 2252 O O . ILE A 1 279 ? -2.074 1.881 -19.688 1 95.75 279 ILE A O 1
ATOM 2256 N N . SER A 1 280 ? -1.238 2.609 -21.547 1 93.88 280 SER A N 1
ATOM 2257 C CA . SER A 1 280 ? -2.486 3.135 -22.094 1 93.88 280 SER A CA 1
ATOM 2258 C C . SER A 1 280 ? -3.529 2.031 -22.25 1 93.88 280 SER A C 1
ATOM 2260 O O . SER A 1 280 ? -4.719 2.262 -22.031 1 93.88 280 SER A O 1
ATOM 2262 N N . ASP A 1 281 ? -3.137 0.789 -22.672 1 97 281 ASP A N 1
ATOM 2263 C CA . ASP A 1 281 ? -4.141 -0.24 -22.922 1 97 281 ASP A CA 1
ATOM 2264 C C . ASP A 1 281 ? -4.379 -1.093 -21.688 1 97 281 ASP A C 1
ATOM 2266 O O . ASP A 1 281 ? -5.012 -2.148 -21.766 1 97 281 ASP A O 1
ATOM 2270 N N . PHE A 1 282 ? -3.828 -0.666 -20.516 1 97 282 PHE A N 1
ATOM 2271 C CA . PHE A 1 282 ? -4.098 -1.301 -19.234 1 97 282 PHE A CA 1
ATOM 2272 C C . PHE A 1 282 ? -5.199 -0.563 -18.484 1 97 282 PHE A C 1
ATOM 2274 O O . PHE A 1 282 ? -5.344 0.653 -18.625 1 97 282 PHE A O 1
ATOM 2281 N N . THR A 1 283 ? -5.949 -1.342 -17.719 1 94.69 283 THR A N 1
ATOM 2282 C CA . THR A 1 283 ? -6.863 -0.688 -16.797 1 94.69 283 THR A CA 1
ATOM 2283 C C . THR A 1 283 ? -6.09 0.034 -15.695 1 94.69 283 THR A C 1
ATOM 2285 O O . THR A 1 283 ? -4.891 -0.2 -15.516 1 94.69 283 THR A O 1
ATOM 2288 N N . VAL A 1 284 ? -6.746 0.89 -14.992 1 91.25 284 VAL A N 1
ATOM 2289 C CA . VAL A 1 284 ? -6.145 1.603 -13.867 1 91.25 284 VAL A CA 1
ATOM 2290 C C . VAL A 1 284 ? -5.652 0.603 -12.828 1 91.25 284 VAL A C 1
ATOM 2292 O O . VAL A 1 284 ? -4.543 0.741 -12.297 1 91.25 284 VAL A O 1
ATOM 2295 N N . PHE A 1 285 ? -6.477 -0.381 -12.609 1 93.62 285 PHE A N 1
ATOM 2296 C CA . PHE A 1 285 ? -6.129 -1.399 -11.625 1 93.62 285 PHE A CA 1
ATOM 2297 C C . PHE A 1 285 ? -4.867 -2.146 -12.039 1 93.62 285 PHE A C 1
ATOM 2299 O O . PHE A 1 285 ? -3.961 -2.342 -11.234 1 93.62 285 PHE A O 1
ATOM 2306 N N . GLN A 1 286 ? -4.746 -2.488 -13.242 1 97.19 286 GLN A N 1
ATOM 2307 C CA . GLN A 1 286 ? -3.572 -3.186 -13.758 1 97.19 286 GLN A CA 1
ATOM 2308 C C . GLN A 1 286 ? -2.318 -2.324 -13.617 1 97.19 286 GLN A C 1
ATOM 2310 O O . GLN A 1 286 ? -1.264 -2.816 -13.211 1 97.19 286 GLN A O 1
ATOM 2315 N N . ASN A 1 287 ? -2.441 -1.091 -13.938 1 95 287 ASN A N 1
ATOM 2316 C CA . ASN A 1 287 ? -1.323 -0.16 -13.82 1 95 287 ASN A CA 1
ATOM 2317 C C . ASN A 1 287 ? -0.864 -0.02 -12.375 1 95 287 ASN A C 1
ATOM 2319 O O . ASN A 1 287 ? 0.336 -0.025 -12.094 1 95 287 ASN A O 1
ATOM 2323 N N . ILE A 1 288 ? -1.778 0.066 -11.477 1 92.88 288 ILE A N 1
ATOM 2324 C CA . ILE A 1 288 ? -1.471 0.243 -10.055 1 92.88 288 ILE A CA 1
ATOM 2325 C C . ILE A 1 288 ? -0.794 -1.014 -9.516 1 92.88 288 ILE A C 1
ATOM 2327 O O . ILE A 1 288 ? 0.187 -0.928 -8.773 1 92.88 288 ILE A O 1
ATOM 2331 N N . VAL A 1 289 ? -1.338 -2.143 -9.883 1 95.75 289 VAL A N 1
ATOM 2332 C CA . VAL A 1 289 ? -0.768 -3.402 -9.414 1 95.75 289 VAL A CA 1
ATOM 2333 C C . VAL A 1 289 ? 0.653 -3.559 -9.945 1 95.75 289 VAL A C 1
ATOM 2335 O O . VAL A 1 289 ? 1.568 -3.92 -9.203 1 95.75 289 VAL A O 1
ATOM 2338 N N . LEU A 1 290 ? 0.826 -3.248 -11.219 1 97.19 290 LEU A N 1
ATOM 2339 C CA . LEU A 1 290 ? 2.156 -3.359 -11.805 1 97.19 290 LEU A CA 1
ATOM 2340 C C . LEU A 1 290 ? 3.131 -2.398 -11.133 1 97.19 290 LEU A C 1
ATOM 2342 O O . LEU A 1 290 ? 4.285 -2.75 -10.891 1 97.19 290 LEU A O 1
ATOM 2346 N N . LEU A 1 291 ? 2.713 -1.188 -10.828 1 94.94 291 LEU A N 1
ATOM 2347 C CA . LEU A 1 291 ? 3.527 -0.238 -10.07 1 94.94 291 LEU A CA 1
ATOM 2348 C C . LEU A 1 291 ? 3.871 -0.79 -8.695 1 94.94 291 LEU A C 1
ATOM 2350 O O . LEU A 1 291 ? 5.004 -0.652 -8.227 1 94.94 291 LEU A O 1
ATOM 2354 N N . GLY A 1 292 ? 2.861 -1.365 -8.094 1 95.06 292 GLY A N 1
ATOM 2355 C CA . GLY A 1 292 ? 3.086 -1.976 -6.797 1 95.06 292 GLY A CA 1
ATOM 2356 C C . GLY A 1 292 ? 4.133 -3.072 -6.824 1 95.06 292 GLY A C 1
ATOM 2357 O O . GLY A 1 292 ? 5.023 -3.107 -5.973 1 95.06 292 GLY A O 1
ATOM 2358 N N . LEU A 1 293 ? 4.012 -3.924 -7.742 1 96.62 293 LEU A N 1
ATOM 2359 C CA . LEU A 1 293 ? 4.961 -5.023 -7.875 1 96.62 293 LEU A CA 1
ATOM 2360 C C . LEU A 1 293 ? 6.367 -4.496 -8.141 1 96.62 293 LEU A C 1
ATOM 2362 O O . LEU A 1 293 ? 7.344 -5.008 -7.586 1 96.62 293 LEU A O 1
ATOM 2366 N N . SER A 1 294 ? 6.434 -3.514 -8.992 1 95.38 294 SER A N 1
ATOM 2367 C CA . SER A 1 294 ? 7.723 -2.889 -9.266 1 95.38 294 SER A CA 1
ATOM 2368 C C . SER A 1 294 ? 8.305 -2.248 -8.016 1 95.38 294 SER A C 1
ATOM 2370 O O . SER A 1 294 ? 9.508 -2.342 -7.762 1 95.38 294 SER A O 1
ATOM 2372 N N . THR A 1 295 ? 7.512 -1.631 -7.25 1 94.25 295 THR A N 1
ATOM 2373 C CA . THR A 1 295 ? 7.941 -0.988 -6.012 1 94.25 295 THR A CA 1
ATOM 2374 C C . THR A 1 295 ? 8.477 -2.02 -5.023 1 94.25 295 THR A C 1
ATOM 2376 O O . THR A 1 295 ? 9.531 -1.814 -4.414 1 94.25 295 THR A O 1
ATOM 2379 N N . VAL A 1 296 ? 7.777 -3.127 -4.883 1 95.75 296 VAL A N 1
ATOM 2380 C CA . VAL A 1 296 ? 8.219 -4.195 -3.996 1 95.75 296 VAL A CA 1
ATOM 2381 C C . VAL A 1 296 ? 9.586 -4.703 -4.445 1 95.75 296 VAL A C 1
ATOM 2383 O O . VAL A 1 296 ? 10.477 -4.934 -3.617 1 95.75 296 VAL A O 1
ATOM 2386 N N . GLY A 1 297 ? 9.703 -4.871 -5.727 1 95.5 297 GLY A N 1
ATOM 2387 C CA . GLY A 1 297 ? 10.992 -5.289 -6.258 1 95.5 297 GLY A CA 1
ATOM 2388 C C . GLY A 1 297 ? 12.109 -4.32 -5.938 1 95.5 297 GLY A C 1
ATOM 2389 O O . GLY A 1 297 ? 13.188 -4.73 -5.504 1 95.5 297 GLY A O 1
ATOM 2390 N N . LYS A 1 298 ? 11.859 -3.061 -6.121 1 94.5 298 LYS A N 1
ATOM 2391 C CA . LYS A 1 298 ? 12.867 -2.033 -5.859 1 94.5 298 LYS A CA 1
ATOM 2392 C C . LYS A 1 298 ? 13.227 -1.984 -4.379 1 94.5 298 LYS A C 1
ATOM 2394 O O . LYS A 1 298 ? 14.398 -1.855 -4.027 1 94.5 298 LYS A O 1
ATOM 2399 N N . VAL A 1 299 ? 12.219 -2.078 -3.516 1 95.06 299 VAL A N 1
ATOM 2400 C CA . VAL A 1 299 ? 12.453 -2.072 -2.076 1 95.06 299 VAL A CA 1
ATOM 2401 C C . VAL A 1 299 ? 13.305 -3.279 -1.685 1 95.06 299 VAL A C 1
ATOM 2403 O O . VAL A 1 299 ? 14.266 -3.148 -0.922 1 95.06 299 VAL A O 1
ATOM 2406 N N . HIS A 1 300 ? 12.891 -4.414 -2.209 1 95.5 300 HIS A N 1
ATOM 2407 C CA . HIS A 1 300 ? 13.609 -5.645 -1.908 1 95.5 300 HIS A CA 1
ATOM 2408 C C . HIS A 1 300 ? 15.07 -5.547 -2.346 1 95.5 300 HIS A C 1
ATOM 2410 O O . HIS A 1 300 ? 15.977 -5.891 -1.585 1 95.5 300 HIS A O 1
ATOM 2416 N N . LYS A 1 301 ? 15.305 -5.059 -3.525 1 94.06 301 LYS A N 1
ATOM 2417 C CA . LYS A 1 301 ? 16.656 -4.98 -4.086 1 94.06 301 LYS A CA 1
ATOM 2418 C C . LYS A 1 301 ? 17.484 -3.938 -3.354 1 94.06 301 LYS A C 1
ATOM 2420 O O . LYS A 1 301 ? 18.672 -4.16 -3.094 1 94.06 301 LYS A O 1
ATOM 2425 N N . SER A 1 302 ? 16.891 -2.838 -3.014 1 92.19 302 SER A N 1
ATOM 2426 C CA . SER A 1 302 ? 17.625 -1.743 -2.389 1 92.19 302 SER A CA 1
ATOM 2427 C C . SER A 1 302 ? 17.938 -2.047 -0.925 1 92.19 302 SER A C 1
ATOM 2429 O O . SER A 1 302 ? 18.875 -1.493 -0.353 1 92.19 302 SER A O 1
ATOM 2431 N N . SER A 1 303 ? 17.109 -2.975 -0.336 1 92.31 303 SER A N 1
ATOM 2432 C CA . SER A 1 303 ? 17.266 -3.266 1.086 1 92.31 303 SER A CA 1
ATOM 2433 C C . SER A 1 303 ? 18.047 -4.559 1.305 1 92.31 303 SER A C 1
ATOM 2435 O O . SER A 1 303 ? 18.391 -4.891 2.438 1 92.31 303 SER A O 1
ATOM 2437 N N . GLY A 1 304 ? 18.297 -5.223 0.212 1 83.38 304 GLY A N 1
ATOM 2438 C CA . GLY A 1 304 ? 18.844 -6.559 0.38 1 83.38 304 GLY A CA 1
ATOM 2439 C C . GLY A 1 304 ? 17.891 -7.512 1.088 1 83.38 304 GLY A C 1
ATOM 2440 O O . GLY A 1 304 ? 16.719 -7.613 0.721 1 83.38 304 GLY A O 1
ATOM 2441 N N . ALA A 1 305 ? 18.328 -8.203 2.064 1 83.56 305 ALA A N 1
ATOM 2442 C CA . ALA A 1 305 ? 17.516 -9.18 2.783 1 83.56 305 ALA A CA 1
ATOM 2443 C C . ALA A 1 305 ? 16.672 -8.5 3.863 1 83.56 305 ALA A C 1
ATOM 2445 O O . ALA A 1 305 ? 15.703 -9.078 4.359 1 83.56 305 ALA A O 1
ATOM 2446 N N . PHE A 1 306 ? 16.969 -7.277 4.094 1 91.25 306 PHE A N 1
ATOM 2447 C CA . PHE A 1 306 ? 16.406 -6.578 5.242 1 91.25 306 PHE A CA 1
ATOM 2448 C C . PHE A 1 306 ? 14.891 -6.445 5.105 1 91.25 306 PHE A C 1
ATOM 2450 O O . PHE A 1 306 ? 14.156 -6.707 6.059 1 91.25 306 PHE A O 1
ATOM 2457 N N . SER A 1 307 ? 14.398 -6.004 3.953 1 94.06 307 SER A N 1
ATOM 2458 C CA . SER A 1 307 ? 12.977 -5.73 3.789 1 94.06 307 SER A CA 1
ATOM 2459 C C . SER A 1 307 ? 12.141 -6.996 3.961 1 94.06 307 SER A C 1
ATOM 2461 O O . SER A 1 307 ? 11.109 -6.98 4.629 1 94.06 307 SER A O 1
ATOM 2463 N N . LEU A 1 308 ? 12.547 -8.055 3.391 1 95.44 308 LEU A N 1
ATOM 2464 C CA . LEU A 1 308 ? 11.797 -9.297 3.496 1 95.44 308 LEU A CA 1
ATOM 2465 C C . LEU A 1 308 ? 11.82 -9.828 4.926 1 95.44 308 LEU A C 1
ATOM 2467 O O . LEU A 1 308 ? 10.805 -10.305 5.43 1 95.44 308 LEU A O 1
ATOM 2471 N N . ILE A 1 309 ? 12.977 -9.789 5.578 1 94.38 309 ILE A N 1
ATOM 2472 C CA . ILE A 1 309 ? 13.102 -10.234 6.965 1 94.38 309 ILE A CA 1
ATOM 2473 C C . ILE A 1 309 ? 12.164 -9.414 7.848 1 94.38 309 ILE A C 1
ATOM 2475 O O . ILE A 1 309 ? 11.43 -9.969 8.672 1 94.38 309 ILE A O 1
ATOM 2479 N N . SER A 1 310 ? 12.203 -8.102 7.641 1 92.94 310 SER A N 1
ATOM 2480 C CA . SER A 1 310 ? 11.328 -7.211 8.398 1 92.94 310 SER A CA 1
ATOM 2481 C C . SER A 1 310 ? 9.859 -7.531 8.148 1 92.94 310 SER A C 1
ATOM 2483 O O . SER A 1 310 ? 9.055 -7.539 9.078 1 92.94 310 SER A O 1
ATOM 2485 N N . TRP A 1 311 ? 9.5 -7.766 6.922 1 95.31 311 TRP A N 1
ATOM 2486 C CA . TRP A 1 311 ? 8.133 -8.109 6.555 1 95.31 311 TRP A CA 1
ATOM 2487 C C . TRP A 1 311 ? 7.691 -9.406 7.219 1 95.31 311 TRP A C 1
ATOM 2489 O O . TRP A 1 311 ? 6.594 -9.492 7.77 1 95.31 311 TRP A O 1
ATOM 2499 N N . LYS A 1 312 ? 8.555 -10.352 7.188 1 95.31 312 LYS A N 1
ATOM 2500 C CA . LYS A 1 312 ? 8.258 -11.641 7.809 1 95.31 312 LYS A CA 1
ATOM 2501 C C . LYS A 1 312 ? 8.031 -11.484 9.312 1 95.31 312 LYS A C 1
ATOM 2503 O O . LYS A 1 312 ? 7.148 -12.125 9.883 1 95.31 312 LYS A O 1
ATOM 2508 N N . ILE A 1 313 ? 8.773 -10.695 9.945 1 92.69 313 ILE A N 1
ATOM 2509 C CA . ILE A 1 313 ? 8.617 -10.438 11.375 1 92.69 313 ILE A CA 1
ATOM 2510 C C . ILE A 1 313 ? 7.27 -9.773 11.641 1 92.69 313 ILE A C 1
ATOM 2512 O O . ILE A 1 313 ? 6.535 -10.188 12.547 1 92.69 313 ILE A O 1
ATOM 2516 N N . ALA A 1 314 ? 6.957 -8.789 10.828 1 91.81 314 ALA A N 1
ATOM 2517 C CA . ALA A 1 314 ? 5.684 -8.086 10.977 1 91.81 314 ALA A CA 1
ATOM 2518 C C . ALA A 1 314 ? 4.508 -9.039 10.781 1 91.81 314 ALA A C 1
ATOM 2520 O O . ALA A 1 314 ? 3.502 -8.953 11.492 1 91.81 314 ALA A O 1
ATOM 2521 N N . MET A 1 315 ? 4.652 -9.992 9.906 1 94.56 315 MET A N 1
ATOM 2522 C CA . MET A 1 315 ? 3.539 -10.859 9.523 1 94.56 315 MET A CA 1
ATOM 2523 C C . MET A 1 315 ? 3.439 -12.055 10.461 1 94.56 315 MET A C 1
ATOM 2525 O O . MET A 1 315 ? 2.523 -12.875 10.336 1 94.56 315 MET A O 1
ATOM 2529 N N . LYS A 1 316 ? 4.371 -12.141 11.406 1 91.81 316 LYS A N 1
ATOM 2530 C CA . LYS A 1 316 ? 4.211 -13.141 12.461 1 91.81 316 LYS A CA 1
ATOM 2531 C C . LYS A 1 316 ? 3.059 -12.766 13.391 1 91.81 316 LYS A C 1
ATOM 2533 O O . LYS A 1 316 ? 2.498 -13.633 14.062 1 91.81 316 LYS A O 1
ATOM 2538 N N . ILE A 1 317 ? 2.732 -11.469 13.32 1 88.94 317 ILE A N 1
ATOM 2539 C CA . ILE A 1 317 ? 1.646 -10.969 14.156 1 88.94 317 ILE A CA 1
ATOM 2540 C C . ILE A 1 317 ? 0.314 -11.141 13.43 1 88.94 317 ILE A C 1
ATOM 2542 O O . ILE A 1 317 ? 0.107 -10.562 12.359 1 88.94 317 ILE A O 1
ATOM 2546 N N . GLU A 1 318 ? -0.589 -11.875 14.039 1 91.12 318 GLU A N 1
ATOM 2547 C CA . GLU A 1 318 ? -1.867 -12.203 13.414 1 91.12 318 GLU A CA 1
ATOM 2548 C C . GLU A 1 318 ? -2.67 -10.953 13.094 1 91.12 318 GLU A C 1
ATOM 2550 O O . GLU A 1 318 ? -3.303 -10.859 12.039 1 91.12 318 GLU A O 1
ATOM 2555 N N . THR A 1 319 ? -2.633 -9.977 14.008 1 89.12 319 THR A N 1
ATOM 2556 C CA . THR A 1 319 ? -3.408 -8.766 13.797 1 89.12 319 THR A CA 1
ATOM 2557 C C . THR A 1 319 ? -2.887 -7.988 12.594 1 89.12 319 THR A C 1
ATOM 2559 O O . THR A 1 319 ? -3.658 -7.332 11.891 1 89.12 319 THR A O 1
ATOM 2562 N N . SER A 1 320 ? -1.617 -8.055 12.367 1 90.81 320 SER A N 1
ATOM 2563 C CA . SER A 1 320 ? -1.036 -7.414 11.188 1 90.81 320 SER A CA 1
ATOM 2564 C C . SER A 1 320 ? -1.522 -8.078 9.906 1 90.81 320 SER A C 1
ATOM 2566 O O . SER A 1 320 ? -1.86 -7.395 8.938 1 90.81 320 SER A O 1
ATOM 2568 N N . ARG A 1 321 ? -1.616 -9.352 9.961 1 94.69 321 ARG A N 1
ATOM 2569 C CA . ARG A 1 321 ? -2.09 -10.086 8.789 1 94.69 321 ARG A CA 1
ATOM 2570 C C . ARG A 1 321 ? -3.559 -9.781 8.516 1 94.69 321 ARG A C 1
ATOM 2572 O O . ARG A 1 321 ? -3.957 -9.625 7.359 1 94.69 321 ARG A O 1
ATOM 2579 N N . LYS A 1 322 ? -4.266 -9.75 9.539 1 92.31 322 LYS A N 1
ATOM 2580 C CA . LYS A 1 322 ? -5.688 -9.445 9.391 1 92.31 322 LYS A CA 1
ATOM 2581 C C . LYS A 1 322 ? -5.895 -8.055 8.797 1 92.31 322 LYS A C 1
ATOM 2583 O O . LYS A 1 322 ? -6.766 -7.859 7.949 1 92.31 322 LYS A O 1
ATOM 2588 N N . LEU A 1 323 ? -5.125 -7.137 9.289 1 91.81 323 LEU A N 1
ATOM 2589 C CA . LEU A 1 323 ? -5.211 -5.777 8.766 1 91.81 323 LEU A CA 1
ATOM 2590 C C . LEU A 1 323 ? -4.832 -5.738 7.289 1 91.81 323 LEU A C 1
ATOM 2592 O O . LEU A 1 323 ? -5.508 -5.086 6.488 1 91.81 323 LEU A O 1
ATOM 2596 N N . LEU A 1 324 ? -3.775 -6.383 6.961 1 94.25 324 LEU A N 1
ATOM 2597 C CA . LEU A 1 324 ? -3.334 -6.438 5.57 1 94.25 324 LEU A CA 1
ATOM 2598 C C . LEU A 1 324 ? -4.402 -7.07 4.688 1 94.25 324 LEU A C 1
ATOM 2600 O O . LEU A 1 324 ? -4.688 -6.566 3.598 1 94.25 324 LEU A O 1
ATOM 2604 N N . LEU A 1 325 ? -4.953 -8.164 5.145 1 94.69 325 LEU A N 1
ATOM 2605 C CA . LEU A 1 325 ? -5.965 -8.875 4.367 1 94.69 325 LEU A CA 1
ATOM 2606 C C . LEU A 1 325 ? -7.199 -8 4.164 1 94.69 325 LEU A C 1
ATOM 2608 O O . LEU A 1 325 ? -7.762 -7.957 3.066 1 94.69 325 LEU A O 1
ATOM 2612 N N . LYS A 1 326 ? -7.609 -7.352 5.219 1 91.75 326 LYS A N 1
ATOM 2613 C CA . LYS A 1 326 ? -8.75 -6.445 5.109 1 91.75 326 LYS A CA 1
ATOM 2614 C C . LYS A 1 326 ? -8.477 -5.336 4.098 1 91.75 326 LYS A C 1
ATOM 2616 O O . LYS A 1 326 ? -9.344 -5.004 3.285 1 91.75 326 LYS A O 1
ATOM 2621 N N . THR A 1 327 ? -7.332 -4.719 4.156 1 93 327 THR A N 1
ATOM 2622 C CA . THR A 1 327 ? -6.934 -3.68 3.215 1 93 327 THR A CA 1
ATOM 2623 C C . THR A 1 327 ? -6.93 -4.215 1.786 1 93 327 THR A C 1
ATOM 2625 O O . THR A 1 327 ? -7.43 -3.559 0.87 1 93 327 THR A O 1
ATOM 2628 N N . PHE A 1 328 ? -6.375 -5.402 1.646 1 93.38 328 PHE A N 1
ATOM 2629 C CA . PHE A 1 328 ? -6.309 -6.07 0.353 1 93.38 328 PHE A CA 1
ATOM 2630 C C . PHE A 1 328 ? -7.703 -6.285 -0.222 1 93.38 328 PHE A C 1
ATOM 2632 O O . PHE A 1 328 ? -7.957 -5.961 -1.384 1 93.38 328 PHE A O 1
ATOM 2639 N N . ASP A 1 329 ? -8.586 -6.715 0.546 1 92.62 329 ASP A N 1
ATOM 2640 C CA . ASP A 1 329 ? -9.945 -7.012 0.108 1 92.62 329 ASP A CA 1
ATOM 2641 C C . ASP A 1 329 ? -10.688 -5.73 -0.268 1 92.62 329 ASP A C 1
ATOM 2643 O O . ASP A 1 329 ? -11.422 -5.703 -1.258 1 92.62 329 ASP A O 1
ATOM 2647 N N . ILE A 1 330 ? -10.477 -4.742 0.447 1 89.5 330 ILE A N 1
ATOM 2648 C CA . ILE A 1 330 ? -11.125 -3.465 0.161 1 89.5 330 ILE A CA 1
ATOM 2649 C C . ILE A 1 330 ? -10.594 -2.902 -1.155 1 89.5 330 ILE A C 1
ATOM 2651 O O . ILE A 1 330 ? -11.359 -2.393 -1.976 1 89.5 330 ILE A O 1
ATOM 2655 N N . LEU A 1 331 ? -9.305 -3 -1.354 1 89.75 331 LEU A N 1
ATOM 2656 C CA . LEU A 1 331 ? -8.711 -2.529 -2.602 1 89.75 331 LEU A CA 1
ATOM 2657 C C . LEU A 1 331 ? -9.273 -3.297 -3.793 1 89.75 331 LEU A C 1
ATOM 2659 O O . LEU A 1 331 ? -9.531 -2.709 -4.844 1 89.75 331 LEU A O 1
ATOM 2663 N N . LEU A 1 332 ? -9.492 -4.594 -3.605 1 90.62 332 LEU A N 1
ATOM 2664 C CA . LEU A 1 332 ? -10.07 -5.406 -4.672 1 90.62 332 LEU A CA 1
ATOM 2665 C C . LEU A 1 332 ? -11.508 -4.984 -4.957 1 90.62 332 LEU A C 1
ATOM 2667 O O . LEU A 1 332 ? -11.938 -4.984 -6.109 1 90.62 332 LEU A O 1
ATOM 2671 N N . GLU A 1 333 ? -12.211 -4.59 -3.973 1 87.88 333 GLU A N 1
ATOM 2672 C CA . GLU A 1 333 ? -13.609 -4.184 -4.117 1 87.88 333 GLU A CA 1
ATOM 2673 C C . GLU A 1 333 ? -13.727 -2.844 -4.836 1 87.88 333 GLU A C 1
ATOM 2675 O O . GLU A 1 333 ? -14.617 -2.652 -5.664 1 87.88 333 GLU A O 1
ATOM 2680 N N . ILE A 1 334 ? -12.805 -2.002 -4.527 1 81.38 334 ILE A N 1
ATOM 2681 C CA . ILE A 1 334 ? -12.844 -0.664 -5.105 1 81.38 334 ILE A CA 1
ATOM 2682 C C . ILE A 1 334 ? -12.43 -0.724 -6.574 1 81.38 334 ILE A C 1
ATOM 2684 O O . ILE A 1 334 ? -12.883 0.086 -7.387 1 81.38 334 ILE A O 1
ATOM 2688 N N . SER A 1 335 ? -11.711 -1.712 -6.93 1 79.38 335 SER A N 1
ATOM 2689 C CA . SER A 1 335 ? -11.164 -1.802 -8.281 1 79.38 335 SER A CA 1
ATOM 2690 C C . SER A 1 335 ? -12.141 -2.498 -9.227 1 79.38 335 SER A C 1
ATOM 2692 O O . SER A 1 335 ? -11.898 -2.564 -10.43 1 79.38 335 SER A O 1
ATOM 2694 N N . GLU A 1 336 ? -13.281 -3.082 -8.781 1 73.56 336 GLU A N 1
ATOM 2695 C CA . GLU A 1 336 ? -14.281 -3.734 -9.625 1 73.56 336 GLU A CA 1
ATOM 2696 C C . GLU A 1 336 ? -15.148 -2.707 -10.336 1 73.56 336 GLU A C 1
ATOM 2698 O O . GLU A 1 336 ? -15.492 -1.669 -9.766 1 73.56 336 GLU A O 1
ATOM 2703 N N . MET B 1 1 ? 63.688 -3.877 4.938 1 22.05 1 MET B N 1
ATOM 2704 C CA . MET B 1 1 ? 63.188 -2.82 5.801 1 22.05 1 MET B CA 1
ATOM 2705 C C . MET B 1 1 ? 62.75 -1.608 4.984 1 22.05 1 MET B C 1
ATOM 2707 O O . MET B 1 1 ? 61.719 -0.993 5.27 1 22.05 1 MET B O 1
ATOM 2711 N N . ALA B 1 2 ? 63.688 -0.958 4.297 1 26.64 2 ALA B N 1
ATOM 2712 C CA . ALA B 1 2 ? 63.719 0.388 3.732 1 26.64 2 ALA B CA 1
ATOM 2713 C C . ALA B 1 2 ? 62.812 0.492 2.508 1 26.64 2 ALA B C 1
ATOM 2715 O O . ALA B 1 2 ? 62.719 1.559 1.897 1 26.64 2 ALA B O 1
ATOM 2716 N N . PHE B 1 3 ? 62.625 -0.588 1.863 1 27.05 3 PHE B N 1
ATOM 2717 C CA . PHE B 1 3 ? 62.062 -0.504 0.525 1 27.05 3 PHE B CA 1
ATOM 2718 C C . PHE B 1 3 ? 60.656 0.047 0.58 1 27.05 3 PHE B C 1
ATOM 2720 O O . PHE B 1 3 ? 59.875 -0.097 -0.376 1 27.05 3 PHE B O 1
ATOM 2727 N N . LEU B 1 4 ? 60.094 0.309 1.955 1 27.2 4 LEU B N 1
ATOM 2728 C CA . LEU B 1 4 ? 58.75 0.619 2.396 1 27.2 4 LEU B CA 1
ATOM 2729 C C . LEU B 1 4 ? 58.312 1.987 1.886 1 27.2 4 LEU B C 1
ATOM 2731 O O . LEU B 1 4 ? 57.156 2.408 2.121 1 27.2 4 LEU B O 1
ATOM 2735 N N . THR B 1 5 ? 59.281 2.855 1.484 1 26.89 5 THR B N 1
ATOM 2736 C CA . THR B 1 5 ? 59.031 4.289 1.617 1 26.89 5 THR B CA 1
ATOM 2737 C C . THR B 1 5 ? 58.156 4.797 0.478 1 26.89 5 THR B C 1
ATOM 2739 O O . THR B 1 5 ? 57.531 5.855 0.59 1 26.89 5 THR B O 1
ATOM 2742 N N . CYS B 1 6 ? 58.375 4.328 -0.805 1 26.03 6 CYS B N 1
ATOM 2743 C CA . CYS B 1 6 ? 58.188 5.262 -1.913 1 26.03 6 CYS B CA 1
ATOM 2744 C C . CYS B 1 6 ? 56.719 5.504 -2.197 1 26.03 6 CYS B C 1
ATOM 2746 O O . CYS B 1 6 ? 56.375 6.426 -2.936 1 26.03 6 CYS B O 1
ATOM 2748 N N . TRP B 1 7 ? 55.938 4.398 -2.172 1 25.59 7 TRP B N 1
ATOM 2749 C CA . TRP B 1 7 ? 54.75 4.527 -3.021 1 25.59 7 TRP B CA 1
ATOM 2750 C C . TRP B 1 7 ? 53.75 5.5 -2.414 1 25.59 7 TRP B C 1
ATOM 2752 O O . TRP B 1 7 ? 52.781 5.086 -1.764 1 25.59 7 TRP B O 1
ATOM 2762 N N . ALA B 1 8 ? 54.156 6.438 -1.428 1 28.42 8 ALA B N 1
ATOM 2763 C CA . ALA B 1 8 ? 53.375 7.418 -0.687 1 28.42 8 ALA B CA 1
ATOM 2764 C C . ALA B 1 8 ? 52.719 8.422 -1.632 1 28.42 8 ALA B C 1
ATOM 2766 O O . ALA B 1 8 ? 51.625 8.914 -1.364 1 28.42 8 ALA B O 1
ATOM 2767 N N . CYS B 1 9 ? 53.469 8.992 -2.592 1 25.05 9 CYS B N 1
ATOM 2768 C CA . CYS B 1 9 ? 53.219 10.367 -3.01 1 25.05 9 CYS B CA 1
ATOM 2769 C C . CYS B 1 9 ? 51.969 10.461 -3.887 1 25.05 9 CYS B C 1
ATOM 2771 O O . CYS B 1 9 ? 51.469 11.555 -4.129 1 25.05 9 CYS B O 1
ATOM 2773 N N . VAL B 1 10 ? 51.906 9.5 -4.773 1 26.94 10 VAL B N 1
ATOM 2774 C CA . VAL B 1 10 ? 51.188 9.938 -5.973 1 26.94 10 VAL B CA 1
ATOM 2775 C C . VAL B 1 10 ? 49.75 10.234 -5.633 1 26.94 10 VAL B C 1
ATOM 2777 O O . VAL B 1 10 ? 49 10.758 -6.465 1 26.94 10 VAL B O 1
ATOM 2780 N N . LEU B 1 11 ? 49.219 9.469 -4.621 1 25.61 11 LEU B N 1
ATOM 2781 C CA . LEU B 1 11 ? 47.75 9.5 -4.633 1 25.61 11 LEU B CA 1
ATOM 2782 C C . LEU B 1 11 ? 47.25 10.875 -4.195 1 25.61 11 LEU B C 1
ATOM 2784 O O . LEU B 1 11 ? 46.156 10.977 -3.605 1 25.61 11 LEU B O 1
ATOM 2788 N N . VAL B 1 12 ? 48.062 11.922 -4.297 1 27.53 12 VAL B N 1
ATOM 2789 C CA . VAL B 1 12 ? 47.719 13.242 -3.783 1 27.53 12 VAL B CA 1
ATOM 2790 C C . VAL B 1 12 ? 46.312 13.633 -4.27 1 27.53 12 VAL B C 1
ATOM 2792 O O . VAL B 1 12 ? 45.344 13.375 -3.588 1 27.53 12 VAL B O 1
ATOM 2795 N N . GLY B 1 13 ? 46.156 14.891 -5.031 1 24.56 13 GLY B N 1
ATOM 2796 C CA . GLY B 1 13 ? 45.438 16.141 -4.816 1 24.56 13 GLY B CA 1
ATOM 2797 C C . GLY B 1 13 ? 44.094 16.172 -5.477 1 24.56 13 GLY B C 1
ATOM 2798 O O . GLY B 1 13 ? 43.406 17.203 -5.457 1 24.56 13 GLY B O 1
ATOM 2799 N N . CYS B 1 14 ? 43.812 15.312 -6.492 1 24.92 14 CYS B N 1
ATOM 2800 C CA . CYS B 1 14 ? 42.75 16 -7.246 1 24.92 14 CYS B CA 1
ATOM 2801 C C . CYS B 1 14 ? 41.5 16.156 -6.414 1 24.92 14 CYS B C 1
ATOM 2803 O O . CYS B 1 14 ? 40.656 15.242 -6.352 1 24.92 14 CYS B O 1
ATOM 2805 N N . LEU B 1 15 ? 41.594 16.578 -5.141 1 28.95 15 LEU B N 1
ATOM 2806 C CA . LEU B 1 15 ? 40.438 17.094 -4.395 1 28.95 15 LEU B CA 1
ATOM 2807 C C . LEU B 1 15 ? 39.625 18.062 -5.25 1 28.95 15 LEU B C 1
ATOM 2809 O O . LEU B 1 15 ? 39.969 19.234 -5.352 1 28.95 15 LEU B O 1
ATOM 2813 N N . SER B 1 16 ? 39.5 17.734 -6.477 1 28.45 16 SER B N 1
ATOM 2814 C CA . SER B 1 16 ? 38.562 18.703 -7.023 1 28.45 16 SER B CA 1
ATOM 2815 C C . SER B 1 16 ? 37.375 18.922 -6.082 1 28.45 16 SER B C 1
ATOM 2817 O O . SER B 1 16 ? 36.812 17.969 -5.535 1 28.45 16 SER B O 1
ATOM 2819 N N . ALA B 1 17 ? 37.281 20.078 -5.449 1 30.03 17 ALA B N 1
ATOM 2820 C CA . ALA B 1 17 ? 36.219 20.828 -4.785 1 30.03 17 ALA B CA 1
ATOM 2821 C C . ALA B 1 17 ? 34.875 20.609 -5.484 1 30.03 17 ALA B C 1
ATOM 2823 O O . ALA B 1 17 ? 34.625 21.203 -6.535 1 30.03 17 ALA B O 1
ATOM 2824 N N . SER B 1 18 ? 34.562 19.453 -5.809 1 30.92 18 SER B N 1
ATOM 2825 C CA . SER B 1 18 ? 33.156 19.516 -6.168 1 30.92 18 SER B CA 1
ATOM 2826 C C . SER B 1 18 ? 32.375 20.453 -5.23 1 30.92 18 SER B C 1
ATOM 2828 O O . SER B 1 18 ? 32.312 20.203 -4.023 1 30.92 18 SER B O 1
ATOM 2830 N N . LEU B 1 19 ? 32.531 21.766 -5.453 1 33.38 19 LEU B N 1
ATOM 2831 C CA . LEU B 1 19 ? 31.609 22.734 -4.879 1 33.38 19 LEU B CA 1
ATOM 2832 C C . LEU B 1 19 ? 30.234 22.109 -4.656 1 33.38 19 LEU B C 1
ATOM 2834 O O . LEU B 1 19 ? 29.656 21.516 -5.578 1 33.38 19 LEU B O 1
ATOM 2838 N N . THR B 1 20 ? 30.109 21.5 -3.559 1 37.38 20 THR B N 1
ATOM 2839 C CA . THR B 1 20 ? 28.734 21.219 -3.139 1 37.38 20 THR B CA 1
ATOM 2840 C C . THR B 1 20 ? 27.781 22.297 -3.645 1 37.38 20 THR B C 1
ATOM 2842 O O . THR B 1 20 ? 27.875 23.453 -3.246 1 37.38 20 THR B O 1
ATOM 2845 N N . ARG B 1 21 ? 27.656 22.406 -4.934 1 37.34 21 ARG B N 1
ATOM 2846 C CA . ARG B 1 21 ? 26.531 23.234 -5.344 1 37.34 21 ARG B CA 1
ATOM 2847 C C . ARG B 1 21 ? 25.5 23.359 -4.223 1 37.34 21 ARG B C 1
ATOM 2849 O O . ARG B 1 21 ? 24.969 22.344 -3.75 1 37.34 21 ARG B O 1
ATOM 2856 N N . ALA B 1 22 ? 25.562 24.156 -3.299 1 42.78 22 ALA B N 1
ATOM 2857 C CA . ALA B 1 22 ? 24.531 24.609 -2.359 1 42.78 22 ALA B CA 1
ATOM 2858 C C . ALA B 1 22 ? 23.141 24.438 -2.959 1 42.78 22 ALA B C 1
ATOM 2860 O O . ALA B 1 22 ? 22.766 25.172 -3.879 1 42.78 22 ALA B O 1
ATOM 2861 N N . SER B 1 23 ? 22.609 23.297 -3.248 1 53.59 23 SER B N 1
ATOM 2862 C CA . SER B 1 23 ? 21.312 22.953 -3.846 1 53.59 23 SER B CA 1
ATOM 2863 C C . SER B 1 23 ? 20.219 23.891 -3.363 1 53.59 23 SER B C 1
ATOM 2865 O O . SER B 1 23 ? 20 24.047 -2.158 1 53.59 23 SER B O 1
ATOM 2867 N N . ASP B 1 24 ? 19.953 25.016 -3.967 1 66.69 24 ASP B N 1
ATOM 2868 C CA . ASP B 1 24 ? 18.938 26.031 -3.803 1 66.69 24 ASP B CA 1
ATOM 2869 C C . ASP B 1 24 ? 17.562 25.406 -3.555 1 66.69 24 ASP B C 1
ATOM 2871 O O . ASP B 1 24 ? 16.984 24.781 -4.449 1 66.69 24 ASP B O 1
ATOM 2875 N N . PHE B 1 25 ? 17.188 25.188 -2.256 1 79.19 25 PHE B N 1
ATOM 2876 C CA . PHE B 1 25 ? 15.914 24.625 -1.813 1 79.19 25 PHE B CA 1
ATOM 2877 C C . PHE B 1 25 ? 14.773 25.609 -2.051 1 79.19 25 PHE B C 1
ATOM 2879 O O . PHE B 1 25 ? 13.633 25.359 -1.656 1 79.19 25 PHE B O 1
ATOM 2886 N N . SER B 1 26 ? 15.047 26.641 -2.666 1 82.69 26 SER B N 1
ATOM 2887 C CA . SER B 1 26 ? 14.047 27.688 -2.787 1 82.69 26 SER B CA 1
ATOM 2888 C C . SER B 1 26 ? 12.805 27.188 -3.51 1 82.69 26 SER B C 1
ATOM 2890 O O . SER B 1 26 ? 11.68 27.578 -3.18 1 82.69 26 SER B O 1
ATOM 2892 N N . ASP B 1 27 ? 12.992 26.281 -4.336 1 89.12 27 ASP B N 1
ATOM 2893 C CA . ASP B 1 27 ? 11.867 25.75 -5.109 1 89.12 27 ASP B CA 1
ATOM 2894 C C . ASP B 1 27 ? 11.023 24.797 -4.266 1 89.12 27 ASP B C 1
ATOM 2896 O O . ASP B 1 27 ? 9.891 24.469 -4.641 1 89.12 27 ASP B O 1
ATOM 2900 N N . LEU B 1 28 ? 11.516 24.5 -3.104 1 94.56 28 LEU B N 1
ATOM 2901 C CA . LEU B 1 28 ? 10.82 23.547 -2.26 1 94.56 28 LEU B CA 1
ATOM 2902 C C . LEU B 1 28 ? 9.922 24.25 -1.252 1 94.56 28 LEU B C 1
ATOM 2904 O O . LEU B 1 28 ? 9.062 23.625 -0.627 1 94.56 28 LEU B O 1
ATOM 2908 N N . TYR B 1 29 ? 10.102 25.578 -1.122 1 96.62 29 TYR B N 1
ATOM 2909 C CA . TYR B 1 29 ? 9.391 26.328 -0.093 1 96.62 29 TYR B CA 1
ATOM 2910 C C . TYR B 1 29 ? 7.934 26.547 -0.491 1 96.62 29 TYR B C 1
ATOM 2912 O O . TYR B 1 29 ? 7.598 26.516 -1.677 1 96.62 29 TYR B O 1
ATOM 2920 N N . PRO B 1 30 ? 7.031 26.719 0.506 1 97.44 30 PRO B N 1
ATOM 2921 C CA . PRO B 1 30 ? 5.613 26.938 0.202 1 97.44 30 PRO B CA 1
ATOM 2922 C C . PRO B 1 30 ? 5.352 28.297 -0.45 1 97.44 30 PRO B C 1
ATOM 2924 O O . PRO B 1 30 ? 6.246 29.141 -0.5 1 97.44 30 PRO B O 1
ATOM 2927 N N . PRO B 1 31 ? 4.199 28.453 -0.961 1 97.25 31 PRO B N 1
ATOM 2928 C CA . PRO B 1 31 ? 3.861 29.703 -1.626 1 97.25 31 PRO B CA 1
ATOM 2929 C C . PRO B 1 31 ? 4.039 30.922 -0.716 1 97.25 31 PRO B C 1
ATOM 2931 O O . PRO B 1 31 ? 3.715 30.859 0.472 1 97.25 31 PRO B O 1
ATOM 2934 N N . LEU B 1 32 ? 4.617 32.031 -1.349 1 97.44 32 LEU B N 1
ATOM 2935 C CA . LEU B 1 32 ? 4.766 33.344 -0.705 1 97.44 32 LEU B CA 1
ATOM 2936 C C . LEU B 1 32 ? 5.711 33.25 0.488 1 97.44 32 LEU B C 1
ATOM 2938 O O . LEU B 1 32 ? 5.629 34.062 1.411 1 97.44 32 LEU B O 1
ATOM 2942 N N . TRP B 1 33 ? 6.527 32.219 0.48 1 97.56 33 TRP B N 1
ATOM 2943 C CA . TRP B 1 33 ? 7.477 32 1.567 1 97.56 33 TRP B CA 1
ATOM 2944 C C . TRP B 1 33 ? 8.383 33.219 1.749 1 97.56 33 TRP B C 1
ATOM 2946 O O . TRP B 1 33 ? 8.562 33.688 2.867 1 97.56 33 TRP B O 1
ATOM 2956 N N . LYS B 1 34 ? 8.922 33.75 0.696 1 95.56 34 LYS B N 1
ATOM 2957 C CA . LYS B 1 34 ? 9.859 34.875 0.746 1 95.56 34 LYS B CA 1
ATOM 2958 C C . LYS B 1 34 ? 9.172 36.156 1.21 1 95.56 34 LYS B C 1
ATOM 2960 O O . LYS B 1 34 ? 9.758 36.938 1.947 1 95.56 34 LYS B O 1
ATOM 2965 N N . GLU B 1 35 ? 7.953 36.312 0.854 1 96.62 35 GLU B N 1
ATOM 2966 C CA . GLU B 1 35 ? 7.195 37.5 1.139 1 96.62 35 GLU B CA 1
ATOM 2967 C C . GLU B 1 35 ? 6.664 37.5 2.568 1 96.62 35 GLU B C 1
ATOM 2969 O O . GLU B 1 35 ? 6.27 38.562 3.094 1 96.62 35 GLU B O 1
ATOM 2974 N N . SER B 1 36 ? 6.641 36.375 3.211 1 98.12 36 SER B N 1
ATOM 2975 C CA . SER B 1 36 ? 6.047 36.25 4.535 1 98.12 36 SER B CA 1
ATOM 2976 C C . SER B 1 36 ? 7.027 36.656 5.625 1 98.12 36 SER B C 1
ATOM 2978 O O . SER B 1 36 ? 8.242 36.531 5.461 1 98.12 36 SER B O 1
ATOM 2980 N N . PRO B 1 37 ? 6.512 37.125 6.766 1 98.19 37 PRO B N 1
ATOM 2981 C CA . PRO B 1 37 ? 7.383 37.531 7.871 1 98.19 37 PRO B CA 1
ATOM 2982 C C . PRO B 1 37 ? 8.305 36.406 8.336 1 98.19 37 PRO B C 1
ATOM 2984 O O . PRO B 1 37 ? 7.887 35.25 8.398 1 98.19 37 PRO B O 1
ATOM 2987 N N . GLY B 1 38 ? 9.539 36.812 8.641 1 97.62 38 GLY B N 1
ATOM 2988 C CA . GLY B 1 38 ? 10.5 35.812 9.07 1 97.62 38 GLY B CA 1
ATOM 2989 C C . GLY B 1 38 ? 10.953 36 10.508 1 97.62 38 GLY B C 1
ATOM 2990 O O . GLY B 1 38 ? 11.672 35.156 11.055 1 97.62 38 GLY B O 1
ATOM 2991 N N . GLN B 1 39 ? 10.508 37.156 11.133 1 97.44 39 GLN B N 1
ATOM 2992 C CA . GLN B 1 39 ? 10.812 37.469 12.523 1 97.44 39 GLN B CA 1
ATOM 2993 C C . GLN B 1 39 ? 9.664 38.25 13.172 1 97.44 39 GLN B C 1
ATOM 2995 O O . GLN B 1 39 ? 8.812 38.812 12.477 1 97.44 39 GLN B O 1
ATOM 3000 N N . LEU B 1 40 ? 9.625 38.281 14.469 1 97.44 40 LEU B N 1
ATOM 3001 C CA . LEU B 1 40 ? 8.508 38.844 15.203 1 97.44 40 LEU B CA 1
ATOM 3002 C C . LEU B 1 40 ? 8.414 40.344 14.945 1 97.44 40 LEU B C 1
ATOM 3004 O O . LEU B 1 40 ? 7.312 40.906 14.906 1 97.44 40 LEU B O 1
ATOM 3008 N N . SER B 1 41 ? 9.531 40.969 14.68 1 96.44 41 SER B N 1
ATOM 3009 C CA . SER B 1 41 ? 9.562 42.406 14.484 1 96.44 41 SER B CA 1
ATOM 3010 C C . SER B 1 41 ? 8.883 42.812 13.172 1 96.44 41 SER B C 1
ATOM 3012 O O . SER B 1 41 ? 8.609 44 12.945 1 96.44 41 SER B O 1
ATOM 3014 N N . ASP B 1 42 ? 8.609 41.844 12.391 1 97.19 42 ASP B N 1
ATOM 3015 C CA . ASP B 1 42 ? 7.918 42.094 11.133 1 97.19 42 ASP B CA 1
ATOM 3016 C C . ASP B 1 42 ? 6.426 42.344 11.359 1 97.19 42 ASP B C 1
ATOM 3018 O O . ASP B 1 42 ? 5.723 42.812 10.469 1 97.19 42 ASP B O 1
ATOM 3022 N N . TYR B 1 43 ? 5.949 42.031 12.586 1 98.06 43 TYR B N 1
ATOM 3023 C CA . TYR B 1 43 ? 4.535 42.156 12.906 1 98.06 43 TYR B CA 1
ATOM 3024 C C . TYR B 1 43 ? 4.277 43.469 13.656 1 98.06 43 TYR B C 1
ATOM 3026 O O . TYR B 1 43 ? 5.18 44 14.297 1 98.06 43 TYR B O 1
ATOM 3034 N N . PRO B 1 44 ? 3.045 44 13.578 1 97.62 44 PRO B N 1
ATOM 3035 C CA . PRO B 1 44 ? 2.705 45.188 14.375 1 97.62 44 PRO B CA 1
ATOM 3036 C C . PRO B 1 44 ? 2.756 44.906 15.875 1 97.62 44 PRO B C 1
ATOM 3038 O O . PRO B 1 44 ? 2.5 43.781 16.312 1 97.62 44 PRO B O 1
ATOM 3041 N N . VAL B 1 45 ? 3.102 46 16.609 1 96.25 45 VAL B N 1
ATOM 3042 C CA . VAL B 1 45 ? 3.154 45.906 18.078 1 96.25 45 VAL B CA 1
ATOM 3043 C C . VAL B 1 45 ? 2.137 46.875 18.672 1 96.25 45 VAL B C 1
ATOM 3045 O O . VAL B 1 45 ? 2.072 48.062 18.281 1 96.25 45 VAL B O 1
ATOM 3048 N N . GLU B 1 46 ? 1.321 46.344 19.469 1 94.38 46 GLU B N 1
ATOM 3049 C CA . GLU B 1 46 ? 0.367 47.156 20.234 1 94.38 46 GLU B CA 1
ATOM 3050 C C . GLU B 1 46 ? 0.536 46.938 21.734 1 94.38 46 GLU B C 1
ATOM 3052 O O . GLU B 1 46 ? 0.369 45.812 22.219 1 94.38 46 GLU B O 1
ATOM 3057 N N . ASN B 1 47 ? 0.775 48 22.531 1 92.38 47 ASN B N 1
ATOM 3058 C CA . ASN B 1 47 ? 0.95 47.938 23.969 1 92.38 47 ASN B CA 1
ATOM 3059 C C . ASN B 1 47 ? 1.98 46.875 24.359 1 92.38 47 ASN B C 1
ATOM 3061 O O . ASN B 1 47 ? 1.727 46.062 25.25 1 92.38 47 ASN B O 1
ATOM 3065 N N . GLY B 1 48 ? 3.045 46.781 23.578 1 91.56 48 GLY B N 1
ATOM 3066 C CA . GLY B 1 48 ? 4.148 45.875 23.891 1 91.56 48 GLY B CA 1
ATOM 3067 C C . GLY B 1 48 ? 3.902 44.438 23.469 1 91.56 48 GLY B C 1
ATOM 3068 O O . GLY B 1 48 ? 4.707 43.562 23.766 1 91.56 48 GLY B O 1
ATOM 3069 N N . MET B 1 49 ? 2.842 44.281 22.766 1 95.25 49 MET B N 1
ATOM 3070 C CA . MET B 1 49 ? 2.484 42.938 22.328 1 95.25 49 MET B CA 1
ATOM 3071 C C . MET B 1 49 ? 2.527 42.812 20.812 1 95.25 49 MET B C 1
ATOM 3073 O O . MET B 1 49 ? 2.004 43.688 20.109 1 95.25 49 MET B O 1
ATOM 3077 N N . TYR B 1 50 ? 3.201 41.781 20.344 1 97.81 50 TYR B N 1
ATOM 3078 C CA . TYR B 1 50 ? 3.127 41.469 18.922 1 97.81 50 TYR B CA 1
ATOM 3079 C C . TYR B 1 50 ? 1.74 40.969 18.531 1 97.81 50 TYR B C 1
ATOM 3081 O O . TYR B 1 50 ? 1.195 40.062 19.203 1 97.81 50 TYR B O 1
ATOM 3089 N N . ILE B 1 51 ? 1.177 41.531 17.5 1 98.38 51 ILE B N 1
ATOM 3090 C CA . ILE B 1 51 ? -0.166 41.156 17.062 1 98.38 51 ILE B CA 1
ATOM 3091 C C . ILE B 1 51 ? -0.092 40.469 15.711 1 98.38 51 ILE B C 1
ATOM 3093 O O . ILE B 1 51 ? 0.43 41 14.742 1 98.38 51 ILE B O 1
ATOM 3097 N N . ILE B 1 52 ? -0.583 39.281 15.594 1 98.56 52 ILE B N 1
ATOM 3098 C CA . ILE B 1 52 ? -0.543 38.469 14.375 1 98.56 52 ILE B CA 1
ATOM 3099 C C . ILE B 1 52 ? -1.964 38.094 13.953 1 98.56 52 ILE B C 1
ATOM 3101 O O . ILE B 1 52 ? -2.785 37.719 14.789 1 98.56 52 ILE B O 1
ATOM 3105 N N . ASN B 1 53 ? -2.289 38.25 12.727 1 98.62 53 ASN B N 1
ATOM 3106 C CA . ASN B 1 53 ? -3.58 37.844 12.172 1 98.62 53 ASN B CA 1
ATOM 3107 C C . ASN B 1 53 ? -3.486 36.531 11.438 1 98.62 53 ASN B C 1
ATOM 3109 O O . ASN B 1 53 ? -3.131 36.469 10.258 1 98.62 53 ASN B O 1
ATOM 3113 N N . PRO B 1 54 ? -3.908 35.438 12.094 1 98.31 54 PRO B N 1
ATOM 3114 C CA . PRO B 1 54 ? -3.771 34.125 11.469 1 98.31 54 PRO B CA 1
ATOM 3115 C C . PRO B 1 54 ? -4.777 33.875 10.344 1 98.31 54 PRO B C 1
ATOM 3117 O O . PRO B 1 54 ? -4.754 32.844 9.695 1 98.31 54 PRO B O 1
ATOM 3120 N N . TRP B 1 55 ? -5.652 34.812 10.062 1 98.69 55 TRP B N 1
ATOM 3121 C CA . TRP B 1 55 ? -6.652 34.719 9.008 1 98.69 55 TRP B CA 1
ATOM 3122 C C . TRP B 1 55 ? -6.191 35.469 7.754 1 98.69 55 TRP B C 1
ATOM 3124 O O . TRP B 1 55 ? -6.996 35.75 6.867 1 98.69 55 TRP B O 1
ATOM 3134 N N . VAL B 1 56 ? -4.977 35.812 7.766 1 98.5 56 VAL B N 1
ATOM 3135 C CA . VAL B 1 56 ? -4.23 36.281 6.602 1 98.5 56 VAL B CA 1
ATOM 3136 C C . VAL B 1 56 ? -3.123 35.281 6.262 1 98.5 56 VAL B C 1
ATOM 3138 O O . VAL B 1 56 ? -2.242 35.031 7.086 1 98.5 56 VAL B O 1
ATOM 3141 N N . PHE B 1 57 ? -3.102 34.781 5.02 1 98.69 57 PHE B N 1
ATOM 3142 C CA . PHE B 1 57 ? -2.25 33.656 4.613 1 98.69 57 PHE B CA 1
ATOM 3143 C C . PHE B 1 57 ? -0.787 33.969 4.918 1 98.69 57 PHE B C 1
ATOM 3145 O O . PHE B 1 57 ? -0.097 33.156 5.539 1 98.69 57 PHE B O 1
ATOM 3152 N N . SER B 1 58 ? -0.313 35.125 4.504 1 98.44 58 SER B N 1
ATOM 3153 C CA . SER B 1 58 ? 1.102 35.438 4.645 1 98.44 58 SER B CA 1
ATOM 3154 C C . SER B 1 58 ? 1.488 35.625 6.109 1 98.44 58 SER B C 1
ATOM 3156 O O . SER B 1 58 ? 2.602 35.25 6.508 1 98.44 58 SER B O 1
ATOM 3158 N N . GLU B 1 59 ? 0.634 36.156 6.922 1 98.62 59 GLU B N 1
ATOM 3159 C CA . GLU B 1 59 ? 0.929 36.312 8.344 1 98.62 59 GLU B CA 1
ATOM 3160 C C . GLU B 1 59 ? 1.01 34.969 9.039 1 98.62 59 GLU B C 1
ATOM 3162 O O . GLU B 1 59 ? 1.89 34.75 9.875 1 98.62 59 GLU B O 1
ATOM 3167 N N . LYS B 1 60 ? 0.103 34.094 8.664 1 98.62 60 LYS B N 1
ATOM 3168 C CA . LYS B 1 60 ? 0.136 32.75 9.219 1 98.62 60 LYS B CA 1
ATOM 3169 C C . LYS B 1 60 ? 1.365 32 8.734 1 98.62 60 LYS B C 1
ATOM 3171 O O . LYS B 1 60 ? 1.976 31.234 9.492 1 98.62 60 LYS B O 1
ATOM 3176 N N . MET B 1 61 ? 1.688 32.125 7.461 1 98.81 61 MET B N 1
ATOM 3177 C CA . MET B 1 61 ? 2.918 31.547 6.941 1 98.81 61 MET B CA 1
ATOM 3178 C C . MET B 1 61 ? 4.129 32.031 7.73 1 98.81 61 MET B C 1
ATOM 3180 O O . MET B 1 61 ? 5.047 31.25 8 1 98.81 61 MET B O 1
ATOM 3184 N N . GLY B 1 62 ? 4.109 33.25 8.094 1 98.81 62 GLY B N 1
ATOM 3185 C CA . GLY B 1 62 ? 5.184 33.812 8.906 1 98.81 62 GLY B CA 1
ATOM 3186 C C . GLY B 1 62 ? 5.328 33.125 10.258 1 98.81 62 GLY B C 1
ATOM 3187 O O . GLY B 1 62 ? 6.441 32.969 10.758 1 98.81 62 GLY B O 1
ATOM 3188 N N . VAL B 1 63 ? 4.215 32.781 10.812 1 98.69 63 VAL B N 1
ATOM 3189 C CA . VAL B 1 63 ? 4.203 32.062 12.078 1 98.69 63 VAL B CA 1
ATOM 3190 C C . VAL B 1 63 ? 5.031 30.766 11.961 1 98.69 63 VAL B C 1
ATOM 3192 O O . VAL B 1 63 ? 5.883 30.5 12.805 1 98.69 63 VAL B O 1
ATOM 3195 N N . TYR B 1 64 ? 4.816 29.984 10.945 1 98.75 64 TYR B N 1
ATOM 3196 C CA . TYR B 1 64 ? 5.586 28.766 10.695 1 98.75 64 TYR B CA 1
ATOM 3197 C C . TYR B 1 64 ? 7.051 29.094 10.445 1 98.75 64 TYR B C 1
ATOM 3199 O O . TYR B 1 64 ? 7.941 28.391 10.93 1 98.75 64 TYR B O 1
ATOM 3207 N N . LYS B 1 65 ? 7.246 30.109 9.633 1 98.56 65 LYS B N 1
ATOM 3208 C CA . LYS B 1 65 ? 8.602 30.484 9.242 1 98.56 65 LYS B CA 1
ATOM 3209 C C . LYS B 1 65 ? 9.438 30.844 10.469 1 98.56 65 LYS B C 1
ATOM 3211 O O . LYS B 1 65 ? 10.594 30.422 10.586 1 98.56 65 LYS B O 1
ATOM 3216 N N . ILE B 1 66 ? 8.891 31.609 11.297 1 98.62 66 ILE B N 1
ATOM 3217 C CA . ILE B 1 66 ? 9.578 32 12.523 1 98.62 66 ILE B CA 1
ATOM 3218 C C . ILE B 1 66 ? 9.867 30.766 13.375 1 98.62 66 ILE B C 1
ATOM 3220 O O . ILE B 1 66 ? 10.953 30.625 13.93 1 98.62 66 ILE B O 1
ATOM 3224 N N . LEU B 1 67 ? 8.914 29.875 13.484 1 98.44 67 LEU B N 1
ATOM 3225 C CA . LEU B 1 67 ? 9.109 28.641 14.227 1 98.44 67 LEU B CA 1
ATOM 3226 C C . LEU B 1 67 ? 10.289 27.844 13.664 1 98.44 67 LEU B C 1
ATOM 3228 O O . LEU B 1 67 ? 11.117 27.344 14.422 1 98.44 67 LEU B O 1
ATOM 3232 N N . LEU B 1 68 ? 10.305 27.688 12.344 1 98.19 68 LEU B N 1
ATOM 3233 C CA . LEU B 1 68 ? 11.383 26.953 11.688 1 98.19 68 LEU B CA 1
ATOM 3234 C C . LEU B 1 68 ? 12.727 27.625 11.93 1 98.19 68 LEU B C 1
ATOM 3236 O O . LEU B 1 68 ? 13.719 26.953 12.211 1 98.19 68 LEU B O 1
ATOM 3240 N N . ASN B 1 69 ? 12.727 28.938 11.844 1 97.25 69 ASN B N 1
ATOM 3241 C CA . ASN B 1 69 ? 13.953 29.672 12.086 1 97.25 69 ASN B CA 1
ATOM 3242 C C . ASN B 1 69 ? 14.453 29.484 13.516 1 97.25 69 ASN B C 1
ATOM 3244 O O . ASN B 1 69 ? 15.641 29.266 13.742 1 97.25 69 ASN B O 1
ATOM 3248 N N . LYS B 1 70 ? 13.586 29.547 14.445 1 97.56 70 LYS B N 1
ATOM 3249 C CA . LYS B 1 70 ? 13.945 29.516 15.859 1 97.56 70 LYS B CA 1
ATOM 3250 C C . LYS B 1 70 ? 14.289 28.109 16.312 1 97.56 70 LYS B C 1
ATOM 3252 O O . LYS B 1 70 ? 14.977 27.922 17.312 1 97.56 70 LYS B O 1
ATOM 3257 N N . THR B 1 71 ? 13.836 27.109 15.602 1 97.81 71 THR B N 1
ATOM 3258 C CA . THR B 1 71 ? 14.125 25.734 15.992 1 97.81 71 THR B CA 1
ATOM 3259 C C . THR B 1 71 ? 15.266 25.156 15.164 1 97.81 71 THR B C 1
ATOM 3261 O O . THR B 1 71 ? 15.711 24.031 15.406 1 97.81 71 THR B O 1
ATOM 3264 N N . ALA B 1 72 ? 15.75 25.891 14.172 1 96.88 72 ALA B N 1
ATOM 3265 C CA . ALA B 1 72 ? 16.766 25.406 13.242 1 96.88 72 ALA B CA 1
ATOM 3266 C C . ALA B 1 72 ? 18 24.906 13.984 1 96.88 72 ALA B C 1
ATOM 3268 O O . ALA B 1 72 ? 18.578 23.875 13.625 1 96.88 72 ALA B O 1
ATOM 3269 N N . THR B 1 73 ? 18.406 25.578 15.023 1 94.88 73 THR B N 1
ATOM 3270 C CA . THR B 1 73 ? 19.641 25.25 15.742 1 94.88 73 THR B CA 1
ATOM 3271 C C . THR B 1 73 ? 19.516 23.891 16.422 1 94.88 73 THR B C 1
ATOM 3273 O O . THR B 1 73 ? 20.5 23.156 16.516 1 94.88 73 THR B O 1
ATOM 3276 N N . TYR B 1 74 ? 18.359 23.578 16.875 1 95.31 74 TYR B N 1
ATOM 3277 C CA . TYR B 1 74 ? 18.156 22.312 17.562 1 95.31 74 TYR B CA 1
ATOM 3278 C C . TYR B 1 74 ? 18.188 21.141 16.578 1 95.31 74 TYR B C 1
ATOM 3280 O O . TYR B 1 74 ? 18.453 20 16.953 1 95.31 74 TYR B O 1
ATOM 3288 N N . PHE B 1 75 ? 17.922 21.391 15.273 1 95.5 75 PHE B N 1
ATOM 3289 C CA . PHE B 1 75 ? 17.891 20.344 14.258 1 95.5 75 PHE B CA 1
ATOM 3290 C C . PHE B 1 75 ? 19.219 20.281 13.508 1 95.5 75 PHE B C 1
ATOM 3292 O O . PHE B 1 75 ? 19.422 19.391 12.672 1 95.5 75 PHE B O 1
ATOM 3299 N N . ALA B 1 76 ? 20.125 21.156 13.781 1 92.88 76 ALA B N 1
ATOM 3300 C CA . ALA B 1 76 ? 21.391 21.25 13.078 1 92.88 76 ALA B CA 1
ATOM 3301 C C . ALA B 1 76 ? 22.219 19.984 13.273 1 92.88 76 ALA B C 1
ATOM 3303 O O . ALA B 1 76 ? 23.016 19.609 12.406 1 92.88 76 ALA B O 1
ATOM 3304 N N . LYS B 1 77 ? 22.047 19.297 14.367 1 91.75 77 LYS B N 1
ATOM 3305 C CA . LYS B 1 77 ? 22.781 18.062 14.656 1 91.75 77 LYS B CA 1
ATOM 3306 C C . LYS B 1 77 ? 22.359 16.938 13.719 1 91.75 77 LYS B C 1
ATOM 3308 O O . LYS B 1 77 ? 23.094 15.961 13.555 1 91.75 77 LYS B O 1
ATOM 3313 N N . PHE B 1 78 ? 21.25 17.062 13.164 1 90.69 78 PHE B N 1
ATOM 3314 C CA . PHE B 1 78 ? 20.75 16 12.297 1 90.69 78 PHE B CA 1
ATOM 3315 C C . PHE B 1 78 ? 21.141 16.266 10.852 1 90.69 78 PHE B C 1
ATOM 3317 O O . PHE B 1 78 ? 21.344 15.32 10.078 1 90.69 78 PHE B O 1
ATOM 3324 N N . ALA B 1 79 ? 21.094 17.484 10.367 1 86.69 79 ALA B N 1
ATOM 3325 C CA . ALA B 1 79 ? 21.5 17.875 9.016 1 86.69 79 ALA B CA 1
ATOM 3326 C C . ALA B 1 79 ? 21.719 19.375 8.93 1 86.69 79 ALA B C 1
ATOM 3328 O O . ALA B 1 79 ? 21.109 20.141 9.672 1 86.69 79 ALA B O 1
ATOM 3329 N N . PRO B 1 80 ? 22.438 19.688 7.852 1 84.25 80 PRO B N 1
ATOM 3330 C CA . PRO B 1 80 ? 22.625 21.125 7.656 1 84.25 80 PRO B CA 1
ATOM 3331 C C . PRO B 1 80 ? 21.438 21.797 6.988 1 84.25 80 PRO B C 1
ATOM 3333 O O . PRO B 1 80 ? 20.5 21.109 6.566 1 84.25 80 PRO B O 1
ATOM 3336 N N . GLU B 1 81 ? 21.328 23.141 6.984 1 86.62 81 GLU B N 1
ATOM 3337 C CA . GLU B 1 81 ? 20.406 24 6.234 1 86.62 81 GLU B CA 1
ATOM 3338 C C . GLU B 1 81 ? 18.969 23.766 6.652 1 86.62 81 GLU B C 1
ATOM 3340 O O . GLU B 1 81 ? 18.047 23.953 5.855 1 86.62 81 GLU B O 1
ATOM 3345 N N . ASN B 1 82 ? 18.688 23.156 7.773 1 92.88 82 ASN B N 1
ATOM 3346 C CA . ASN B 1 82 ? 17.375 23.047 8.383 1 92.88 82 ASN B CA 1
ATOM 3347 C C . ASN B 1 82 ? 16.469 22.125 7.586 1 92.88 82 ASN B C 1
ATOM 3349 O O . ASN B 1 82 ? 15.242 22.172 7.734 1 92.88 82 ASN B O 1
ATOM 3353 N N . GLU B 1 83 ? 17.016 21.281 6.699 1 91.69 83 GLU B N 1
ATOM 3354 C CA . GLU B 1 83 ? 16.203 20.438 5.812 1 91.69 83 GLU B CA 1
ATOM 3355 C C . GLU B 1 83 ? 15.547 19.297 6.578 1 91.69 83 GLU B C 1
ATOM 3357 O O . GLU B 1 83 ? 14.484 18.812 6.188 1 91.69 83 GLU B O 1
ATOM 3362 N N . GLN B 1 84 ? 16.172 18.953 7.68 1 95 84 GLN B N 1
ATOM 3363 C CA . GLN B 1 84 ? 15.672 17.812 8.445 1 95 84 GLN B CA 1
ATOM 3364 C C . GLN B 1 84 ? 14.758 18.266 9.578 1 95 84 GLN B C 1
ATOM 3366 O O . GLN B 1 84 ? 14.383 17.469 10.438 1 95 84 GLN B O 1
ATOM 3371 N N . ASN B 1 85 ? 14.477 19.594 9.57 1 97.69 85 ASN B N 1
ATOM 3372 C CA . ASN B 1 85 ? 13.539 20.109 10.555 1 97.69 85 ASN B CA 1
ATOM 3373 C C . ASN B 1 85 ? 12.164 19.469 10.422 1 97.69 85 ASN B C 1
ATOM 3375 O O . ASN B 1 85 ? 11.562 19.5 9.352 1 97.69 85 ASN B O 1
ATOM 3379 N N . LEU B 1 86 ? 11.648 18.875 11.5 1 98.19 86 LEU B N 1
ATOM 3380 C CA . LEU B 1 86 ? 10.453 18.031 11.469 1 98.19 86 LEU B CA 1
ATOM 3381 C C . LEU B 1 86 ? 9.188 18.891 11.438 1 98.19 86 LEU B C 1
ATOM 3383 O O . LEU B 1 86 ? 8.086 18.375 11.266 1 98.19 86 LEU B O 1
ATOM 3387 N N . LEU B 1 87 ? 9.336 20.219 11.539 1 98.62 87 LEU B N 1
ATOM 3388 C CA . LEU B 1 87 ? 8.18 21.125 11.555 1 98.62 87 LEU B CA 1
ATOM 3389 C C . LEU B 1 87 ? 7.828 21.578 10.148 1 98.62 87 LEU B C 1
ATOM 3391 O O . LEU B 1 87 ? 6.832 22.281 9.953 1 98.62 87 LEU B O 1
ATOM 3395 N N . TRP B 1 88 ? 8.586 21.156 9.133 1 98.44 88 TRP B N 1
ATOM 3396 C CA . TRP B 1 88 ? 8.367 21.578 7.75 1 98.44 88 TRP B CA 1
ATOM 3397 C C . TRP B 1 88 ? 6.988 21.156 7.262 1 98.44 88 TRP B C 1
ATOM 3399 O O . TRP B 1 88 ? 6.391 21.812 6.41 1 98.44 88 TRP B O 1
ATOM 3409 N N . GLY B 1 89 ? 6.48 20.062 7.805 1 98.44 89 GLY B N 1
ATOM 3410 C CA . GLY B 1 89 ? 5.176 19.562 7.379 1 98.44 89 GLY B CA 1
ATOM 3411 C C . GLY B 1 89 ? 4.07 20.594 7.562 1 98.44 89 GLY B C 1
ATOM 3412 O O . GLY B 1 89 ? 3.105 20.609 6.793 1 98.44 89 GLY B O 1
ATOM 3413 N N . LEU B 1 90 ? 4.211 21.484 8.531 1 98.69 90 LEU B N 1
ATOM 3414 C CA . LEU B 1 90 ? 3.154 22.406 8.906 1 98.69 90 LEU B CA 1
ATOM 3415 C C . LEU B 1 90 ? 3.004 23.516 7.852 1 98.69 90 LEU B C 1
ATOM 3417 O O . LEU B 1 90 ? 1.936 23.656 7.254 1 98.69 90 LEU B O 1
ATOM 3421 N N . PRO B 1 91 ? 4.07 24.25 7.527 1 98.62 91 PRO B N 1
ATOM 3422 C CA . PRO B 1 91 ? 3.904 25.297 6.516 1 98.62 91 PRO B CA 1
ATOM 3423 C C . PRO B 1 91 ? 3.625 24.734 5.125 1 98.62 91 PRO B C 1
ATOM 3425 O O . PRO B 1 91 ? 2.904 25.344 4.336 1 98.62 91 PRO B O 1
ATOM 3428 N N . LEU B 1 92 ? 4.23 23.578 4.805 1 98.56 92 LEU B N 1
ATOM 3429 C CA . LEU B 1 92 ? 3.994 23 3.488 1 98.56 92 LEU B CA 1
ATOM 3430 C C . LEU B 1 92 ? 2.533 22.594 3.33 1 98.56 92 LEU B C 1
ATOM 3432 O O . LEU B 1 92 ? 1.94 22.797 2.268 1 98.56 92 LEU B O 1
ATOM 3436 N N . G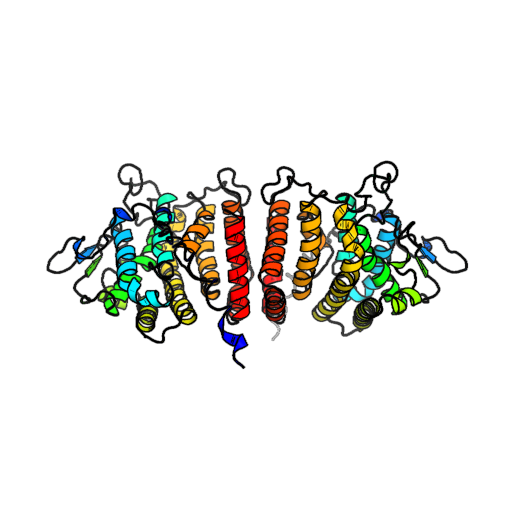LN B 1 93 ? 1.948 22.031 4.395 1 98.5 93 GLN B N 1
ATOM 3437 C CA . GLN B 1 93 ? 0.525 21.703 4.363 1 98.5 93 GLN B CA 1
ATOM 3438 C C . GLN B 1 93 ? -0.317 22.969 4.184 1 98.5 93 GLN B C 1
ATOM 3440 O O . GLN B 1 93 ? -1.291 22.969 3.428 1 98.5 93 GLN B O 1
ATOM 3445 N N . HIS B 1 94 ? 0.038 24.016 4.879 1 98.75 94 HIS B N 1
ATOM 3446 C CA . HIS B 1 94 ? -0.629 25.312 4.727 1 98.75 94 HIS B CA 1
ATOM 3447 C C . HIS B 1 94 ? -0.522 25.812 3.291 1 98.75 94 HIS B C 1
ATOM 3449 O O . HIS B 1 94 ? -1.493 26.344 2.74 1 98.75 94 HIS B O 1
ATOM 3455 N N . GLY B 1 95 ? 0.637 25.688 2.711 1 98.62 95 GLY B N 1
ATOM 3456 C CA . GLY B 1 95 ? 0.838 26.062 1.32 1 98.62 95 GLY B CA 1
ATOM 3457 C C . GLY B 1 95 ? -0.043 25.297 0.36 1 98.62 95 GLY B C 1
ATOM 3458 O O . GLY B 1 95 ? -0.646 25.875 -0.544 1 98.62 95 GLY B O 1
ATOM 3459 N N . TRP B 1 96 ? -0.11 23.984 0.53 1 98.62 96 TRP B N 1
ATOM 3460 C CA . TRP B 1 96 ? -0.963 23.156 -0.309 1 98.62 96 TRP B CA 1
ATOM 3461 C C . TRP B 1 96 ? -2.428 23.562 -0.172 1 98.62 96 TRP B C 1
ATOM 3463 O O . TRP B 1 96 ? -3.162 23.594 -1.161 1 98.62 96 TRP B O 1
ATOM 3473 N N . GLN B 1 97 ? -2.871 23.828 1.058 1 98.75 97 GLN B N 1
ATOM 3474 C CA . GLN B 1 97 ? -4.25 24.25 1.279 1 98.75 97 GLN B CA 1
ATOM 3475 C C . GLN B 1 97 ? -4.551 25.562 0.555 1 98.75 97 GLN B C 1
ATOM 3477 O O . GLN B 1 97 ? -5.648 25.75 0.026 1 98.75 97 GLN B O 1
ATOM 3482 N N . TYR B 1 98 ? -3.58 26.391 0.51 1 98.62 98 TYR B N 1
ATOM 3483 C CA . TYR B 1 98 ? -3.719 27.672 -0.177 1 98.62 98 TYR B CA 1
ATOM 3484 C C . TYR B 1 98 ? -3.84 27.484 -1.683 1 98.62 98 TYR B C 1
ATOM 3486 O O . TYR B 1 98 ? -4.793 27.953 -2.305 1 98.62 98 TYR B O 1
ATOM 3494 N N . THR B 1 99 ? -2.924 26.719 -2.295 1 98 99 THR B N 1
ATOM 3495 C CA . THR B 1 99 ? -2.844 26.578 -3.744 1 98 99 THR B CA 1
ATOM 3496 C C . THR B 1 99 ? -4.004 25.734 -4.27 1 98 99 THR B C 1
ATOM 3498 O O . THR B 1 99 ? -4.402 25.875 -5.43 1 98 99 THR B O 1
ATOM 3501 N N . SER B 1 100 ? -4.574 24.906 -3.418 1 98.44 100 SER B N 1
ATOM 3502 C CA . SER B 1 100 ? -5.676 24.062 -3.842 1 98.44 100 SER B CA 1
ATOM 3503 C C . SER B 1 100 ? -7.023 24.719 -3.598 1 98.44 100 SER B C 1
ATOM 3505 O O . SER B 1 100 ? -8.078 24.125 -3.842 1 98.44 100 SER B O 1
ATOM 3507 N N . GLY B 1 101 ? -7.035 25.938 -2.984 1 97.94 101 GLY B N 1
ATOM 3508 C CA . GLY B 1 101 ? -8.258 26.703 -2.795 1 97.94 101 GLY B CA 1
ATOM 3509 C C . GLY B 1 101 ? -8.984 26.359 -1.506 1 97.94 101 GLY B C 1
ATOM 3510 O O . GLY B 1 101 ? -10.094 26.828 -1.264 1 97.94 101 GLY B O 1
ATOM 3511 N N . ARG B 1 102 ? -8.344 25.672 -0.654 1 98.5 102 ARG B N 1
ATOM 3512 C CA . ARG B 1 102 ? -9.031 25.094 0.5 1 98.5 102 ARG B CA 1
ATOM 3513 C C . ARG B 1 102 ? -9.062 26.078 1.664 1 98.5 102 ARG B C 1
ATOM 3515 O O . ARG B 1 102 ? -9.711 25.828 2.68 1 98.5 102 ARG B O 1
ATOM 3522 N N . LEU B 1 103 ? -8.391 27.188 1.525 1 98.69 103 LEU B N 1
ATOM 3523 C CA . LEU B 1 103 ? -8.422 28.188 2.578 1 98.69 103 LEU B CA 1
ATOM 3524 C C . LEU B 1 103 ? -9.5 29.234 2.299 1 98.69 103 LEU B C 1
ATOM 3526 O O . LEU B 1 103 ? -9.812 30.062 3.162 1 98.69 103 LEU B O 1
ATOM 3530 N N . ALA B 1 104 ? -10.109 29.172 1.109 1 98.44 104 ALA B N 1
ATOM 3531 C CA . ALA B 1 104 ? -11.125 30.141 0.711 1 98.44 104 ALA B CA 1
ATOM 3532 C C . ALA B 1 104 ? -12.484 29.797 1.321 1 98.44 104 ALA B C 1
ATOM 3534 O O . ALA B 1 104 ? -12.672 28.688 1.835 1 98.44 104 ALA B O 1
ATOM 3535 N N . ASP B 1 105 ? -13.359 30.75 1.304 1 98.31 105 ASP B N 1
ATOM 3536 C CA . ASP B 1 105 ? -14.734 30.516 1.749 1 98.31 105 ASP B CA 1
ATOM 3537 C C . ASP B 1 105 ? -15.43 29.484 0.879 1 98.31 105 ASP B C 1
ATOM 3539 O O . ASP B 1 105 ? -15.75 29.734 -0.281 1 98.31 105 ASP B O 1
ATOM 3543 N N . PRO B 1 106 ? -15.711 28.328 1.456 1 97.69 106 PRO B N 1
ATOM 3544 C CA . PRO B 1 106 ? -16.297 27.281 0.617 1 97.69 106 PRO B CA 1
ATOM 3545 C C . PRO B 1 106 ? -17.75 27.578 0.228 1 97.69 106 PRO B C 1
ATOM 3547 O O . PRO B 1 106 ? -18.25 27.016 -0.746 1 97.69 106 PRO B O 1
ATOM 3550 N N . SER B 1 107 ? -18.422 28.438 0.961 1 94.75 107 SER B N 1
ATOM 3551 C CA . SER B 1 107 ? -19.812 28.781 0.664 1 94.75 107 SER B CA 1
ATOM 3552 C C . SER B 1 107 ? -19.891 29.797 -0.471 1 94.75 107 SER B C 1
ATOM 3554 O O . SER B 1 107 ? -20.953 29.969 -1.066 1 94.75 107 SER B O 1
ATOM 3556 N N . GLN B 1 108 ? -18.844 30.516 -0.708 1 91.44 108 GLN B N 1
ATOM 3557 C CA . GLN B 1 108 ? -18.734 31.547 -1.736 1 91.44 108 GLN B CA 1
ATOM 3558 C C . GLN B 1 108 ? -19.641 32.719 -1.435 1 91.44 108 GLN B C 1
ATOM 3560 O O . GLN B 1 108 ? -20.016 33.469 -2.338 1 91.44 108 GLN B O 1
ATOM 3565 N N . ARG B 1 109 ? -19.969 32.812 -0.261 1 93.69 109 ARG B N 1
ATOM 3566 C CA . ARG B 1 109 ? -20.797 33.938 0.141 1 93.69 109 ARG B CA 1
ATOM 3567 C C . ARG B 1 109 ? -19.953 35.219 0.278 1 93.69 109 ARG B C 1
ATOM 3569 O O . ARG B 1 109 ? -20.5 36.344 0.269 1 93.69 109 ARG B O 1
ATOM 3576 N N . THR B 1 110 ? -18.719 35.031 0.523 1 94.62 110 THR B N 1
ATOM 3577 C CA . THR B 1 110 ? -17.781 36.125 0.581 1 94.62 110 THR B CA 1
ATOM 3578 C C . THR B 1 110 ? -16.672 35.969 -0.443 1 94.62 110 THR B C 1
ATOM 3580 O O . THR B 1 110 ? -16.516 34.875 -1.03 1 94.62 110 THR B O 1
ATOM 3583 N N . ASP B 1 111 ? -15.875 37.062 -0.586 1 94.94 111 ASP B N 1
ATOM 3584 C CA . ASP B 1 111 ? -14.766 37 -1.531 1 94.94 111 ASP B CA 1
ATOM 3585 C C . ASP B 1 111 ? -13.484 36.562 -0.842 1 94.94 111 ASP B C 1
ATOM 3587 O O . ASP B 1 111 ? -12.406 36.594 -1.44 1 94.94 111 ASP B O 1
ATOM 3591 N N . CYS B 1 112 ? -13.625 36.094 0.325 1 97.69 112 CYS B N 1
ATOM 3592 C CA . CYS B 1 112 ? -12.461 35.656 1.096 1 97.69 112 CYS B CA 1
ATOM 3593 C C . CYS B 1 112 ? -11.734 34.531 0.398 1 97.69 112 CYS B C 1
ATOM 3595 O O . CYS B 1 112 ? -12.305 33.438 0.199 1 97.69 112 CYS B O 1
ATOM 3597 N N . GLY B 1 113 ? -10.43 34.75 0.063 1 96.81 113 GLY B N 1
ATOM 3598 C CA . GLY B 1 113 ? -9.609 33.719 -0.531 1 96.81 113 GLY B CA 1
ATOM 3599 C C . GLY B 1 113 ? -9.703 33.656 -2.043 1 96.81 113 GLY B C 1
ATOM 3600 O O . GLY B 1 113 ? -9.062 32.844 -2.686 1 96.81 113 GLY B O 1
ATOM 3601 N N . TYR B 1 114 ? -10.555 34.5 -2.541 1 95.56 114 TYR B N 1
ATOM 3602 C CA . TYR B 1 114 ? -10.688 34.562 -3.992 1 95.56 114 TYR B CA 1
ATOM 3603 C C . TYR B 1 114 ? -9.906 35.75 -4.559 1 95.56 114 TYR B C 1
ATOM 3605 O O . TYR B 1 114 ? -9.094 36.375 -3.857 1 95.56 114 TYR B O 1
ATOM 3613 N N . GLU B 1 115 ? -9.953 36.031 -5.809 1 89.69 115 GLU B N 1
ATOM 3614 C CA . GLU B 1 115 ? -9.062 36.906 -6.562 1 89.69 115 GLU B CA 1
ATOM 3615 C C . GLU B 1 115 ? -8.969 38.281 -5.918 1 89.69 115 GLU B C 1
ATOM 3617 O O . GLU B 1 115 ? -7.875 38.844 -5.801 1 89.69 115 GLU B O 1
ATOM 3622 N N . SER B 1 116 ? -9.961 38.844 -5.438 1 91.44 116 SER B N 1
ATOM 3623 C CA . SER B 1 116 ? -9.961 40.188 -4.898 1 91.44 116 SER B CA 1
ATOM 3624 C C . SER B 1 116 ? -9.359 40.25 -3.494 1 91.44 116 SER B C 1
ATOM 3626 O O . SER B 1 116 ? -8.906 41.281 -3.035 1 91.44 116 SER B O 1
ATOM 3628 N N . ASP B 1 117 ? -9.336 39.156 -2.873 1 94.81 117 ASP B N 1
ATOM 3629 C CA . ASP B 1 117 ? -8.812 39 -1.52 1 94.81 117 ASP B CA 1
ATOM 3630 C C . ASP B 1 117 ? -8.133 37.656 -1.346 1 94.81 117 ASP B C 1
ATOM 3632 O O . ASP B 1 117 ? -8.469 36.875 -0.435 1 94.81 117 ASP B O 1
ATOM 3636 N N . HIS B 1 118 ? -7.066 37.438 -2.102 1 95.25 118 HIS B N 1
ATOM 3637 C CA . HIS B 1 118 ? -6.504 36.094 -2.268 1 95.25 118 HIS B CA 1
ATOM 3638 C C . HIS B 1 118 ? -5.719 35.688 -1.033 1 95.25 118 HIS B C 1
ATOM 3640 O O . HIS B 1 118 ? -5.434 34.5 -0.852 1 95.25 118 HIS B O 1
ATOM 3646 N N . LEU B 1 119 ? -5.383 36.562 -0.122 1 98.06 119 LEU B N 1
ATOM 3647 C CA . LEU B 1 119 ? -4.594 36.219 1.056 1 98.06 119 LEU B CA 1
ATOM 3648 C C . LEU B 1 119 ? -5.496 35.938 2.248 1 98.06 119 LEU B C 1
ATOM 3650 O O . LEU B 1 119 ? -5.027 35.438 3.279 1 98.06 119 LEU B O 1
ATOM 3654 N N . CYS B 1 120 ? -6.777 36.188 2.055 1 98.44 120 CYS B N 1
ATOM 3655 C CA . CYS B 1 120 ? -7.727 35.969 3.137 1 98.44 120 CYS B CA 1
ATOM 3656 C C . CYS B 1 120 ? -7.883 34.469 3.43 1 98.44 120 CYS B C 1
ATOM 3658 O O . CYS B 1 120 ? -7.988 33.656 2.51 1 98.44 120 CYS B O 1
ATOM 3660 N N . VAL B 1 121 ? -7.855 34.062 4.66 1 98.62 121 VAL B N 1
ATOM 3661 C CA . VAL B 1 121 ? -8.141 32.719 5.141 1 98.62 121 VAL B CA 1
ATOM 3662 C C . VAL B 1 121 ? -9.516 32.688 5.797 1 98.62 121 VAL B C 1
ATOM 3664 O O . VAL B 1 121 ? -9.758 33.375 6.789 1 98.62 121 VAL B O 1
ATOM 3667 N N . SER B 1 122 ? -10.391 31.859 5.324 1 98.62 122 SER B N 1
ATOM 3668 C CA . SER B 1 122 ? -11.797 31.922 5.719 1 98.62 122 SER B CA 1
ATOM 3669 C C . SER B 1 122 ? -12.055 31.078 6.965 1 98.62 122 SER B C 1
ATOM 3671 O O . SER B 1 122 ? -11.625 29.922 7.043 1 98.62 122 SER B O 1
ATOM 3673 N N . VAL B 1 123 ? -12.828 31.641 7.859 1 97.81 123 VAL B N 1
ATOM 3674 C CA . VAL B 1 123 ? -13.211 30.922 9.07 1 97.81 123 VAL B CA 1
ATOM 3675 C C . VAL B 1 123 ? -14.32 29.922 8.758 1 97.81 123 VAL B C 1
ATOM 3677 O O . VAL B 1 123 ? -14.633 29.047 9.57 1 97.81 123 VAL B O 1
ATOM 3680 N N . ASP B 1 124 ? -14.852 29.891 7.52 1 98 124 ASP B N 1
ATOM 3681 C CA . ASP B 1 124 ? -15.859 28.922 7.098 1 98 124 ASP B CA 1
ATOM 3682 C C . ASP B 1 124 ? -15.203 27.688 6.473 1 98 124 ASP B C 1
ATOM 3684 O O . ASP B 1 124 ? -15.875 26.688 6.223 1 98 124 ASP B O 1
ATOM 3688 N N . SER B 1 125 ? -13.914 27.812 6.27 1 98.56 125 SER B N 1
ATOM 3689 C CA . SER B 1 125 ? -13.18 26.688 5.703 1 98.56 125 SER B CA 1
ATOM 3690 C C . SER B 1 125 ? -12.828 25.656 6.777 1 98.56 125 SER B C 1
ATOM 3692 O O . SER B 1 125 ? -12.156 25.984 7.754 1 98.56 125 SER B O 1
ATOM 3694 N N . TRP B 1 126 ? -13.258 24.406 6.543 1 98.81 126 TRP B N 1
ATOM 3695 C CA . TRP B 1 126 ? -12.906 23.328 7.449 1 98.81 126 TRP B CA 1
ATOM 3696 C C . TRP B 1 126 ? -11.398 23.172 7.574 1 98.81 126 TRP B C 1
ATOM 3698 O O . TRP B 1 126 ? -10.867 23.031 8.68 1 98.81 126 TRP B O 1
ATOM 3708 N N . TRP B 1 127 ? -10.68 23.219 6.496 1 98.69 127 TRP B N 1
ATOM 3709 C CA . TRP B 1 127 ? -9.227 23.094 6.438 1 98.69 127 TRP B CA 1
ATOM 3710 C C . TRP B 1 127 ? -8.547 24.203 7.211 1 98.69 127 TRP B C 1
ATOM 3712 O O . TRP B 1 127 ? -7.598 23.969 7.961 1 98.69 127 TRP B O 1
ATOM 3722 N N . ALA B 1 128 ? -9.016 25.406 7 1 98.56 128 ALA B N 1
ATOM 3723 C CA . ALA B 1 128 ? -8.43 26.562 7.688 1 98.56 128 ALA B CA 1
ATOM 3724 C C . ALA B 1 128 ? -8.625 26.453 9.195 1 98.56 128 ALA B C 1
ATOM 3726 O O . ALA B 1 128 ? -7.719 26.781 9.969 1 98.56 128 ALA B O 1
ATOM 3727 N N . ASP B 1 129 ? -9.805 26.031 9.539 1 98.38 129 ASP B N 1
ATOM 3728 C CA . ASP B 1 129 ? -10.133 25.922 10.953 1 98.38 129 ASP B CA 1
ATOM 3729 C C . ASP B 1 129 ? -9.227 24.922 11.656 1 98.38 129 ASP B C 1
ATOM 3731 O O . ASP B 1 129 ? -8.672 25.203 12.719 1 98.38 129 ASP B O 1
ATOM 3735 N N . LEU B 1 130 ? -9.062 23.781 11.102 1 98.38 130 LEU B N 1
ATOM 3736 C CA . LEU B 1 130 ? -8.227 22.766 11.742 1 98.38 130 LEU B CA 1
ATOM 3737 C C . LEU B 1 130 ? -6.754 23.141 11.68 1 98.38 130 LEU B C 1
ATOM 3739 O O . LEU B 1 130 ? -5.988 22.828 12.586 1 98.38 130 LEU B O 1
ATOM 3743 N N . ASN B 1 131 ? -6.395 23.719 10.562 1 97.94 131 ASN B N 1
ATOM 3744 C CA . ASN B 1 131 ? -5.023 24.188 10.414 1 97.94 131 ASN B CA 1
ATOM 3745 C C . ASN B 1 131 ? -4.637 25.156 11.531 1 97.94 131 ASN B C 1
ATOM 3747 O O . ASN B 1 131 ? -3.465 25.234 11.914 1 97.94 131 ASN B O 1
ATOM 3751 N N . TYR B 1 132 ? -5.605 25.922 12.07 1 98.56 132 TYR B N 1
ATOM 3752 C CA . TYR B 1 132 ? -5.383 26.859 13.172 1 98.56 132 TYR B CA 1
ATOM 3753 C C . TYR B 1 132 ? -4.691 26.156 14.344 1 98.56 132 TYR B C 1
ATOM 3755 O O . TYR B 1 132 ? -3.764 26.703 14.938 1 98.56 132 TYR B O 1
ATOM 3763 N N . PHE B 1 133 ? -5.02 24.984 14.625 1 98.69 133 PHE B N 1
ATOM 3764 C CA . PHE B 1 133 ? -4.527 24.234 15.773 1 98.69 133 PHE B CA 1
ATOM 3765 C C . PHE B 1 133 ? -3.15 23.656 15.492 1 98.69 133 PHE B C 1
ATOM 3767 O O . PHE B 1 133 ? -2.471 23.188 16.406 1 98.69 133 PHE B O 1
ATOM 3774 N N . LEU B 1 134 ? -2.734 23.688 14.258 1 98.75 134 LEU B N 1
ATOM 3775 C CA . LEU B 1 134 ? -1.406 23.234 13.852 1 98.75 134 LEU B CA 1
ATOM 3776 C C . LEU B 1 134 ? -0.54 24.422 13.43 1 98.75 134 LEU B C 1
ATOM 3778 O O . LEU B 1 134 ? 0.516 24.234 12.82 1 98.75 134 LEU B O 1
ATOM 3782 N N . SER B 1 135 ? -0.992 25.609 13.68 1 98.56 135 SER B N 1
ATOM 3783 C CA . SER B 1 135 ? -0.242 26.828 13.43 1 98.56 135 SER B CA 1
ATOM 3784 C C . SER B 1 135 ? -0.084 27.656 14.703 1 98.56 135 SER B C 1
ATOM 3786 O O . SER B 1 135 ? 0.998 27.703 15.289 1 98.56 135 SER B O 1
ATOM 3788 N N . VAL B 1 136 ? -1.194 28.078 15.234 1 98.69 136 VAL B N 1
ATOM 3789 C CA . VAL B 1 136 ? -1.212 29 16.359 1 98.69 136 VAL B CA 1
ATOM 3790 C C . VAL B 1 136 ? -0.765 28.297 17.625 1 98.69 136 VAL B C 1
ATOM 3792 O O . VAL B 1 136 ? 0.095 28.781 18.359 1 98.69 136 VAL B O 1
ATOM 3795 N N . ILE B 1 137 ? -1.285 27.141 17.859 1 98.69 137 ILE B N 1
ATOM 3796 C CA . ILE B 1 137 ? -1.043 26.484 19.156 1 98.69 137 ILE B CA 1
ATOM 3797 C C . ILE B 1 137 ? 0.399 25.984 19.219 1 98.69 137 ILE B C 1
ATOM 3799 O O . ILE B 1 137 ? 1.097 26.219 20.203 1 98.69 137 ILE B O 1
ATOM 3803 N N . PRO B 1 138 ? 0.894 25.281 18.172 1 98.81 138 PRO B N 1
ATOM 3804 C CA . PRO B 1 138 ? 2.318 24.953 18.219 1 98.81 138 PRO B CA 1
ATOM 3805 C C . PRO B 1 138 ? 3.205 26.172 18.422 1 98.81 138 PRO B C 1
ATOM 3807 O O . PRO B 1 138 ? 4.215 26.109 19.125 1 98.81 138 PRO B O 1
ATOM 3810 N N . PHE B 1 139 ? 2.857 27.297 17.844 1 98.88 139 PHE B N 1
ATOM 3811 C CA . PHE B 1 139 ? 3.635 28.531 18 1 98.88 139 PHE B CA 1
ATOM 3812 C C . PHE B 1 139 ? 3.594 29.031 19.438 1 98.88 139 PHE B C 1
ATOM 3814 O O . PHE B 1 139 ? 4.633 29.359 20.016 1 98.88 139 PHE B O 1
ATOM 3821 N N . LEU B 1 140 ? 2.42 29.109 20 1 98.88 140 LEU B N 1
ATOM 3822 C CA . LEU B 1 140 ? 2.26 29.594 21.359 1 98.88 140 LEU B CA 1
ATOM 3823 C C . LEU B 1 140 ? 2.918 28.641 22.359 1 98.88 140 LEU B C 1
ATOM 3825 O O . LEU B 1 140 ? 3.445 29.078 23.375 1 98.88 140 LEU B O 1
ATOM 3829 N N . ALA B 1 141 ? 2.842 27.359 22.094 1 98.88 141 ALA B N 1
ATOM 3830 C CA . ALA B 1 141 ? 3.551 26.391 22.922 1 98.88 141 ALA B CA 1
ATOM 3831 C C . ALA B 1 141 ? 5.059 26.609 22.859 1 98.88 141 ALA B C 1
ATOM 3833 O O . ALA B 1 141 ? 5.762 26.406 23.859 1 98.88 141 ALA B O 1
ATOM 3834 N N . ALA B 1 142 ? 5.559 26.938 21.703 1 98.75 142 ALA B N 1
ATOM 3835 C CA . ALA B 1 142 ? 6.977 27.266 21.562 1 98.75 142 ALA B CA 1
ATOM 3836 C C . ALA B 1 142 ? 7.344 28.484 22.391 1 98.75 142 ALA B C 1
ATOM 3838 O O . ALA B 1 142 ? 8.406 28.531 23.016 1 98.75 142 ALA B O 1
ATOM 3839 N N . VAL B 1 143 ? 6.5 29.484 22.359 1 98.44 143 VAL B N 1
ATOM 3840 C CA . VAL B 1 143 ? 6.695 30.656 23.219 1 98.44 143 VAL B CA 1
ATOM 3841 C C . VAL B 1 143 ? 6.746 30.219 24.688 1 98.44 143 VAL B C 1
ATOM 3843 O O . VAL B 1 143 ? 7.668 30.594 25.406 1 98.44 143 VAL B O 1
ATOM 3846 N N . ASP B 1 144 ? 5.781 29.453 25.016 1 97.94 144 ASP B N 1
ATOM 3847 C CA . ASP B 1 144 ? 5.625 29 26.406 1 97.94 144 ASP B CA 1
ATOM 3848 C C . ASP B 1 144 ? 6.824 28.172 26.844 1 97.94 144 ASP B C 1
ATOM 3850 O O . ASP B 1 144 ? 7.168 28.141 28.031 1 97.94 144 ASP B O 1
ATOM 3854 N N . SER B 1 145 ? 7.457 27.5 25.953 1 97.75 145 SER B N 1
ATOM 3855 C CA . SER B 1 145 ? 8.578 26.609 26.266 1 97.75 145 SER B CA 1
ATOM 3856 C C . SER B 1 145 ? 9.906 27.359 26.203 1 97.75 145 SER B C 1
ATOM 3858 O O . SER B 1 145 ? 10.969 26.781 26.406 1 97.75 145 SER B O 1
ATOM 3860 N N . GLY B 1 146 ? 9.844 28.594 25.766 1 97.19 146 GLY B N 1
ATOM 3861 C CA . GLY B 1 146 ? 11.039 29.422 25.766 1 97.19 146 GLY B CA 1
ATOM 3862 C C . GLY B 1 146 ? 11.812 29.344 24.453 1 97.19 146 GLY B C 1
ATOM 3863 O O . GLY B 1 146 ? 12.898 29.922 24.344 1 97.19 146 GLY B O 1
ATOM 3864 N N . VAL B 1 147 ? 11.281 28.703 23.531 1 97.25 147 VAL B N 1
ATOM 3865 C CA . VAL B 1 147 ? 11.961 28.516 22.25 1 97.25 147 VAL B CA 1
ATOM 3866 C C . VAL B 1 147 ? 12.125 29.859 21.547 1 97.25 147 VAL B C 1
ATOM 3868 O O . VAL B 1 147 ? 13.156 30.125 20.938 1 97.25 147 VAL B O 1
ATOM 3871 N N . LEU B 1 148 ? 11.117 30.734 21.641 1 96.69 148 LEU B N 1
ATOM 3872 C CA . LEU B 1 148 ? 11.117 32 20.906 1 96.69 148 LEU B CA 1
ATOM 3873 C C . LEU B 1 148 ? 11.852 33.062 21.703 1 96.69 148 LEU B C 1
ATOM 3875 O O . LEU B 1 148 ? 12.195 34.125 21.156 1 96.69 148 LEU B O 1
ATOM 3879 N N . GLY B 1 149 ? 12.047 32.906 23 1 94.5 149 GLY B N 1
ATOM 3880 C CA . GLY B 1 149 ? 12.812 33.844 23.812 1 94.5 149 GLY B CA 1
ATOM 3881 C C . GLY B 1 149 ? 12 35.062 24.25 1 94.5 149 GLY B C 1
ATOM 3882 O O . GLY B 1 149 ? 12.562 36.094 24.609 1 94.5 149 GLY B O 1
ATOM 3883 N N . ILE B 1 150 ? 10.758 35 24.078 1 95.69 150 ILE B N 1
ATOM 3884 C CA . ILE B 1 150 ? 9.906 36.094 24.531 1 95.69 150 ILE B CA 1
ATOM 3885 C C . ILE B 1 150 ? 8.992 35.594 25.656 1 95.69 150 ILE B C 1
ATOM 3887 O O . ILE B 1 150 ? 8.852 34.375 25.859 1 95.69 150 ILE B O 1
ATOM 3891 N N . SER B 1 151 ? 8.367 36.594 26.312 1 95.62 151 SER B N 1
ATOM 3892 C CA . SER B 1 151 ? 7.445 36.219 27.375 1 95.62 151 SER B CA 1
ATOM 3893 C C . SER B 1 151 ? 6.066 35.875 26.828 1 95.62 151 SER B C 1
ATOM 3895 O O . SER B 1 151 ? 5.699 36.312 25.734 1 95.62 151 SER B O 1
ATOM 3897 N N . SER B 1 152 ? 5.316 35.125 27.562 1 95.38 152 SER B N 1
ATOM 3898 C CA . SER B 1 152 ? 4.012 34.594 27.156 1 95.38 152 SER B CA 1
ATOM 3899 C C . SER B 1 152 ? 3.01 35.75 26.969 1 95.38 152 SER B C 1
ATOM 3901 O O . SER B 1 152 ? 1.998 35.562 26.281 1 95.38 152 SER B O 1
ATOM 3903 N N . ASP B 1 153 ? 3.27 36.906 27.531 1 94.25 153 ASP B N 1
ATOM 3904 C CA . ASP B 1 153 ? 2.33 38.031 27.453 1 94.25 153 ASP B CA 1
ATOM 3905 C C . ASP B 1 153 ? 2.73 39 26.344 1 94.25 153 ASP B C 1
ATOM 3907 O O . ASP B 1 153 ? 2.133 40.062 26.219 1 94.25 153 ASP B O 1
ATOM 3911 N N . GLN B 1 154 ? 3.641 38.625 25.5 1 96.62 154 GLN B N 1
ATOM 3912 C CA . GLN B 1 154 ? 4.164 39.562 24.5 1 96.62 154 GLN B CA 1
ATOM 3913 C C . GLN B 1 154 ? 3.631 39.219 23.109 1 96.62 154 GLN B C 1
ATOM 3915 O O . GLN B 1 154 ? 4.102 39.781 22.109 1 96.62 154 GLN B O 1
ATOM 3920 N N . ILE B 1 155 ? 2.693 38.344 23.047 1 97.5 155 ILE B N 1
ATOM 3921 C CA . ILE B 1 155 ? 2.188 37.969 21.734 1 97.5 155 ILE B CA 1
ATOM 3922 C C . ILE B 1 155 ? 0.694 37.656 21.828 1 97.5 155 ILE B C 1
ATOM 3924 O O . ILE B 1 155 ? 0.224 37.125 22.828 1 97.5 155 ILE B O 1
ATOM 3928 N N . ARG B 1 156 ? -0.052 38.062 20.812 1 97.62 156 ARG B N 1
ATOM 3929 C CA . ARG B 1 156 ? -1.481 37.781 20.719 1 97.62 156 ARG B CA 1
ATOM 3930 C C . ARG B 1 156 ? -1.916 37.594 19.266 1 97.62 156 ARG B C 1
ATOM 3932 O O . ARG B 1 156 ? -1.442 38.312 18.375 1 97.62 156 ARG B O 1
ATOM 3939 N N . PHE B 1 157 ? -2.826 36.688 19.047 1 98.56 157 PHE B N 1
ATOM 3940 C CA . PHE B 1 157 ? -3.416 36.438 17.734 1 98.56 157 PHE B CA 1
ATOM 3941 C C . PHE B 1 157 ? -4.793 37.094 17.641 1 98.56 157 PHE B C 1
ATOM 3943 O O . PHE B 1 157 ? -5.547 37.094 18.625 1 98.56 157 PHE B O 1
ATOM 3950 N N . LEU B 1 158 ? -5.098 37.625 16.5 1 98.5 158 LEU B N 1
ATOM 3951 C CA . LEU B 1 158 ? -6.395 38.25 16.297 1 98.5 158 LEU B CA 1
ATOM 3952 C C . LEU B 1 158 ? -7.484 37.219 16.062 1 98.5 158 LEU B C 1
ATOM 3954 O O . LEU B 1 158 ? -7.246 36.188 15.414 1 98.5 158 LEU B O 1
ATOM 3958 N N . PRO B 1 159 ? -8.664 37.438 16.625 1 98.38 159 PRO B N 1
ATOM 3959 C CA . PRO B 1 159 ? -9.789 36.531 16.406 1 98.38 159 PRO B CA 1
ATOM 3960 C C . PRO B 1 159 ? -10.367 36.625 15 1 98.38 159 PRO B C 1
ATOM 3962 O O . PRO B 1 159 ? -10.156 37.656 14.32 1 98.38 159 PRO B O 1
ATOM 3965 N N . PRO B 1 160 ? -11.047 35.531 14.57 1 97.75 160 PRO B N 1
ATOM 3966 C CA . PRO B 1 160 ? -11.805 35.625 13.32 1 97.75 160 PRO B CA 1
ATOM 3967 C C . PRO B 1 160 ? -13.062 36.469 13.453 1 97.75 160 PRO B C 1
ATOM 3969 O O . PRO B 1 160 ? -13.453 36.844 14.57 1 97.75 160 PRO B O 1
ATOM 3972 N N . PRO B 1 161 ? -13.688 36.781 12.312 1 95.81 161 PRO B N 1
ATOM 3973 C CA . PRO B 1 161 ? -14.891 37.625 12.367 1 95.81 161 PRO B CA 1
ATOM 3974 C C . PRO B 1 161 ? -16.062 36.906 13.039 1 95.81 161 PRO B C 1
ATOM 3976 O O . PRO B 1 161 ? -16.969 37.562 13.57 1 95.81 161 PRO B O 1
ATOM 3979 N N . LYS B 1 162 ? -16.078 35.594 13.016 1 95.5 162 LYS B N 1
ATOM 3980 C CA . LYS B 1 162 ? -17.156 34.844 13.656 1 95.5 162 LYS B CA 1
ATOM 3981 C C . LYS B 1 162 ? -16.609 33.562 14.32 1 95.5 162 LYS B C 1
ATOM 3983 O O . LYS B 1 162 ? -15.453 33.188 14.094 1 95.5 162 LYS B O 1
ATOM 3988 N N . ASP B 1 163 ? -17.391 32.969 15.266 1 97.12 163 ASP B N 1
ATOM 3989 C CA . ASP B 1 163 ? -17.062 31.719 15.938 1 97.12 163 ASP B CA 1
ATOM 3990 C C . ASP B 1 163 ? -15.789 31.859 16.766 1 97.12 163 ASP B C 1
ATOM 3992 O O . ASP B 1 163 ? -14.984 30.922 16.844 1 97.12 163 ASP B O 1
ATOM 3996 N N . GLN B 1 164 ? -15.602 32.938 17.422 1 97.81 164 GLN B N 1
ATOM 3997 C CA . GLN B 1 164 ? -14.375 33.25 18.125 1 97.81 164 GLN B CA 1
ATOM 3998 C C . GLN B 1 164 ? -14.156 32.344 19.328 1 97.81 164 GLN B C 1
ATOM 4000 O O . GLN B 1 164 ? -13.023 32.125 19.75 1 97.81 164 GLN B O 1
ATOM 4005 N N . THR B 1 165 ? -15.242 31.766 19.844 1 96.75 165 THR B N 1
ATOM 4006 C CA . THR B 1 165 ? -15.148 30.953 21.047 1 96.75 165 THR B CA 1
ATOM 4007 C C . THR B 1 165 ? -14.555 29.578 20.719 1 96.75 165 THR B C 1
ATOM 4009 O O . THR B 1 165 ? -14.219 28.812 21.625 1 96.75 165 THR B O 1
ATOM 4012 N N . ARG B 1 166 ? -14.359 29.297 19.469 1 97.81 166 ARG B N 1
ATOM 4013 C CA . ARG B 1 166 ? -13.875 27.984 19.047 1 97.81 166 ARG B CA 1
ATOM 4014 C C . ARG B 1 166 ? -12.352 27.969 18.953 1 97.81 166 ARG B C 1
ATOM 4016 O O . ARG B 1 166 ? -11.758 26.953 18.594 1 97.81 166 ARG B O 1
ATOM 4023 N N . PHE B 1 167 ? -11.727 29.078 19.25 1 98.44 167 PHE B N 1
ATOM 4024 C CA . PHE B 1 167 ? -10.281 29.234 19.109 1 98.44 167 PHE B CA 1
ATOM 4025 C C . PHE B 1 167 ? -9.688 29.844 20.375 1 98.44 167 PHE B C 1
ATOM 4027 O O . PHE B 1 167 ? -10.406 30.125 21.344 1 98.44 167 PHE B O 1
ATOM 4034 N N . CYS B 1 168 ? -8.422 29.906 20.469 1 98.5 168 CYS B N 1
ATOM 4035 C CA . CYS B 1 168 ? -7.676 30.609 21.516 1 98.5 168 CYS B CA 1
ATOM 4036 C C . CYS B 1 168 ? -6.645 31.547 20.906 1 98.5 168 CYS B C 1
ATOM 4038 O O . CYS B 1 168 ? -6.246 31.391 19.75 1 98.5 168 CYS B O 1
ATOM 4040 N N . TYR B 1 169 ? -6.129 32.562 21.703 1 98.56 169 TYR B N 1
ATOM 4041 C CA . TYR B 1 169 ? -5.473 33.688 21 1 98.56 169 TYR B CA 1
ATOM 4042 C C . TYR B 1 169 ? -4.176 34.062 21.703 1 98.56 169 TYR B C 1
ATOM 4044 O O . TYR B 1 169 ? -3.439 34.938 21.234 1 98.56 169 TYR B O 1
ATOM 4052 N N . ASP B 1 170 ? -3.945 33.531 22.812 1 97.94 170 ASP B N 1
ATOM 4053 C CA . ASP B 1 170 ? -2.693 33.719 23.531 1 97.94 170 ASP B CA 1
ATOM 4054 C C . ASP B 1 170 ? -2.334 32.5 24.359 1 97.94 170 ASP B C 1
ATOM 4056 O O . ASP B 1 170 ? -3.043 31.5 24.328 1 97.94 170 ASP B O 1
ATOM 4060 N N . VAL B 1 171 ? -1.166 32.594 25.016 1 98.44 171 VAL B N 1
ATOM 4061 C CA . VAL B 1 171 ? -0.655 31.422 25.734 1 98.44 171 VAL B CA 1
ATOM 4062 C C . VAL B 1 171 ? -1.636 31.016 26.828 1 98.44 171 VAL B C 1
ATOM 4064 O O . VAL B 1 171 ? -2.041 29.859 26.922 1 98.44 171 VAL B O 1
ATOM 4067 N N . SER B 1 172 ? -2.096 31.938 27.656 1 98.12 172 SER B N 1
ATOM 4068 C CA . SER B 1 172 ? -3.008 31.656 28.766 1 98.12 172 SER B CA 1
ATOM 4069 C C . SER B 1 172 ? -4.34 31.125 28.266 1 98.12 172 SER B C 1
ATOM 4071 O O . SER B 1 172 ? -4.867 30.156 28.812 1 98.12 172 SER B O 1
ATOM 4073 N N . GLY B 1 173 ? -4.891 31.734 27.25 1 98.12 173 GLY B N 1
ATOM 4074 C CA . GLY B 1 173 ? -6.148 31.281 26.672 1 98.12 173 GLY B CA 1
ATOM 4075 C C . GLY B 1 173 ? -6.082 29.875 26.125 1 98.12 173 GLY B C 1
ATOM 4076 O O . GLY B 1 173 ? -7.016 29.094 26.297 1 98.12 173 GLY B O 1
ATOM 4077 N N . CYS B 1 174 ? -4.98 29.516 25.453 1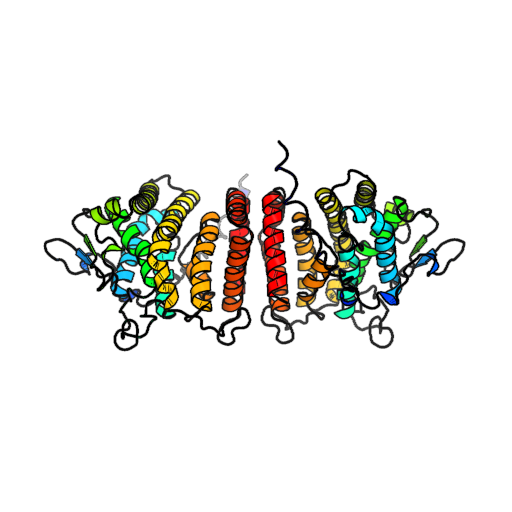 98.56 174 CYS B N 1
ATOM 4078 C CA . CYS B 1 174 ? -4.859 28.188 24.844 1 98.56 174 CYS B CA 1
ATOM 4079 C C . CYS B 1 174 ? -4.609 27.125 25.906 1 98.56 174 CYS B C 1
ATOM 4081 O O . CYS B 1 174 ? -5.043 25.984 25.75 1 98.56 174 CYS B O 1
ATOM 4083 N N . HIS B 1 175 ? -3.922 27.469 27.047 1 98.5 175 HIS B N 1
ATOM 4084 C CA . HIS B 1 175 ? -3.824 26.547 28.172 1 98.5 175 HIS B CA 1
ATOM 4085 C C . HIS B 1 175 ? -5.199 26.25 28.766 1 98.5 175 HIS B C 1
ATOM 4087 O O . HIS B 1 175 ? -5.469 25.125 29.172 1 98.5 175 HIS B O 1
ATOM 4093 N N . SER B 1 176 ? -5.992 27.219 28.797 1 98.25 176 SER B N 1
ATOM 4094 C CA . SER B 1 176 ? -7.312 27.078 29.406 1 98.25 176 SER B CA 1
ATOM 4095 C C . SER B 1 176 ? -8.258 26.297 28.484 1 98.25 176 SER B C 1
ATOM 4097 O O . SER B 1 176 ? -8.938 25.375 28.938 1 98.25 176 SER B O 1
ATOM 4099 N N . SER B 1 177 ? -8.297 26.625 27.25 1 98.06 177 SER B N 1
ATOM 4100 C CA . SER B 1 177 ? -9.273 26.062 26.328 1 98.06 177 SER B CA 1
ATOM 4101 C C . SER B 1 177 ? -8.812 24.719 25.781 1 98.06 177 SER B C 1
ATOM 4103 O O . SER B 1 177 ? -9.625 23.844 25.5 1 98.06 177 SER B O 1
ATOM 4105 N N . PHE B 1 178 ? -7.504 24.578 25.547 1 98.38 178 PHE B N 1
ATOM 4106 C CA . PHE B 1 178 ? -6.957 23.375 24.922 1 98.38 178 PHE B CA 1
ATOM 4107 C C . PHE B 1 178 ? -5.73 22.875 25.672 1 98.38 178 PHE B C 1
ATOM 4109 O O . PHE B 1 178 ? -4.652 22.75 25.078 1 98.38 178 PHE B O 1
ATOM 4116 N N . PRO B 1 179 ? -5.898 22.469 26.891 1 98.44 179 PRO B N 1
ATOM 4117 C CA . PRO B 1 179 ? -4.758 22.125 27.75 1 98.44 179 PRO B CA 1
ATOM 4118 C C . PRO B 1 179 ? -3.979 20.922 27.234 1 98.44 179 PRO B C 1
ATOM 4120 O O . PRO B 1 179 ? -2.746 20.906 27.297 1 98.44 179 PRO B O 1
ATOM 4123 N N . GLU B 1 180 ? -4.664 19.922 26.672 1 98.38 180 GLU B N 1
ATOM 4124 C CA . GLU B 1 180 ? -3.986 18.719 26.219 1 98.38 180 GLU B CA 1
ATOM 4125 C C . GLU B 1 180 ? -3.115 18.984 25 1 98.38 180 GLU B C 1
ATOM 4127 O O . GLU B 1 180 ? -2.016 18.453 24.875 1 98.38 180 GLU B O 1
ATOM 4132 N N . ILE B 1 181 ? -3.617 19.797 24.094 1 98.69 181 ILE B N 1
ATOM 4133 C CA . ILE B 1 181 ? -2.846 20.156 22.906 1 98.69 181 ILE B CA 1
ATOM 4134 C C . ILE B 1 181 ? -1.597 20.922 23.312 1 98.69 181 ILE B C 1
ATOM 4136 O O . ILE B 1 181 ? -0.486 20.594 22.891 1 98.69 181 ILE B O 1
ATOM 4140 N N . MET B 1 182 ? -1.785 21.922 24.188 1 98.81 182 MET B N 1
ATOM 4141 C CA . MET B 1 182 ? -0.668 22.734 24.672 1 98.81 182 MET B CA 1
ATOM 4142 C C . MET B 1 182 ? 0.382 21.844 25.344 1 98.81 182 MET B C 1
ATOM 4144 O O . MET B 1 182 ? 1.575 21.969 25.062 1 98.81 182 MET B O 1
ATOM 4148 N N . LYS B 1 183 ? -0.094 20.969 26.125 1 98.69 183 LYS B N 1
ATOM 4149 C CA . LYS B 1 183 ? 0.804 20.109 26.891 1 98.69 183 LYS B CA 1
ATOM 4150 C C . LYS B 1 183 ? 1.665 19.266 25.953 1 98.69 183 LYS B C 1
ATOM 4152 O O . LYS B 1 183 ? 2.879 19.156 26.141 1 98.69 183 LYS B O 1
ATOM 4157 N N . LYS B 1 184 ? 1.067 18.672 24.969 1 98.81 184 LYS B N 1
ATOM 4158 C CA . LYS B 1 184 ? 1.799 17.781 24.078 1 98.81 184 LYS B CA 1
ATOM 4159 C C . LYS B 1 184 ? 2.822 18.547 23.25 1 98.81 184 LYS B C 1
ATOM 4161 O O . LYS B 1 184 ? 3.928 18.062 23 1 98.81 184 LYS B O 1
ATOM 4166 N N . TRP B 1 185 ? 2.508 19.719 22.766 1 98.88 185 TRP B N 1
ATOM 4167 C CA . TRP B 1 185 ? 3.469 20.516 22.031 1 98.88 185 TRP B CA 1
ATOM 4168 C C . TRP B 1 185 ? 4.602 21 22.922 1 98.88 185 TRP B C 1
ATOM 4170 O O . TRP B 1 185 ? 5.762 21.047 22.516 1 98.88 185 TRP B O 1
ATOM 4180 N N . ILE B 1 186 ? 4.25 21.344 24.141 1 98.88 186 ILE B N 1
ATOM 4181 C CA . ILE B 1 186 ? 5.27 21.766 25.094 1 98.88 186 ILE B CA 1
ATOM 4182 C C . ILE B 1 186 ? 6.242 20.609 25.359 1 98.88 186 ILE B C 1
ATOM 4184 O O . ILE B 1 186 ? 7.457 20.812 25.391 1 98.88 186 ILE B O 1
ATOM 4188 N N . VAL B 1 187 ? 5.73 19.406 25.516 1 98.75 187 VAL B N 1
ATOM 4189 C CA . VAL B 1 187 ? 6.566 18.234 25.703 1 98.75 187 VAL B CA 1
ATOM 4190 C C . VAL B 1 187 ? 7.508 18.062 24.516 1 98.75 187 VAL B C 1
ATOM 4192 O O . VAL B 1 187 ? 8.688 17.75 24.688 1 98.75 187 VAL B O 1
ATOM 4195 N N . PHE B 1 188 ? 7.055 18.25 23.344 1 98.75 188 PHE B N 1
ATOM 4196 C CA . PHE B 1 188 ? 7.867 18.156 22.141 1 98.75 188 PHE B CA 1
ATOM 4197 C C . PHE B 1 188 ? 9.016 19.156 22.188 1 98.75 188 PHE B C 1
ATOM 4199 O O . PHE B 1 188 ? 10.172 18.797 21.969 1 98.75 188 PHE B O 1
ATOM 4206 N N . TYR B 1 189 ? 8.695 20.422 22.5 1 98.75 189 TYR B N 1
ATOM 4207 C CA . TYR B 1 189 ? 9.719 21.469 22.484 1 98.75 189 TYR B CA 1
ATOM 4208 C C . TYR B 1 189 ? 10.711 21.266 23.625 1 98.75 189 TYR B C 1
ATOM 4210 O O . TYR B 1 189 ? 11.906 21.531 23.469 1 98.75 189 TYR B O 1
ATOM 4218 N N . GLN B 1 190 ? 10.203 20.844 24.766 1 98.38 190 GLN B N 1
ATOM 4219 C CA . GLN B 1 190 ? 11.094 20.578 25.875 1 98.38 190 GLN B CA 1
ATOM 4220 C C . GLN B 1 190 ? 12.086 19.469 25.531 1 98.38 190 GLN B C 1
ATOM 4222 O O . GLN B 1 190 ? 13.273 19.562 25.859 1 98.38 190 GLN B O 1
ATOM 4227 N N . TYR B 1 191 ? 11.586 18.453 24.891 1 98.44 191 TYR B N 1
ATOM 4228 C CA . TYR B 1 191 ? 12.469 17.375 24.469 1 98.44 191 TYR B CA 1
ATOM 4229 C C . TYR B 1 191 ? 13.453 17.859 23.406 1 98.44 191 TYR B C 1
ATOM 4231 O O . TYR B 1 191 ? 14.625 17.469 23.422 1 98.44 191 TYR B O 1
ATOM 4239 N N . LEU B 1 192 ? 12.953 18.656 22.531 1 98.12 192 LEU B N 1
ATOM 4240 C CA . LEU B 1 192 ? 13.766 19.188 21.453 1 98.12 192 LEU B CA 1
ATOM 4241 C C . LEU B 1 192 ? 14.977 19.953 22 1 98.12 192 LEU B C 1
ATOM 4243 O O . LEU B 1 192 ? 16.062 19.875 21.438 1 98.12 192 LEU B O 1
ATOM 4247 N N . LYS B 1 193 ? 14.805 20.578 23.078 1 96.94 193 LYS B N 1
ATOM 4248 C CA . LYS B 1 193 ? 15.836 21.438 23.641 1 96.94 193 LYS B CA 1
ATOM 4249 C C . LYS B 1 193 ? 16.906 20.609 24.375 1 96.94 193 LYS B C 1
ATOM 4251 O O . LYS B 1 193 ? 17.969 21.125 24.688 1 96.94 193 LYS B O 1
ATOM 4256 N N . LEU B 1 194 ? 16.594 19.328 24.578 1 96.94 194 LEU B N 1
ATOM 4257 C CA . LEU B 1 194 ? 17.562 18.484 25.266 1 96.94 194 LEU B CA 1
ATOM 4258 C C . LEU B 1 194 ? 18.719 18.141 24.344 1 96.94 194 LEU B C 1
ATOM 4260 O O . LEU B 1 194 ? 18.516 17.734 23.188 1 96.94 194 LEU B O 1
ATOM 4264 N N . PRO B 1 195 ? 19.906 18.25 24.844 1 93.94 195 PRO B N 1
ATOM 4265 C CA . PRO B 1 195 ? 21.062 17.875 24.031 1 93.94 195 PRO B CA 1
ATOM 4266 C C . PRO B 1 195 ? 21.062 16.406 23.641 1 93.94 195 PRO B C 1
ATOM 4268 O O . PRO B 1 195 ? 21.609 16.047 22.594 1 93.94 195 PRO B O 1
ATOM 4271 N N . THR B 1 196 ? 20.438 15.562 24.406 1 94.69 196 THR B N 1
ATOM 4272 C CA . THR B 1 196 ? 20.453 14.117 24.203 1 94.69 196 THR B CA 1
ATOM 4273 C C . THR B 1 196 ? 19.266 13.672 23.375 1 94.69 196 THR B C 1
ATOM 4275 O O . THR B 1 196 ? 19.031 12.469 23.203 1 94.69 196 THR B O 1
ATOM 4278 N N . SER B 1 197 ? 18.5 14.68 22.875 1 95.75 197 SER B N 1
ATOM 4279 C CA . SER B 1 197 ? 17.328 14.305 22.094 1 95.75 197 SER B CA 1
ATOM 4280 C C . SER B 1 197 ? 17.734 13.523 20.844 1 95.75 197 SER B C 1
ATOM 4282 O O . SER B 1 197 ? 18.766 13.797 20.234 1 95.75 197 SER B O 1
ATOM 4284 N N . ASN B 1 198 ? 16.953 12.43 20.562 1 95.62 198 ASN B N 1
ATOM 4285 C CA . ASN B 1 198 ? 17.203 11.672 19.328 1 95.62 198 ASN B CA 1
ATOM 4286 C C . ASN B 1 198 ? 16.031 11.797 18.359 1 95.62 198 ASN B C 1
ATOM 4288 O O . ASN B 1 198 ? 14.914 12.133 18.75 1 95.62 198 ASN B O 1
ATOM 4292 N N . PHE B 1 199 ? 16.312 11.547 17.141 1 95.88 199 PHE B N 1
ATOM 4293 C CA . PHE B 1 199 ? 15.391 11.805 16.031 1 95.88 199 PHE B CA 1
ATOM 4294 C C . PHE B 1 199 ? 14.117 10.984 16.188 1 95.88 199 PHE B C 1
ATOM 4296 O O . PHE B 1 199 ? 13.016 11.492 15.969 1 95.88 199 PHE B O 1
ATOM 4303 N N . ASP B 1 200 ? 14.234 9.766 16.531 1 95.5 200 ASP B N 1
ATOM 4304 C CA . ASP B 1 200 ? 13.086 8.875 16.625 1 95.5 200 ASP B CA 1
ATOM 4305 C C . ASP B 1 200 ? 12.125 9.328 17.719 1 95.5 200 ASP B C 1
ATOM 4307 O O . ASP B 1 200 ? 10.906 9.344 17.516 1 95.5 200 ASP B O 1
ATOM 4311 N N . ASP B 1 201 ? 12.648 9.688 18.828 1 96.81 201 ASP B N 1
ATOM 4312 C CA . ASP B 1 201 ? 11.789 10.156 19.922 1 96.81 201 ASP B CA 1
ATOM 4313 C C . ASP B 1 201 ? 11.172 11.516 19.578 1 96.81 201 ASP B C 1
ATOM 4315 O O . ASP B 1 201 ? 10.039 11.797 19.969 1 96.81 201 ASP B O 1
ATOM 4319 N N . LEU B 1 202 ? 11.914 12.344 18.906 1 98 202 LEU B N 1
ATOM 4320 C CA . LEU B 1 202 ? 11.359 13.617 18.453 1 98 202 LEU B CA 1
ATOM 4321 C C . LEU B 1 202 ? 10.141 13.398 17.562 1 98 202 LEU B C 1
ATOM 4323 O O . LEU B 1 202 ? 9.141 14.102 17.688 1 98 202 LEU B O 1
ATOM 4327 N N . LEU B 1 203 ? 10.289 12.375 16.688 1 98.19 203 LEU B N 1
ATOM 4328 C CA . LEU B 1 203 ? 9.164 12.039 15.82 1 98.19 203 LEU B CA 1
ATOM 4329 C C . LEU B 1 203 ? 7.965 11.578 16.641 1 98.19 203 LEU B C 1
ATOM 4331 O O . LEU B 1 203 ? 6.828 11.945 16.344 1 98.19 203 LEU B O 1
ATOM 4335 N N . LYS B 1 204 ? 8.266 10.836 17.578 1 98 204 LYS B N 1
ATOM 4336 C CA . LYS B 1 204 ? 7.191 10.367 18.453 1 98 204 LYS B CA 1
ATOM 4337 C C . LYS B 1 204 ? 6.453 11.531 19.094 1 98 204 LYS B C 1
ATOM 4339 O O . LYS B 1 204 ? 5.227 11.609 19.031 1 98 204 LYS B O 1
ATOM 4344 N N . TYR B 1 205 ? 7.148 12.438 19.688 1 98.62 205 TYR B N 1
ATOM 4345 C CA . TYR B 1 205 ? 6.535 13.555 20.391 1 98.62 205 TYR B CA 1
ATOM 4346 C C . TYR B 1 205 ? 5.852 14.5 19.406 1 98.62 205 TYR B C 1
ATOM 4348 O O . TYR B 1 205 ? 4.789 15.055 19.703 1 98.62 205 TYR B O 1
ATOM 4356 N N . LEU B 1 206 ? 6.441 14.703 18.25 1 98.75 206 LEU B N 1
ATOM 4357 C CA . LEU B 1 206 ? 5.828 15.539 17.234 1 98.75 206 LEU B CA 1
ATOM 4358 C C . LEU B 1 206 ? 4.457 14.992 16.844 1 98.75 206 LEU B C 1
ATOM 4360 O O . LEU B 1 206 ? 3.477 15.742 16.797 1 98.75 206 LEU B O 1
ATOM 4364 N N . TRP B 1 207 ? 4.449 13.727 16.562 1 98.75 207 TRP B N 1
ATOM 4365 C CA . TRP B 1 207 ? 3.217 13.125 16.062 1 98.75 207 TRP B CA 1
ATOM 4366 C C . TRP B 1 207 ? 2.176 13.008 17.172 1 98.75 207 TRP B C 1
ATOM 4368 O O . TRP B 1 207 ? 0.976 13.133 16.906 1 98.75 207 TRP B O 1
ATOM 4378 N N . ASP B 1 208 ? 2.637 12.836 18.406 1 98.5 208 ASP B N 1
ATOM 4379 C CA . ASP B 1 208 ? 1.699 12.898 19.516 1 98.5 208 ASP B CA 1
ATOM 4380 C C . ASP B 1 208 ? 0.996 14.25 19.578 1 98.5 208 ASP B C 1
ATOM 4382 O O . ASP B 1 208 ? -0.226 14.32 19.719 1 98.5 208 ASP B O 1
ATOM 4386 N N . ALA B 1 209 ? 1.761 15.289 19.469 1 98.81 209 ALA B N 1
ATOM 4387 C CA . ALA B 1 209 ? 1.214 16.641 19.5 1 98.81 209 ALA B CA 1
ATOM 4388 C C . ALA B 1 209 ? 0.338 16.922 18.281 1 98.81 209 ALA B C 1
ATOM 4390 O O . ALA B 1 209 ? -0.739 17.5 18.406 1 98.81 209 ALA B O 1
ATOM 4391 N N . HIS B 1 210 ? 0.793 16.484 17.141 1 98.75 210 HIS B N 1
ATOM 4392 C CA . HIS B 1 210 ? 0.081 16.688 15.891 1 98.75 210 HIS B CA 1
ATOM 4393 C C . HIS B 1 210 ? -1.283 16 15.906 1 98.75 210 HIS B C 1
ATOM 4395 O O . HIS B 1 210 ? -2.305 16.641 15.648 1 98.75 210 HIS B O 1
ATOM 4401 N N . THR B 1 211 ? -1.309 14.742 16.25 1 98.38 211 THR B N 1
ATOM 4402 C CA . THR B 1 211 ? -2.539 13.969 16.156 1 98.38 211 THR B CA 1
ATOM 4403 C C . THR B 1 211 ? -3.541 14.398 17.219 1 98.38 211 THR B C 1
ATOM 4405 O O . THR B 1 211 ? -4.746 14.453 16.953 1 98.38 211 THR B O 1
ATOM 4408 N N . ILE B 1 212 ? -3.1 14.734 18.438 1 98.44 212 ILE B N 1
ATOM 4409 C CA . ILE B 1 212 ? -4.031 15.156 19.484 1 98.44 212 ILE B CA 1
ATOM 4410 C C . ILE B 1 212 ? -4.648 16.5 19.109 1 98.44 212 ILE B C 1
ATOM 4412 O O . ILE B 1 212 ? -5.797 16.781 19.438 1 98.44 212 ILE B O 1
ATOM 4416 N N . SER B 1 213 ? -3.904 17.359 18.406 1 98.69 213 SER B N 1
ATOM 4417 C CA . SER B 1 213 ? -4.422 18.641 17.938 1 98.69 213 SER B CA 1
ATOM 4418 C C . SER B 1 213 ? -5.641 18.453 17.031 1 98.69 213 SER B C 1
ATOM 4420 O O . SER B 1 213 ? -6.645 19.156 17.188 1 98.69 213 SER B O 1
ATOM 4422 N N . LEU B 1 214 ? -5.527 17.484 16.156 1 98.25 214 LEU B N 1
ATOM 4423 C CA . LEU B 1 214 ? -6.617 17.234 15.227 1 98.25 214 LEU B CA 1
ATOM 4424 C C . LEU B 1 214 ? -7.754 16.484 15.906 1 98.25 214 LEU B C 1
ATOM 4426 O O . LEU B 1 214 ? -8.922 16.812 15.719 1 98.25 214 LEU B O 1
ATOM 4430 N N . LYS B 1 215 ? -7.391 15.516 16.703 1 95.88 215 LYS B N 1
ATOM 4431 C CA . LYS B 1 215 ? -8.391 14.695 17.375 1 95.88 215 LYS B CA 1
ATOM 4432 C C . LYS B 1 215 ? -9.281 15.539 18.281 1 95.88 215 LYS B C 1
ATOM 4434 O O . LYS B 1 215 ? -10.492 15.32 18.344 1 95.88 215 LYS B O 1
ATOM 4439 N N . THR B 1 216 ? -8.727 16.484 18.906 1 95.5 216 THR B N 1
ATOM 4440 C CA . THR B 1 216 ? -9.438 17.297 19.875 1 95.5 216 THR B CA 1
ATOM 4441 C C . THR B 1 216 ? -10.258 18.375 19.188 1 95.5 216 THR B C 1
ATOM 4443 O O . THR B 1 216 ? -11.32 18.766 19.688 1 95.5 216 THR B O 1
ATOM 4446 N N . SER B 1 217 ? -9.891 18.812 18.047 1 96.25 217 SER B N 1
ATOM 4447 C CA . SER B 1 217 ? -10.492 20 17.453 1 96.25 217 SER B CA 1
ATOM 4448 C C . SER B 1 217 ? -11.531 19.609 16.391 1 96.25 217 SER B C 1
ATOM 4450 O O . SER B 1 217 ? -12.469 20.375 16.141 1 96.25 217 SER B O 1
ATOM 4452 N N . VAL B 1 218 ? -11.453 18.516 15.805 1 97.62 218 VAL B N 1
ATOM 4453 C CA . VAL B 1 218 ? -12.211 18.172 14.609 1 97.62 218 VAL B CA 1
ATOM 4454 C C . VAL B 1 218 ? -13.703 18.203 14.906 1 97.62 218 VAL B C 1
ATOM 4456 O O . VAL B 1 218 ? -14.508 18.641 14.078 1 97.62 218 VAL B O 1
ATOM 4459 N N . LYS B 1 219 ? -14.117 17.766 16.047 1 96.44 219 LYS B N 1
ATOM 4460 C CA . LYS B 1 219 ? -15.539 17.672 16.375 1 96.44 219 LYS B CA 1
ATOM 4461 C C . LYS B 1 219 ? -16.203 19.047 16.359 1 96.44 219 LYS B C 1
ATOM 4463 O O . LYS B 1 219 ? -17.375 19.172 15.984 1 96.44 219 LYS B O 1
ATOM 4468 N N . SER B 1 220 ? -15.516 20.031 16.703 1 96.75 220 SER B N 1
ATOM 4469 C CA . SER B 1 220 ? -16.062 21.391 16.828 1 96.75 220 SER B CA 1
ATOM 4470 C C . SER B 1 220 ? -16.328 21.984 15.453 1 96.75 220 SER B C 1
ATOM 4472 O O . SER B 1 220 ? -17 23.016 15.344 1 96.75 220 SER B O 1
ATOM 4474 N N . PHE B 1 221 ? -15.883 21.359 14.414 1 98.12 221 PHE B N 1
ATOM 4475 C CA . PHE B 1 221 ? -15.977 22 13.117 1 98.12 221 PHE B CA 1
ATOM 4476 C C . PHE B 1 221 ? -16.672 21.094 12.109 1 98.12 221 PHE B C 1
ATOM 4478 O O . PHE B 1 221 ? -16.531 21.281 10.898 1 98.12 221 PHE B O 1
ATOM 4485 N N . GLU B 1 222 ? -17.391 20.109 12.539 1 97.44 222 GLU B N 1
ATOM 4486 C CA . GLU B 1 222 ? -18.078 19.156 11.664 1 97.44 222 GLU B CA 1
ATOM 4487 C C . GLU B 1 222 ? -19.172 19.859 10.859 1 97.44 222 GLU B C 1
ATOM 4489 O O . GLU B 1 222 ? -19.562 19.375 9.797 1 97.44 222 GLU B O 1
ATOM 4494 N N . ASP B 1 223 ? -19.703 20.969 11.398 1 97.31 223 ASP B N 1
ATOM 4495 C CA . ASP B 1 223 ? -20.734 21.719 10.703 1 97.31 223 ASP B CA 1
ATOM 4496 C C . ASP B 1 223 ? -20.219 22.266 9.375 1 97.31 223 ASP B C 1
ATOM 4498 O O . ASP B 1 223 ? -21 22.547 8.461 1 97.31 223 ASP B O 1
ATOM 4502 N N . ARG B 1 224 ? -18.891 22.469 9.258 1 98 224 ARG B N 1
ATOM 4503 C CA . ARG B 1 224 ? -18.312 23.016 8.047 1 98 224 ARG B CA 1
ATOM 4504 C C . ARG B 1 224 ? -18.438 22.047 6.879 1 98 224 ARG B C 1
ATOM 4506 O O . ARG B 1 224 ? -18.359 22.453 5.715 1 98 224 ARG B O 1
ATOM 4513 N N . TYR B 1 225 ? -18.609 20.719 7.145 1 98 225 TYR B N 1
ATOM 4514 C CA . TYR B 1 225 ? -18.719 19.719 6.09 1 98 225 TYR B CA 1
ATOM 4515 C C . TYR B 1 225 ? -19.844 20.078 5.125 1 98 225 TYR B C 1
ATOM 4517 O O . TYR B 1 225 ? -19.781 19.75 3.936 1 98 225 TYR B O 1
ATOM 4525 N N . ALA B 1 226 ? -20.797 20.766 5.605 1 97.19 226 ALA B N 1
ATOM 4526 C CA . ALA B 1 226 ? -22.016 21.078 4.844 1 97.19 226 ALA B CA 1
ATOM 4527 C C . ALA B 1 226 ? -21.703 22.031 3.688 1 97.19 226 ALA B C 1
ATOM 4529 O O . ALA B 1 226 ? -22.484 22.125 2.738 1 97.19 226 ALA B O 1
ATOM 4530 N N . PHE B 1 227 ? -20.594 22.703 3.73 1 97.94 227 PHE B N 1
ATOM 4531 C CA . PHE B 1 227 ? -20.266 23.703 2.717 1 97.94 227 PHE B CA 1
ATOM 4532 C C . PHE B 1 227 ? -19.594 23.047 1.521 1 97.94 227 PHE B C 1
ATOM 4534 O O . PHE B 1 227 ? -19.328 23.703 0.512 1 97.94 227 PHE B O 1
ATOM 4541 N N . TYR B 1 228 ? -19.312 21.719 1.607 1 98.25 228 TYR B N 1
ATOM 4542 C CA . TYR B 1 228 ? -18.516 21.047 0.587 1 98.25 228 TYR B CA 1
ATOM 4543 C C . TYR B 1 228 ? -19.328 19.969 -0.107 1 98.25 228 TYR B C 1
ATOM 4545 O O . TYR B 1 228 ? -20.406 19.578 0.368 1 98.25 228 TYR B O 1
ATOM 4553 N N . SER B 1 229 ? -18.812 19.531 -1.269 1 97.94 229 SER B N 1
ATOM 4554 C CA . SER B 1 229 ? -19.344 18.328 -1.891 1 97.94 229 SER B CA 1
ATOM 4555 C C . SER B 1 229 ? -19.156 17.109 -0.985 1 97.94 229 SER B C 1
ATOM 4557 O O . SER B 1 229 ? -18.344 17.141 -0.063 1 97.94 229 SER B O 1
ATOM 4559 N N . GLU B 1 230 ? -19.891 16.141 -1.26 1 97.69 230 GLU B N 1
ATOM 4560 C CA . GLU B 1 230 ? -19.766 14.906 -0.5 1 97.69 230 GLU B CA 1
ATOM 4561 C C . GLU B 1 230 ? -18.359 14.32 -0.637 1 97.69 230 GLU B C 1
ATOM 4563 O O . GLU B 1 230 ? -17.797 13.805 0.333 1 97.69 230 GLU B O 1
ATOM 4568 N N . LYS B 1 231 ? -17.797 14.43 -1.786 1 98.25 231 LYS B N 1
ATOM 4569 C CA . LYS B 1 231 ? -16.453 13.891 -2.041 1 98.25 231 LYS B CA 1
ATOM 4570 C C . LYS B 1 231 ? -15.398 14.641 -1.233 1 98.25 231 LYS B C 1
ATOM 4572 O O . LYS B 1 231 ? -14.484 14.031 -0.675 1 98.25 231 LYS B O 1
ATOM 4577 N N . GLU B 1 232 ? -15.539 15.961 -1.15 1 98.62 232 GLU B N 1
ATOM 4578 C CA . GLU B 1 232 ? -14.57 16.734 -0.38 1 98.62 232 GLU B CA 1
ATOM 4579 C C . GLU B 1 232 ? -14.727 16.484 1.116 1 98.62 232 GLU B C 1
ATOM 4581 O O . GLU B 1 232 ? -13.734 16.375 1.843 1 98.62 232 GLU B O 1
ATOM 4586 N N . SER B 1 233 ? -15.945 16.375 1.533 1 98.25 233 SER B N 1
ATOM 4587 C CA . SER B 1 233 ? -16.188 16.109 2.947 1 98.25 233 SER B CA 1
ATOM 4588 C C . SER B 1 233 ? -15.641 14.734 3.342 1 98.25 233 SER B C 1
ATOM 4590 O O . SER B 1 233 ? -15.102 14.57 4.438 1 98.25 233 SER B O 1
ATOM 4592 N N . GLU B 1 234 ? -15.844 13.789 2.482 1 97.81 234 GLU B N 1
ATOM 4593 C CA . GLU B 1 234 ? -15.281 12.469 2.73 1 97.81 234 GLU B CA 1
ATOM 4594 C C . GLU B 1 234 ? -13.758 12.508 2.756 1 97.81 234 GLU B C 1
ATOM 4596 O O . GLU B 1 234 ? -13.125 11.852 3.588 1 97.81 234 GLU B O 1
ATOM 4601 N N . PHE B 1 235 ? -13.195 13.242 1.861 1 98.5 235 PHE B N 1
ATOM 4602 C CA . PHE B 1 235 ? -11.75 13.422 1.839 1 98.5 235 PHE B CA 1
ATOM 4603 C C . PHE B 1 235 ? -11.266 14.031 3.146 1 98.5 235 PHE B C 1
ATOM 4605 O O . PHE B 1 235 ? -10.258 13.586 3.709 1 98.5 235 PHE B O 1
ATOM 4612 N N . GLU B 1 236 ? -11.938 15.008 3.619 1 98.56 236 GLU B N 1
ATOM 4613 C CA . GLU B 1 236 ? -11.609 15.656 4.891 1 98.56 236 GLU B CA 1
ATOM 4614 C C . GLU B 1 236 ? -11.609 14.641 6.035 1 98.56 236 GLU B C 1
ATOM 4616 O O . GLU B 1 236 ? -10.656 14.586 6.816 1 98.56 236 GLU B O 1
ATOM 4621 N N . LYS B 1 237 ? -12.656 13.875 6.09 1 97.69 237 LYS B N 1
ATOM 4622 C CA . LYS B 1 237 ? -12.766 12.867 7.133 1 97.69 237 LYS B CA 1
ATOM 4623 C C . LYS B 1 237 ? -11.648 11.828 7.016 1 97.69 237 LYS B C 1
ATOM 4625 O O . LYS B 1 237 ? -11.031 11.461 8.016 1 97.69 237 LYS B O 1
ATOM 4630 N N . ASN B 1 238 ? -11.422 11.414 5.824 1 97.44 238 ASN B N 1
ATOM 4631 C CA . ASN B 1 238 ? -10.367 10.438 5.578 1 97.44 238 ASN B CA 1
ATOM 4632 C C . ASN B 1 238 ? -8.984 11.008 5.91 1 97.44 238 ASN B C 1
ATOM 4634 O O . ASN B 1 238 ? -8.102 10.273 6.348 1 97.44 238 ASN B O 1
ATOM 4638 N N . TRP B 1 239 ? -8.805 12.297 5.711 1 98 239 TRP B N 1
ATOM 4639 C CA . TRP B 1 239 ? -7.535 12.938 6.023 1 98 239 TRP B CA 1
ATOM 4640 C C . TRP B 1 239 ? -7.223 12.828 7.512 1 98 239 TRP B C 1
ATOM 4642 O O . TRP B 1 239 ? -6.09 12.523 7.895 1 98 239 TRP B O 1
ATOM 4652 N N . ILE B 1 240 ? -8.164 13.016 8.32 1 97.62 240 ILE B N 1
ATOM 4653 C CA . ILE B 1 240 ? -7.984 12.938 9.766 1 97.62 240 ILE B CA 1
ATOM 4654 C C . ILE B 1 240 ? -7.594 11.516 10.164 1 97.62 240 ILE B C 1
ATOM 4656 O O . ILE B 1 240 ? -6.688 11.312 10.977 1 97.62 240 ILE B O 1
ATOM 4660 N N . ILE B 1 241 ? -8.266 10.602 9.547 1 96.81 241 ILE B N 1
ATOM 4661 C CA . ILE B 1 241 ? -7.98 9.195 9.797 1 96.81 241 ILE B CA 1
ATOM 4662 C C . ILE B 1 241 ? -6.562 8.867 9.336 1 96.81 241 ILE B C 1
ATOM 4664 O O . ILE B 1 241 ? -5.793 8.242 10.07 1 96.81 241 ILE B O 1
ATOM 4668 N N . ALA B 1 242 ? -6.242 9.266 8.18 1 97.31 242 ALA B N 1
ATOM 4669 C CA . ALA B 1 242 ? -4.938 8.977 7.598 1 97.31 242 ALA B CA 1
ATOM 4670 C C . ALA B 1 242 ? -3.812 9.539 8.461 1 97.31 242 ALA B C 1
ATOM 4672 O O . ALA B 1 242 ? -2.758 8.914 8.602 1 97.31 242 ALA B O 1
ATOM 4673 N N . VAL B 1 243 ? -3.988 10.68 9.008 1 97.81 243 VAL B N 1
ATOM 4674 C CA . VAL B 1 243 ? -2.965 11.328 9.82 1 97.81 243 VAL B CA 1
ATOM 4675 C C . VAL B 1 243 ? -2.672 10.484 11.055 1 97.81 243 VAL B C 1
ATOM 4677 O O . VAL B 1 243 ? -1.527 10.414 11.516 1 97.81 243 VAL B O 1
ATOM 4680 N N . GLU B 1 244 ? -3.635 9.836 11.625 1 97.12 244 GLU B N 1
ATOM 4681 C CA . GLU B 1 244 ? -3.396 8.93 12.742 1 97.12 244 GLU B CA 1
ATOM 4682 C C . GLU B 1 244 ? -2.461 7.789 12.344 1 97.12 244 GLU B C 1
ATOM 4684 O O . GLU B 1 244 ? -1.563 7.422 13.109 1 97.12 244 GLU B O 1
ATOM 4689 N N . TYR B 1 245 ? -2.678 7.27 11.188 1 96.81 245 TYR B N 1
ATOM 4690 C CA . TYR B 1 245 ? -1.834 6.184 10.695 1 96.81 245 TYR B CA 1
ATOM 4691 C C . TYR B 1 245 ? -0.43 6.688 10.383 1 96.81 245 TYR B C 1
ATOM 4693 O O . TYR B 1 245 ? 0.559 6.016 10.688 1 96.81 245 TYR B O 1
ATOM 4701 N N . ILE B 1 246 ? -0.372 7.844 9.758 1 97.5 246 ILE B N 1
ATOM 4702 C CA . ILE B 1 246 ? 0.913 8.453 9.43 1 97.5 246 ILE B CA 1
ATOM 4703 C C . ILE B 1 246 ? 1.687 8.75 10.711 1 97.5 246 ILE B C 1
ATOM 4705 O O . ILE B 1 246 ? 2.885 8.469 10.797 1 97.5 246 ILE B O 1
ATOM 4709 N N . GLY B 1 247 ? 0.991 9.258 11.641 1 97.88 247 GLY B N 1
ATOM 4710 C CA . GLY B 1 247 ? 1.611 9.555 12.922 1 97.88 247 GLY B CA 1
ATOM 4711 C C . GLY B 1 247 ? 2.137 8.32 13.641 1 97.88 247 GLY B C 1
ATOM 4712 O O . GLY B 1 247 ? 3.254 8.328 14.156 1 97.88 247 GLY B O 1
ATOM 4713 N N . ALA B 1 248 ? 1.326 7.266 13.617 1 96.75 248 ALA B N 1
ATOM 4714 C CA . ALA B 1 248 ? 1.756 6.016 14.242 1 96.75 248 ALA B CA 1
ATOM 4715 C C . ALA B 1 248 ? 3.008 5.469 13.562 1 96.75 248 ALA B C 1
ATOM 4717 O O . ALA B 1 248 ? 3.842 4.832 14.211 1 96.75 248 ALA B O 1
ATOM 4718 N N . SER B 1 249 ? 3.154 5.762 12.305 1 97.25 249 SER B N 1
ATOM 4719 C CA . SER B 1 249 ? 4.293 5.297 11.523 1 97.25 249 SER B CA 1
ATOM 4720 C C . SER B 1 249 ? 5.516 6.18 11.75 1 97.25 249 SER B C 1
ATOM 4722 O O . SER B 1 249 ? 6.621 5.844 11.312 1 97.25 249 SER B O 1
ATOM 4724 N N . ARG B 1 250 ? 5.328 7.32 12.344 1 97.69 250 ARG B N 1
ATOM 4725 C CA . ARG B 1 250 ? 6.391 8.281 12.625 1 97.69 250 ARG B CA 1
ATOM 4726 C C . ARG B 1 250 ? 7.109 8.695 11.352 1 97.69 250 ARG B C 1
ATOM 4728 O O . ARG B 1 250 ? 8.344 8.695 11.297 1 97.69 250 ARG B O 1
ATOM 4735 N N . ILE B 1 251 ? 6.387 8.961 10.359 1 97.5 251 ILE B N 1
ATOM 4736 C CA . ILE B 1 251 ? 6.965 9.438 9.109 1 97.5 251 ILE B CA 1
ATOM 4737 C C . ILE B 1 251 ? 7.625 10.797 9.328 1 97.5 251 ILE B C 1
ATOM 4739 O O . ILE B 1 251 ? 6.992 11.727 9.836 1 97.5 251 ILE B O 1
ATOM 4743 N N . PRO B 1 252 ? 8.859 10.953 8.961 1 97.62 252 PRO B N 1
ATOM 4744 C CA . PRO B 1 252 ? 9.508 12.25 9.125 1 97.62 252 PRO B CA 1
ATOM 4745 C C . PRO B 1 252 ? 8.938 13.32 8.188 1 97.62 252 PRO B C 1
ATOM 4747 O O . PRO B 1 252 ? 8.93 13.125 6.969 1 97.62 252 PRO B O 1
ATOM 4750 N N . THR B 1 253 ? 8.5 14.367 8.734 1 97.75 253 THR B N 1
ATOM 4751 C CA . THR B 1 253 ? 7.926 15.453 7.949 1 97.75 253 THR B CA 1
ATOM 4752 C C . THR B 1 253 ? 8.984 16.5 7.621 1 97.75 253 THR B C 1
ATOM 4754 O O . THR B 1 253 ? 8.836 17.672 7.98 1 97.75 253 THR B O 1
ATOM 4757 N N . THR B 1 254 ? 9.992 16.141 6.852 1 96.88 254 THR B N 1
ATOM 4758 C CA . THR B 1 254 ? 11.094 17 6.453 1 96.88 254 THR B CA 1
ATOM 4759 C C . THR B 1 254 ? 10.766 17.75 5.164 1 96.88 254 THR B C 1
ATOM 4761 O O . THR B 1 254 ? 9.781 17.422 4.488 1 96.88 254 THR B O 1
ATOM 4764 N N . LEU B 1 255 ? 11.586 18.734 4.852 1 96.5 255 LEU B N 1
ATOM 4765 C CA . LEU B 1 255 ? 11.312 19.641 3.75 1 96.5 255 LEU B CA 1
ATOM 4766 C C . LEU B 1 255 ? 11.148 18.875 2.438 1 96.5 255 LEU B C 1
ATOM 4768 O O . LEU B 1 255 ? 10.102 18.969 1.792 1 96.5 255 LEU B O 1
ATOM 4772 N N . ILE B 1 256 ? 12.086 18.094 2.102 1 94.81 256 ILE B N 1
ATOM 4773 C CA . ILE B 1 256 ? 12.109 17.422 0.805 1 94.81 256 ILE B CA 1
ATOM 4774 C C . ILE B 1 256 ? 11.008 16.375 0.748 1 94.81 256 ILE B C 1
ATOM 4776 O O . ILE B 1 256 ? 10.258 16.297 -0.233 1 94.81 256 ILE B O 1
ATOM 4780 N N . ARG B 1 257 ? 10.844 15.578 1.74 1 95.44 257 ARG B N 1
ATOM 4781 C CA . ARG B 1 257 ? 9.867 14.5 1.777 1 95.44 257 ARG B CA 1
ATOM 4782 C C . ARG B 1 257 ? 8.445 15.047 1.677 1 95.44 257 ARG B C 1
ATOM 4784 O O . ARG B 1 257 ? 7.633 14.531 0.902 1 95.44 257 ARG B O 1
ATOM 4791 N N . VAL B 1 258 ? 8.18 16.078 2.463 1 97.25 258 VAL B N 1
ATOM 4792 C CA . VAL B 1 258 ? 6.828 16.625 2.453 1 97.25 258 VAL B CA 1
ATOM 4793 C C . VAL B 1 258 ? 6.555 17.297 1.111 1 97.25 258 VAL B C 1
ATOM 4795 O O . VAL B 1 258 ? 5.453 17.172 0.564 1 97.25 258 VAL B O 1
ATOM 4798 N N . HIS B 1 259 ? 7.57 18 0.637 1 96.31 259 HIS B N 1
ATOM 4799 C CA . HIS B 1 259 ? 7.406 18.656 -0.661 1 96.31 259 HIS B CA 1
ATOM 4800 C C . HIS B 1 259 ? 7.039 17.641 -1.737 1 96.31 259 HIS B C 1
ATOM 4802 O O . HIS B 1 259 ? 6.109 17.859 -2.514 1 96.31 259 HIS B O 1
ATOM 4808 N N . LYS B 1 260 ? 7.734 16.531 -1.771 1 95.25 260 LYS B N 1
ATOM 4809 C CA . LYS B 1 260 ? 7.477 15.492 -2.756 1 95.25 260 LYS B CA 1
ATOM 4810 C C . LYS B 1 260 ? 6.121 14.836 -2.52 1 95.25 260 LYS B C 1
ATOM 4812 O O . LYS B 1 260 ? 5.379 14.57 -3.467 1 95.25 260 LYS B O 1
ATOM 4817 N N . SER B 1 261 ? 5.758 14.602 -1.302 1 96.38 261 SER B N 1
ATOM 4818 C CA . SER B 1 261 ? 4.52 13.914 -0.952 1 96.38 261 SER B CA 1
ATOM 4819 C C . SER B 1 261 ? 3.297 14.742 -1.328 1 96.38 261 SER B C 1
ATOM 4821 O O . SER B 1 261 ? 2.266 14.195 -1.725 1 96.38 261 SER B O 1
ATOM 4823 N N . GLN B 1 262 ? 3.396 15.992 -1.188 1 96.38 262 GLN B N 1
ATOM 4824 C CA . GLN B 1 262 ? 2.244 16.859 -1.407 1 96.38 262 GLN B CA 1
ATOM 4825 C C . GLN B 1 262 ? 1.868 16.906 -2.885 1 96.38 262 GLN B C 1
ATOM 4827 O O . GLN B 1 262 ? 0.743 17.281 -3.232 1 96.38 262 GLN B O 1
ATOM 4832 N N . LYS B 1 263 ? 2.785 16.547 -3.734 1 95.56 263 LYS B N 1
ATOM 4833 C CA . LYS B 1 263 ? 2.479 16.484 -5.16 1 95.56 263 LYS B CA 1
ATOM 4834 C C . LYS B 1 263 ? 1.403 15.43 -5.445 1 95.56 263 LYS B C 1
ATOM 4836 O O . LYS B 1 263 ? 0.77 15.453 -6.5 1 95.56 263 LYS B O 1
ATOM 4841 N N . GLY B 1 264 ? 1.211 14.586 -4.496 1 96.88 264 GLY B N 1
ATOM 4842 C CA . GLY B 1 264 ? 0.213 13.539 -4.652 1 96.88 264 GLY B CA 1
ATOM 4843 C C . GLY B 1 264 ? -1.151 13.93 -4.121 1 96.88 264 GLY B C 1
ATOM 4844 O O . GLY B 1 264 ? -2.123 13.188 -4.281 1 96.88 264 GLY B O 1
ATOM 4845 N N . LEU B 1 265 ? -1.245 15.078 -3.525 1 98.12 265 LEU B N 1
ATOM 4846 C CA . LEU B 1 265 ? -2.516 15.508 -2.949 1 98.12 265 LEU B CA 1
ATOM 4847 C C . LEU B 1 265 ? -3.385 16.203 -3.996 1 98.12 265 LEU B C 1
ATOM 4849 O O . LEU B 1 265 ? -2.869 16.734 -4.98 1 98.12 265 LEU B O 1
ATOM 4853 N N . PRO B 1 266 ? -4.738 16.156 -3.818 1 98.5 266 PRO B N 1
ATOM 4854 C CA . PRO B 1 266 ? -5.629 16.828 -4.777 1 98.5 266 PRO B CA 1
ATOM 4855 C C . PRO B 1 266 ? -5.277 18.297 -4.988 1 98.5 266 PRO B C 1
ATOM 4857 O O . PRO B 1 266 ? -5.152 19.047 -4.02 1 98.5 266 PRO B O 1
ATOM 4860 N N . PRO B 1 267 ? -5.164 18.719 -6.191 1 98.38 267 PRO B N 1
ATOM 4861 C CA . PRO B 1 267 ? -4.707 20.078 -6.48 1 98.38 267 PRO B CA 1
ATOM 4862 C C . PRO B 1 267 ? -5.832 21.109 -6.414 1 98.38 267 PRO B C 1
ATOM 4864 O O . PRO B 1 267 ? -5.594 22.297 -6.586 1 98.38 267 PRO B O 1
ATOM 4867 N N . ARG B 1 268 ? -7.02 20.656 -6.219 1 98.38 268 ARG B N 1
ATOM 4868 C CA . ARG B 1 268 ? -8.219 21.469 -6.094 1 98.38 268 ARG B CA 1
ATOM 4869 C C . ARG B 1 268 ? -9.25 20.797 -5.188 1 98.38 268 ARG B C 1
ATOM 4871 O O . ARG B 1 268 ? -9.086 19.641 -4.809 1 98.38 268 ARG B O 1
ATOM 4878 N N . ILE B 1 269 ? -10.227 21.562 -4.832 1 98.38 269 ILE B N 1
ATOM 4879 C CA . ILE B 1 269 ? -11.328 21 -4.055 1 98.38 269 ILE B CA 1
ATOM 4880 C C . ILE B 1 269 ? -12.055 19.938 -4.875 1 98.38 269 ILE B C 1
ATOM 4882 O O . ILE B 1 269 ? -12.273 20.109 -6.074 1 98.38 269 ILE B O 1
ATOM 4886 N N . LEU B 1 270 ? -12.422 18.859 -4.215 1 98.69 270 LEU B N 1
ATOM 4887 C CA . LEU B 1 270 ? -13.109 17.766 -4.895 1 98.69 270 LEU B CA 1
ATOM 4888 C C . LEU B 1 270 ? -14.578 18.109 -5.125 1 98.69 270 LEU B C 1
ATOM 4890 O O . LEU B 1 270 ? -15.227 18.703 -4.262 1 98.69 270 LEU B O 1
ATOM 4894 N N . VAL B 1 271 ? -15.062 17.734 -6.258 1 97.94 271 VAL B N 1
ATOM 4895 C CA . VAL B 1 271 ? -16.484 17.891 -6.582 1 97.94 271 VAL B CA 1
ATOM 4896 C C . VAL B 1 271 ? -17.156 16.531 -6.629 1 97.94 271 VAL B C 1
ATOM 4898 O O . VAL B 1 271 ? -16.484 15.492 -6.598 1 97.94 271 VAL B O 1
ATOM 4901 N N . ASP B 1 272 ? -18.391 16.484 -6.719 1 96.31 272 ASP B N 1
ATOM 4902 C CA . ASP B 1 272 ? -19.172 15.258 -6.547 1 96.31 272 ASP B CA 1
ATOM 4903 C C . ASP B 1 272 ? -18.859 14.25 -7.645 1 96.31 272 ASP B C 1
ATOM 4905 O O . ASP B 1 272 ? -18.984 13.039 -7.438 1 96.31 272 ASP B O 1
ATOM 4909 N N . THR B 1 273 ? -18.375 14.656 -8.734 1 96.88 273 THR B N 1
ATOM 4910 C CA . THR B 1 273 ? -18.125 13.758 -9.852 1 96.88 273 THR B CA 1
ATOM 4911 C C . THR B 1 273 ? -16.734 13.141 -9.758 1 96.88 273 THR B C 1
ATOM 4913 O O . THR B 1 273 ? -16.391 12.25 -10.531 1 96.88 273 THR B O 1
ATOM 4916 N N . ASP B 1 274 ? -16 13.594 -8.789 1 97.19 274 ASP B N 1
ATOM 4917 C CA . ASP B 1 274 ? -14.641 13.102 -8.656 1 97.19 274 ASP B CA 1
ATOM 4918 C C . ASP B 1 274 ? -14.617 11.703 -8.039 1 97.19 274 ASP B C 1
ATOM 4920 O O . ASP B 1 274 ? -15.078 11.508 -6.914 1 97.19 274 ASP B O 1
ATOM 4924 N N . THR B 1 275 ? -14.086 10.758 -8.828 1 92.75 275 THR B N 1
ATOM 4925 C CA . THR B 1 275 ? -13.922 9.391 -8.336 1 92.75 275 THR B CA 1
ATOM 4926 C C . THR B 1 275 ? -12.523 8.867 -8.656 1 92.75 275 THR B C 1
ATOM 4928 O O . THR B 1 275 ? -12.203 8.617 -9.82 1 92.75 275 THR B O 1
ATOM 4931 N N . ALA B 1 276 ? -11.75 8.773 -7.594 1 92.75 276 ALA B N 1
ATOM 4932 C CA . ALA B 1 276 ? -10.43 8.18 -7.789 1 92.75 276 ALA B CA 1
ATOM 4933 C C . ALA B 1 276 ? -10.539 6.691 -8.109 1 92.75 276 ALA B C 1
ATOM 4935 O O . ALA B 1 276 ? -11.461 6.012 -7.641 1 92.75 276 ALA B O 1
ATOM 4936 N N . PRO B 1 277 ? -9.617 6.188 -8.93 1 92.44 277 PRO B N 1
ATOM 4937 C CA . PRO B 1 277 ? -8.414 6.797 -9.492 1 92.44 277 PRO B CA 1
ATOM 4938 C C . PRO B 1 277 ? -8.586 7.215 -10.953 1 92.44 277 PRO B C 1
ATOM 4940 O O . PRO B 1 277 ? -7.68 7.023 -11.766 1 92.44 277 PRO B O 1
ATOM 4943 N N . VAL B 1 278 ? -9.789 7.746 -11.266 1 92.12 278 VAL B N 1
ATOM 4944 C CA . VAL B 1 278 ? -10.016 8.031 -12.68 1 92.12 278 VAL B CA 1
ATOM 4945 C C . VAL B 1 278 ? -10.414 9.492 -12.852 1 92.12 278 VAL B C 1
ATOM 4947 O O . VAL B 1 278 ? -11.203 9.828 -13.734 1 92.12 278 VAL B O 1
ATOM 4950 N N . ILE B 1 279 ? -9.93 10.328 -12.008 1 95.75 279 ILE B N 1
ATOM 4951 C CA . ILE B 1 279 ? -10.188 11.758 -12.172 1 95.75 279 ILE B CA 1
ATOM 4952 C C . ILE B 1 279 ? -9.312 12.32 -13.289 1 95.75 279 ILE B C 1
ATOM 4954 O O . ILE B 1 279 ? -8.086 12.297 -13.188 1 95.75 279 ILE B O 1
ATOM 4958 N N . SER B 1 280 ? -9.867 12.852 -14.266 1 93.81 280 SER B N 1
ATOM 4959 C CA . SER B 1 280 ? -9.203 13.125 -15.539 1 93.81 280 SER B CA 1
ATOM 4960 C C . SER B 1 280 ? -8.164 14.234 -15.398 1 93.81 280 SER B C 1
ATOM 4962 O O . SER B 1 280 ? -7.105 14.18 -16.031 1 93.81 280 SER B O 1
ATOM 4964 N N . ASP B 1 281 ? -8.438 15.32 -14.609 1 97 281 ASP B N 1
ATOM 4965 C CA . ASP B 1 281 ? -7.5 16.438 -14.555 1 97 281 ASP B CA 1
ATOM 4966 C C . ASP B 1 281 ? -6.492 16.25 -13.422 1 97 281 ASP B C 1
ATOM 4968 O O . ASP B 1 281 ? -5.773 17.188 -13.07 1 97 281 ASP B O 1
ATOM 4972 N N . PHE B 1 282 ? -6.473 15.047 -12.805 1 97 282 PHE B N 1
ATOM 4973 C CA . PHE B 1 282 ? -5.469 14.688 -11.812 1 97 282 PHE B CA 1
ATOM 4974 C C . PHE B 1 282 ? -4.332 13.898 -12.453 1 97 282 PHE B C 1
ATOM 4976 O O . PHE B 1 282 ? -4.547 13.164 -13.414 1 97 282 PHE B O 1
ATOM 4983 N N . THR B 1 283 ? -3.143 14.094 -11.891 1 94.69 283 THR B N 1
ATOM 4984 C CA . THR B 1 283 ? -2.055 13.203 -12.281 1 94.69 283 THR B CA 1
ATOM 4985 C C . THR B 1 283 ? -2.311 11.789 -11.781 1 94.69 283 THR B C 1
ATOM 4987 O O . THR B 1 283 ? -3.172 11.57 -10.93 1 94.69 283 THR B O 1
ATOM 4990 N N . VAL B 1 284 ? -1.596 10.852 -12.305 1 91.5 284 VAL B N 1
ATOM 4991 C CA . VAL B 1 284 ? -1.694 9.461 -11.875 1 91.5 284 VAL B CA 1
ATOM 4992 C C . VAL B 1 284 ? -1.368 9.352 -10.391 1 91.5 284 VAL B C 1
ATOM 4994 O O . VAL B 1 284 ? -2.061 8.656 -9.641 1 91.5 284 VAL B O 1
ATOM 4997 N N . PHE B 1 285 ? -0.355 10.086 -10.016 1 93.69 285 PHE B N 1
ATOM 4998 C CA . PHE B 1 285 ? 0.067 10.062 -8.617 1 93.69 285 PHE B CA 1
ATOM 4999 C C . PHE B 1 285 ? -1.035 10.594 -7.715 1 93.69 285 PHE B C 1
ATOM 5001 O O . PHE B 1 285 ? -1.349 9.992 -6.684 1 93.69 285 PHE B O 1
ATOM 5008 N N . GLN B 1 286 ? -1.665 11.609 -8.078 1 97.19 286 GLN B N 1
ATOM 5009 C CA . GLN B 1 286 ? -2.756 12.195 -7.305 1 97.19 286 GLN B CA 1
ATOM 5010 C C . GLN B 1 286 ? -3.926 11.227 -7.184 1 97.19 286 GLN B C 1
ATOM 5012 O O . GLN B 1 286 ? -4.504 11.07 -6.105 1 97.19 286 GLN B O 1
ATOM 5017 N N . ASN B 1 287 ? -4.254 10.594 -8.25 1 94.94 287 ASN B N 1
ATOM 5018 C CA . ASN B 1 287 ? -5.332 9.609 -8.25 1 94.94 287 ASN B CA 1
ATOM 5019 C C . ASN B 1 287 ? -5.023 8.438 -7.328 1 94.94 287 ASN B C 1
ATOM 5021 O O . ASN B 1 287 ? -5.891 7.992 -6.57 1 94.94 287 ASN B O 1
ATOM 5025 N N . ILE B 1 288 ? -3.822 7.98 -7.355 1 92.94 288 ILE B N 1
ATOM 5026 C CA . ILE B 1 288 ? -3.41 6.836 -6.547 1 92.94 288 ILE B CA 1
ATOM 5027 C C . ILE B 1 288 ? -3.434 7.211 -5.07 1 92.94 288 ILE B C 1
ATOM 5029 O O . ILE B 1 288 ? -3.904 6.434 -4.234 1 92.94 288 ILE B O 1
ATOM 5033 N N . VAL B 1 289 ? -2.912 8.367 -4.777 1 95.75 289 VAL B N 1
ATOM 5034 C CA . VAL B 1 289 ? -2.883 8.82 -3.389 1 95.75 289 VAL B CA 1
ATOM 5035 C C . VAL B 1 289 ? -4.309 8.977 -2.865 1 95.75 289 VAL B C 1
ATOM 5037 O O . VAL B 1 289 ? -4.621 8.539 -1.758 1 95.75 289 VAL B O 1
ATOM 5040 N N . LEU B 1 290 ? -5.152 9.578 -3.678 1 97.19 290 LEU B N 1
ATOM 5041 C CA . LEU B 1 290 ? -6.535 9.766 -3.258 1 97.19 290 LEU B CA 1
ATOM 5042 C C . LEU B 1 290 ? -7.227 8.422 -3.051 1 97.19 290 LEU B C 1
ATOM 5044 O O . LEU B 1 290 ? -8 8.258 -2.105 1 97.19 290 LEU B O 1
ATOM 5048 N N . LEU B 1 291 ? -6.992 7.453 -3.912 1 94.88 291 LEU B N 1
ATOM 5049 C CA . LEU B 1 291 ? -7.504 6.098 -3.734 1 94.88 291 LEU B CA 1
ATOM 5050 C C . LEU B 1 291 ? -6.984 5.484 -2.441 1 94.88 291 LEU B C 1
ATOM 5052 O O . LEU B 1 291 ? -7.73 4.832 -1.712 1 94.88 291 LEU B O 1
ATOM 5056 N N . GLY B 1 292 ? -5.711 5.699 -2.229 1 95.06 292 GLY B N 1
ATOM 5057 C CA . GLY B 1 292 ? -5.113 5.207 -0.998 1 95.06 292 GLY B CA 1
ATOM 5058 C C . GLY B 1 292 ? -5.766 5.77 0.25 1 95.06 292 GLY B C 1
ATOM 5059 O O . GLY B 1 292 ? -6.078 5.027 1.184 1 95.06 292 GLY B O 1
ATOM 5060 N N . LEU B 1 293 ? -5.938 7.023 0.262 1 96.62 293 LEU B N 1
ATOM 5061 C CA . LEU B 1 293 ? -6.555 7.68 1.408 1 96.62 293 LEU B CA 1
ATOM 5062 C C . LEU B 1 293 ? -7.984 7.18 1.613 1 96.62 293 LEU B C 1
ATOM 5064 O O . LEU B 1 293 ? -8.406 6.953 2.748 1 96.62 293 LEU B O 1
ATOM 5068 N N . SER B 1 294 ? -8.688 7.051 0.518 1 95.44 294 SER B N 1
ATOM 5069 C CA . SER B 1 294 ? -10.039 6.516 0.593 1 95.44 294 SER B CA 1
ATOM 5070 C C . SER B 1 294 ? -10.047 5.09 1.138 1 95.44 294 SER B C 1
ATOM 5072 O O . SER B 1 294 ? -10.906 4.73 1.94 1 95.44 294 SER B O 1
ATOM 5074 N N . THR B 1 295 ? -9.133 4.316 0.74 1 94.31 295 THR B N 1
ATOM 5075 C CA . THR B 1 295 ? -9.016 2.936 1.197 1 94.31 295 THR B CA 1
ATOM 5076 C C . THR B 1 295 ? -8.75 2.885 2.699 1 94.31 295 THR B C 1
ATOM 5078 O O . THR B 1 295 ? -9.367 2.1 3.42 1 94.31 295 THR B O 1
ATOM 5081 N N . VAL B 1 296 ? -7.844 3.717 3.174 1 95.81 296 VAL B N 1
ATOM 5082 C CA . VAL B 1 296 ? -7.535 3.777 4.598 1 95.81 296 VAL B CA 1
ATOM 5083 C C . VAL B 1 296 ? -8.797 4.145 5.383 1 95.81 296 VAL B C 1
ATOM 5085 O O . VAL B 1 296 ? -9.078 3.559 6.43 1 95.81 296 VAL B O 1
ATOM 5088 N N . GLY B 1 297 ? -9.5 5.102 4.848 1 95.5 297 GLY B N 1
ATOM 5089 C CA . GLY B 1 297 ? -10.75 5.477 5.484 1 95.5 297 GLY B CA 1
ATOM 5090 C C . GLY B 1 297 ? -11.742 4.332 5.57 1 95.5 297 GLY B C 1
ATOM 5091 O O . GLY B 1 297 ? -12.336 4.094 6.625 1 95.5 297 GLY B O 1
ATOM 5092 N N . LYS B 1 298 ? -11.898 3.625 4.5 1 94.62 298 LYS B N 1
ATOM 5093 C CA . LYS B 1 298 ? -12.836 2.504 4.453 1 94.62 298 LYS B CA 1
ATOM 5094 C C . LYS B 1 298 ? -12.406 1.394 5.41 1 94.62 298 LYS B C 1
ATOM 5096 O O . LYS B 1 298 ? -13.242 0.811 6.105 1 94.62 298 LYS B O 1
ATOM 5101 N N . VAL B 1 299 ? -11.117 1.094 5.434 1 95.06 299 VAL B N 1
ATOM 5102 C CA . VAL B 1 299 ? -10.586 0.07 6.332 1 95.06 299 VAL B CA 1
ATOM 5103 C C . VAL B 1 299 ? -10.844 0.475 7.781 1 95.06 299 VAL B C 1
ATOM 5105 O O . VAL B 1 299 ? -11.297 -0.34 8.594 1 95.06 299 VAL B O 1
ATOM 5108 N N . HIS B 1 300 ? -10.508 1.716 8.055 1 95.56 300 HIS B N 1
ATOM 5109 C CA . HIS B 1 300 ? -10.703 2.225 9.406 1 95.56 300 HIS B CA 1
ATOM 5110 C C . HIS B 1 300 ? -12.164 2.135 9.836 1 95.56 300 HIS B C 1
ATOM 5112 O O . HIS B 1 300 ? -12.469 1.669 10.93 1 95.56 300 HIS B O 1
ATOM 5118 N N . LYS B 1 301 ? -13.047 2.535 8.977 1 94.12 301 LYS B N 1
ATOM 5119 C CA . LYS B 1 301 ? -14.477 2.568 9.289 1 94.12 301 LYS B CA 1
ATOM 5120 C C . LYS B 1 301 ? -15.047 1.158 9.398 1 94.12 301 LYS B C 1
ATOM 5122 O O . LYS B 1 301 ? -15.867 0.883 10.281 1 94.12 301 LYS B O 1
ATOM 5127 N N . SER B 1 302 ? -14.617 0.284 8.555 1 92.25 302 SER B N 1
ATOM 5128 C CA . SER B 1 302 ? -15.164 -1.068 8.523 1 92.25 302 SER B CA 1
ATOM 5129 C C . SER B 1 302 ? -14.617 -1.911 9.672 1 92.25 302 SER B C 1
ATOM 5131 O O . SER B 1 302 ? -15.242 -2.895 10.078 1 92.25 302 SER B O 1
ATOM 5133 N N . SER B 1 303 ? -13.43 -1.487 10.203 1 92.25 303 SER B N 1
ATOM 5134 C CA . SER B 1 303 ? -12.781 -2.277 11.242 1 92.25 303 SER B CA 1
ATOM 5135 C C . SER B 1 303 ? -13.039 -1.69 12.625 1 92.25 303 SER B C 1
ATOM 5137 O O . SER B 1 303 ? -12.703 -2.305 13.641 1 92.25 303 SER B O 1
ATOM 5139 N N . GLY B 1 304 ? -13.656 -0.537 12.633 1 83.62 304 GLY B N 1
ATOM 5140 C CA . GLY B 1 304 ? -13.742 0.166 13.898 1 83.62 304 GLY B CA 1
ATOM 5141 C C . GLY B 1 304 ? -12.391 0.569 14.453 1 83.62 304 GLY B C 1
ATOM 5142 O O . GLY B 1 304 ? -11.562 1.147 13.742 1 83.62 304 GLY B O 1
ATOM 5143 N N . ALA B 1 305 ? -12.117 0.292 15.656 1 84.06 305 ALA B N 1
ATOM 5144 C CA . ALA B 1 305 ? -10.859 0.672 16.297 1 84.06 305 ALA B CA 1
ATOM 5145 C C . ALA B 1 305 ? -9.766 -0.347 16.016 1 84.06 305 ALA B C 1
ATOM 5147 O O . ALA B 1 305 ? -8.578 -0.058 16.188 1 84.06 305 ALA B O 1
ATOM 5148 N N . PHE B 1 306 ? -10.172 -1.417 15.438 1 90.94 306 PHE B N 1
ATOM 5149 C CA . PHE B 1 306 ? -9.273 -2.559 15.305 1 90.94 306 PHE B CA 1
ATOM 5150 C C . PHE B 1 306 ? -8.109 -2.225 14.383 1 90.94 306 PHE B C 1
ATOM 5152 O O . PHE B 1 306 ? -6.953 -2.514 14.703 1 90.94 306 PHE B O 1
ATOM 5159 N N . SER B 1 307 ? -8.352 -1.65 13.242 1 94 307 SER B N 1
ATOM 5160 C CA . SER B 1 307 ? -7.301 -1.42 12.258 1 94 307 SER B CA 1
ATOM 5161 C C . SER B 1 307 ? -6.246 -0.458 12.789 1 94 307 SER B C 1
ATOM 5163 O O . SER B 1 307 ? -5.047 -0.69 12.617 1 94 307 SER B O 1
ATOM 5165 N N . LEU B 1 308 ? -6.645 0.587 13.398 1 95.56 308 LEU B N 1
ATOM 5166 C CA . LEU B 1 308 ? -5.691 1.561 13.922 1 95.56 308 LEU B CA 1
ATOM 5167 C C . LEU B 1 308 ? -4.879 0.966 15.07 1 95.56 308 LEU B C 1
ATOM 5169 O O . LEU B 1 308 ? -3.672 1.19 15.156 1 95.56 308 LEU B O 1
ATOM 5173 N N . ILE B 1 309 ? -5.52 0.239 15.977 1 94.5 309 ILE B N 1
ATOM 5174 C CA . ILE B 1 309 ? -4.832 -0.41 17.078 1 94.5 309 ILE B CA 1
ATOM 5175 C C . ILE B 1 309 ? -3.783 -1.381 16.547 1 94.5 309 ILE B C 1
ATOM 5177 O O . ILE B 1 309 ? -2.637 -1.383 17 1 94.5 309 ILE B O 1
ATOM 5181 N N . SER B 1 310 ? -4.207 -2.168 15.562 1 92.88 310 SER B N 1
ATOM 5182 C CA . SER B 1 310 ? -3.289 -3.115 14.945 1 92.88 310 SER B CA 1
ATOM 5183 C C . SER B 1 310 ? -2.113 -2.398 14.289 1 92.88 310 SER B C 1
ATOM 5185 O O . SER B 1 310 ? -0.97 -2.846 14.391 1 92.88 310 SER B O 1
ATOM 5187 N N . TRP B 1 311 ? -2.383 -1.332 13.602 1 95.25 311 TRP B N 1
ATOM 5188 C CA . TRP B 1 311 ? -1.345 -0.544 12.945 1 95.25 311 TRP B CA 1
ATOM 5189 C C . TRP B 1 311 ? -0.363 0.024 13.961 1 95.25 311 TRP B C 1
ATOM 5191 O O . TRP B 1 311 ? 0.853 -0.045 13.766 1 95.25 311 TRP B O 1
ATOM 5201 N N . LYS B 1 312 ? -0.89 0.517 15.016 1 95.38 312 LYS B N 1
ATOM 5202 C CA . LYS B 1 312 ? -0.047 1.074 16.078 1 95.38 312 LYS B CA 1
ATOM 5203 C C . LYS B 1 312 ? 0.856 0.003 16.672 1 95.38 312 LYS B C 1
ATOM 5205 O O . LYS B 1 312 ? 2.023 0.263 16.969 1 95.38 312 LYS B O 1
ATOM 5210 N N . ILE B 1 313 ? 0.395 -1.143 16.859 1 92.69 313 ILE B N 1
ATOM 5211 C CA . ILE B 1 313 ? 1.179 -2.254 17.375 1 92.69 313 ILE B CA 1
ATOM 5212 C C . ILE B 1 313 ? 2.299 -2.605 16.406 1 92.69 313 ILE B C 1
ATOM 5214 O O . ILE B 1 313 ? 3.453 -2.766 16.812 1 92.69 313 ILE B O 1
ATOM 5218 N N . ALA B 1 314 ? 1.943 -2.695 15.141 1 91.88 314 ALA B N 1
ATOM 5219 C CA . ALA B 1 314 ? 2.934 -3.012 14.117 1 91.88 314 ALA B CA 1
ATOM 5220 C C . ALA B 1 314 ? 4.027 -1.949 14.062 1 91.88 314 ALA B C 1
ATOM 5222 O O . ALA B 1 314 ? 5.203 -2.27 13.883 1 91.88 314 ALA B O 1
ATOM 5223 N N . MET B 1 315 ? 3.668 -0.71 14.305 1 94.56 315 MET B N 1
ATOM 5224 C CA . MET B 1 315 ? 4.598 0.401 14.125 1 94.56 315 MET B CA 1
ATOM 5225 C C . MET B 1 315 ? 5.41 0.64 15.391 1 94.56 315 MET B C 1
ATOM 5227 O O . MET B 1 315 ? 6.289 1.503 15.414 1 94.56 315 MET B O 1
ATOM 5231 N N . LYS B 1 316 ? 5.121 -0.147 16.422 1 91.81 316 LYS B N 1
ATOM 5232 C CA . LYS B 1 316 ? 6.008 -0.122 17.578 1 91.81 316 LYS B CA 1
ATOM 5233 C C . LYS B 1 316 ? 7.355 -0.76 17.266 1 91.81 316 LYS B C 1
ATOM 5235 O O . LYS B 1 316 ? 8.352 -0.489 17.938 1 91.81 316 LYS B O 1
ATOM 5240 N N . ILE B 1 317 ? 7.305 -1.567 16.188 1 89.12 317 ILE B N 1
ATOM 5241 C CA . ILE B 1 317 ? 8.523 -2.25 15.758 1 89.12 317 ILE B CA 1
ATOM 5242 C C . ILE B 1 317 ? 9.312 -1.35 14.812 1 89.12 317 ILE B C 1
ATOM 5244 O O . ILE B 1 317 ? 8.82 -0.981 13.742 1 89.12 317 ILE B O 1
ATOM 5248 N N . GLU B 1 318 ? 10.531 -1.044 15.188 1 91.12 318 GLU B N 1
ATOM 5249 C CA . GLU B 1 318 ? 11.367 -0.11 14.438 1 91.12 318 GLU B CA 1
ATOM 5250 C C . GLU B 1 318 ? 11.602 -0.603 13.016 1 91.12 318 GLU B C 1
ATOM 5252 O O . GLU B 1 318 ? 11.586 0.186 12.07 1 91.12 318 GLU B O 1
ATOM 5257 N N . THR B 1 319 ? 11.82 -1.925 12.867 1 89.31 319 THR B N 1
ATOM 5258 C CA . THR B 1 319 ? 12.102 -2.475 11.547 1 89.31 319 THR B CA 1
ATOM 5259 C C . THR B 1 319 ? 10.891 -2.318 10.633 1 89.31 319 THR B C 1
ATOM 5261 O O . THR B 1 319 ? 11.047 -2.135 9.422 1 89.31 319 THR B O 1
ATOM 5264 N N . SER B 1 320 ? 9.727 -2.383 11.18 1 90.75 320 SER B N 1
ATOM 5265 C CA . SER B 1 320 ? 8.508 -2.164 10.398 1 90.75 320 SER B CA 1
ATOM 5266 C C . SER B 1 320 ? 8.422 -0.723 9.906 1 90.75 320 SER B C 1
ATOM 5268 O O . SER B 1 320 ? 8.07 -0.475 8.758 1 90.75 320 SER B O 1
ATOM 5270 N N . ARG B 1 321 ? 8.805 0.159 10.75 1 94.75 321 ARG B N 1
ATOM 5271 C CA . ARG B 1 321 ? 8.773 1.568 10.367 1 94.75 321 ARG B CA 1
ATOM 5272 C C . ARG B 1 321 ? 9.797 1.864 9.281 1 94.75 321 ARG B C 1
ATOM 5274 O O . ARG B 1 321 ? 9.523 2.617 8.344 1 94.75 321 ARG B O 1
ATOM 5281 N N . LYS B 1 322 ? 10.898 1.285 9.469 1 92.38 322 LYS B N 1
ATOM 5282 C CA . LYS B 1 322 ? 11.953 1.481 8.477 1 92.38 322 LYS B CA 1
ATOM 5283 C C . LYS B 1 322 ? 11.531 0.945 7.109 1 92.38 322 LYS B C 1
ATOM 5285 O O . LYS B 1 322 ? 11.789 1.572 6.082 1 92.38 322 LYS B O 1
ATOM 5290 N N . LEU B 1 323 ? 10.922 -0.188 7.141 1 91.94 323 LEU B N 1
ATOM 5291 C CA . LEU B 1 323 ? 10.438 -0.777 5.898 1 91.94 323 LEU B CA 1
ATOM 5292 C C . LEU B 1 323 ? 9.375 0.108 5.254 1 91.94 323 LEU B C 1
ATOM 5294 O O . LEU B 1 323 ? 9.406 0.335 4.043 1 91.94 323 LEU B O 1
ATOM 5298 N N . LEU B 1 324 ? 8.469 0.55 6.043 1 94.31 324 LEU B N 1
ATOM 5299 C CA . LEU B 1 324 ? 7.418 1.427 5.543 1 94.31 324 LEU B CA 1
ATOM 5300 C C . LEU B 1 324 ? 8.008 2.703 4.949 1 94.31 324 LEU B C 1
ATOM 5302 O O . LEU B 1 324 ? 7.594 3.143 3.875 1 94.31 324 LEU B O 1
ATOM 5306 N N . LEU B 1 325 ? 8.945 3.297 5.668 1 94.75 325 LEU B N 1
ATOM 5307 C CA . LEU B 1 325 ? 9.555 4.539 5.207 1 94.75 325 LEU B CA 1
ATOM 5308 C C . LEU B 1 325 ? 10.297 4.328 3.891 1 94.75 325 LEU B C 1
ATOM 5310 O O . LEU B 1 325 ? 10.203 5.16 2.984 1 94.75 325 LEU B O 1
ATOM 5314 N N . LYS B 1 326 ? 11.023 3.246 3.818 1 91.81 326 LYS B N 1
ATOM 5315 C CA . LYS B 1 326 ? 11.727 2.926 2.582 1 91.81 326 LYS B CA 1
ATOM 5316 C C . LYS B 1 326 ? 10.75 2.76 1.419 1 91.81 326 LYS B C 1
ATOM 5318 O O . LYS B 1 326 ? 11 3.262 0.32 1 91.81 326 LYS B O 1
ATOM 5323 N N . THR B 1 327 ? 9.688 2.033 1.62 1 93 327 THR B N 1
ATOM 5324 C CA . THR B 1 327 ? 8.664 1.842 0.604 1 93 327 THR B CA 1
ATOM 5325 C C . THR B 1 327 ? 8.055 3.18 0.185 1 93 327 THR B C 1
ATOM 5327 O O . THR B 1 327 ? 7.883 3.441 -1.007 1 93 327 THR B O 1
ATOM 5330 N N . PHE B 1 328 ? 7.801 4.004 1.167 1 93.69 328 PHE B N 1
ATOM 5331 C CA . PHE B 1 328 ? 7.242 5.332 0.948 1 93.69 328 PHE B CA 1
ATOM 5332 C C . PHE B 1 328 ? 8.172 6.176 0.082 1 93.69 328 PHE B C 1
ATOM 5334 O O . PHE B 1 328 ? 7.734 6.785 -0.896 1 93.69 328 PHE B O 1
ATOM 5341 N N . ASP B 1 329 ? 9.375 6.164 0.374 1 92.19 329 ASP B N 1
ATOM 5342 C CA . ASP B 1 329 ? 10.359 6.965 -0.348 1 92.19 329 ASP B CA 1
ATOM 5343 C C . ASP B 1 329 ? 10.516 6.473 -1.784 1 92.19 329 ASP B C 1
ATOM 5345 O O . ASP B 1 329 ? 10.641 7.277 -2.711 1 92.19 329 ASP B O 1
ATOM 5349 N N . ILE B 1 330 ? 10.477 5.242 -1.963 1 89.5 330 ILE B N 1
ATOM 5350 C CA . ILE B 1 330 ? 10.594 4.668 -3.299 1 89.5 330 ILE B CA 1
ATOM 5351 C C . ILE B 1 330 ? 9.367 5.035 -4.133 1 89.5 330 ILE B C 1
ATOM 5353 O O . ILE B 1 330 ? 9.492 5.391 -5.305 1 89.5 330 ILE B O 1
ATOM 5357 N N . LEU B 1 331 ? 8.219 4.957 -3.537 1 89.88 331 LEU B N 1
ATOM 5358 C CA . LEU B 1 331 ? 6.992 5.332 -4.238 1 89.88 331 LEU B CA 1
ATOM 5359 C C . LEU B 1 331 ? 7.035 6.797 -4.656 1 89.88 331 LEU B C 1
ATOM 5361 O O . LEU B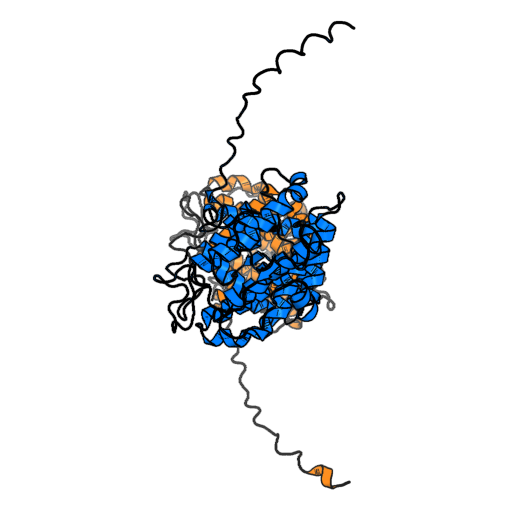 1 331 ? 6.605 7.145 -5.758 1 89.88 331 LEU B O 1
ATOM 5365 N N . LEU B 1 332 ? 7.586 7.633 -3.783 1 90.56 332 LEU B N 1
ATOM 5366 C CA . LEU B 1 332 ? 7.715 9.047 -4.109 1 90.56 332 LEU B CA 1
ATOM 5367 C C . LEU B 1 332 ? 8.68 9.258 -5.27 1 90.56 332 LEU B C 1
ATOM 5369 O O . LEU B 1 332 ? 8.469 10.125 -6.117 1 90.56 332 LEU B O 1
ATOM 5373 N N . GLU B 1 333 ? 9.688 8.469 -5.355 1 87.94 333 GLU B N 1
ATOM 5374 C CA . GLU B 1 333 ? 10.695 8.578 -6.406 1 87.94 333 GLU B CA 1
ATOM 5375 C C . GLU B 1 333 ? 10.141 8.141 -7.758 1 87.94 333 GLU B C 1
ATOM 5377 O O . GLU B 1 333 ? 10.438 8.75 -8.781 1 87.94 333 GLU B O 1
ATOM 5382 N N . ILE B 1 334 ? 9.344 7.133 -7.684 1 81.5 334 ILE B N 1
ATOM 5383 C CA . ILE B 1 334 ? 8.797 6.586 -8.922 1 81.5 334 ILE B CA 1
ATOM 5384 C C . ILE B 1 334 ? 7.727 7.527 -9.469 1 81.5 334 ILE B C 1
ATOM 5386 O O . ILE B 1 334 ? 7.523 7.602 -10.688 1 81.5 334 ILE B O 1
ATOM 5390 N N . SER B 1 335 ? 7.172 8.312 -8.633 1 79.69 335 SER B N 1
ATOM 5391 C CA . SER B 1 335 ? 6.062 9.164 -9.039 1 79.69 335 SER B CA 1
ATOM 5392 C C . SER B 1 335 ? 6.559 10.508 -9.57 1 79.69 335 SER B C 1
ATOM 5394 O O . SER B 1 335 ? 5.77 11.32 -10.062 1 79.69 335 SER B O 1
ATOM 5396 N N . GLU B 1 336 ? 7.848 10.875 -9.516 1 73.62 336 GLU B N 1
ATOM 5397 C CA . GLU B 1 336 ? 8.414 12.117 -10.039 1 73.62 336 GLU B CA 1
ATOM 5398 C C . GLU B 1 336 ? 8.555 12.055 -11.562 1 73.62 336 GLU B C 1
ATOM 5400 O O . GLU B 1 336 ? 8.898 11.016 -12.117 1 73.62 336 GLU B O 1
#

Foldseek 3Di:
DPVPPPPPPDVPDPPVCPVPPPPPCVVLAFPCLVVAAQAQVVADFDPQAGEAECQFLRSLLNLLNNVLVLLQVLCVVVDPPSQLVLLLLLSNLSRLCLQQQQQAQLLPPDCACHDVHVRGGDPLRLSSQLSCLSGVLLSQLCQVLCSNVDHQRRYWYDADPDPRVLDAITNVRCCVPPVLLSVLSNVLNNLSPDPPRDDQVNLLSVLSSVLVSCVVRNVVNLVSLVSAAPLQSLLVVLVSLVSLLVSLLSARNGSVLSSLLSLLARSYRDHNPDDAPPGPPHDNSVRVVSVVSNVSVVCCVVVPCVVSVVSSVQSVDVVSSVVVNVVSVVSSVVRD/DPVPPPPPPDVDDPPVCPVPPPPPCVVLAFPCLVVAAQAQVVADFDPLAGEAECQFLRSLLNLLNNVLVLLQVLCVVVDPPSQLPLLLLLSNLSRLCLQQQQQAQLLPPDCACHDVHVRGGDPLRLSSQLSLLSGVLLSQLCQVLCSNVDHQRRYWYDADPDPRVLDATTNVRCCVPPVLLSVLSNVLVNLSPDPPRDDQVNLLSVLSSVLVSCVVRNVVNLVSLVSAAPLQSLLVVLVSLVSLLVSLLSARNGSVLSSLLSLLARSYRDHNPDDAPPGPPHDNSVRVVSVVSNVSVVCCVVVPCVVSVVSSVQSVDVVSSVVVNVVSVVSSVVRD

Nearest PDB structures (foldseek):
  4v3j-assembly1_A  TM=9.491E-01  e=1.257E-20  Ornithorhynchus anatinus
  4v3j-assembly1_A  TM=9.492E-01  e=1.350E-20  Ornithorhynchus anatinus

pLDDT: mean 91.53, std 17.17, range [22.05, 98.88]

InterPro domains:
  IPR008499 Leg1 [PF05612] (32-323)
  IPR008499 Leg1 [PTHR18820] (1-333)

Radius of gyration: 31.37 Å; Cα contacts (8 Å, |Δi|>4): 923; chains: 2; bounding box: 113×98×72 Å

Solvent-accessible surface area (backbone atoms only — not comparable to full-atom values): 36063 Å² total; per-residue (Å²): 132,74,86,76,65,70,91,66,65,77,82,64,67,84,67,68,73,71,65,71,67,75,76,76,58,69,84,61,54,39,76,63,52,86,80,20,40,65,50,75,83,70,42,55,70,56,96,78,16,35,47,43,46,65,49,28,46,46,53,36,47,12,53,43,42,28,50,50,61,60,46,30,73,66,31,43,86,78,30,70,91,46,43,61,30,63,65,39,40,45,45,44,49,51,27,52,34,52,73,18,53,43,22,16,33,59,72,58,82,54,61,39,31,34,88,92,32,58,48,32,39,19,82,61,8,53,59,38,50,58,45,42,51,62,47,54,45,52,48,39,22,34,29,69,62,47,60,70,73,50,61,59,81,35,44,37,43,56,75,59,99,62,74,52,85,80,60,64,38,35,42,70,48,28,47,69,76,38,40,69,40,38,49,34,34,29,51,30,51,56,44,53,72,37,89,82,56,48,70,70,59,51,36,49,34,47,30,52,21,52,44,46,30,47,67,70,47,49,74,82,44,55,76,36,42,74,51,48,35,68,44,32,36,49,49,54,55,20,48,59,53,47,44,51,55,45,38,46,46,45,64,75,28,17,41,66,57,39,49,58,54,54,67,26,47,73,70,46,75,48,42,73,84,58,46,66,67,67,41,81,94,48,54,70,51,20,19,50,43,49,38,48,42,49,47,51,35,50,41,34,66,75,46,50,68,51,41,57,54,34,49,42,57,52,32,68,36,64,57,44,29,52,45,50,50,51,47,51,52,51,55,54,60,70,65,106,129,76,87,75,66,70,91,65,64,80,81,64,69,88,68,68,73,71,67,71,69,76,77,76,60,70,84,61,54,40,77,63,54,86,79,21,41,64,50,73,84,70,42,55,70,56,97,78,16,36,47,44,47,66,48,31,46,46,53,36,48,13,52,44,42,28,51,51,61,58,45,27,73,66,31,43,86,78,28,71,93,46,43,62,30,62,66,38,39,47,45,43,51,53,27,51,34,51,74,20,54,43,22,16,33,57,75,59,84,56,60,38,31,33,89,91,32,57,48,32,39,19,82,60,9,51,60,39,51,57,45,42,50,62,46,54,47,52,48,39,21,33,29,67,64,47,59,68,72,50,62,58,80,35,45,38,43,56,75,60,98,61,74,51,84,82,58,63,39,37,41,70,48,29,47,70,76,40,43,68,41,39,49,34,35,29,52,32,50,56,44,51,70,38,90,82,56,49,70,69,60,49,36,48,33,47,29,51,21,52,44,47,31,49,67,69,47,50,74,81,44,55,76,36,43,74,51,47,34,68,44,32,36,49,47,54,54,20,49,59,53,48,46,50,55,45,37,46,46,46,65,76,27,18,40,66,57,38,49,58,54,53,66,25,45,73,69,48,74,49,42,73,84,58,46,66,67,68,41,82,94,49,54,69,51,21,18,50,42,50,38,48,41,52,47,52,34,50,44,33,65,75,45,50,66,52,40,57,55,33,49,40,59,52,34,69,37,65,59,45,29,51,43,50,50,50,48,50,52,49,54,54,58,70,64,104

Sequence (672 aa):
MAFLTCWACVLVGCLSASLTRASDFSDLYPPLWKESPGQLSDYPVENGMYIINPWVFSEKMGVYKILLNKTATYFAKFAPENEQNLLWGLPLQHGWQYTSGRLADPSQRTDCGYESDHLCVSVDSWWADLNYFLSVIPFLAAVDSGVLGISSDQIRFLPPPKDQTRFCYDVSGCHSSFPEIMKKWIVFYQYLKLPTSNFDDLLKYLWDAHTISLKTSVKSFEDRYAFYSEKESEFEKNWIIAVEYIGASRIPTTLIRVHKSQKGLPPRILVDTDTAPVISDFTVFQNIVLLGLSTVGKVHKSSGAFSLISWKIAMKIETSRKLLLKTFDILLEISEMAFLTCWACVLVGCLSASLTRASDFSDLYPPLWKESPGQLSDYPVENGMYIINPWVFSEKMGVYKILLNKTATYFAKFAPENEQNLLWGLPLQHGWQYTSGRLADPSQRTDCGYESDHLCVSVDSWWADLNYFLSVIPFLAAVDSGVLGISSDQIRFLPPPKDQTRFCYDVSGCHSSFPEIMKKWIVFYQYLKLPTSNFDDLLKYLWDAHTISLKTSVKSFEDRYAFYSEKESEFEKNWIIAVEYIGASRIPTTLIRVHKSQKGLPPRILVDTDTAPVISDFTVFQNIVLLGLSTVGKVHKSSGAFSLISWKIAMKIETSRKLLLKTFDILLEISE

Secondary structure (DSSP, 8-state):
-GGGSSTTSGGG------------GGGGSPTTTTTS--SGGGS-EETTEEEE-TTBHHHHHHHHHHHHHHHHHHHTTT-GGGTT-GGGHHHHHHHHHHHTTTTS-TT-SS-TTSGGGTTB--TT-HHHHHHHTTTHHHHHHHHHTTSS-S-TTSEEEPPPSS-GGGS--SHHHHHHH-HHHHHHHHHHHHHHT-TT--HHHHHHHHHHHHHHHHHHHGGGGGGGGGGS-HHHHHHHHHHHHHHHHHHHHT----HHHHHHHHTTS-SS---TT--TT--TTS-HHHHHHHHHHHHHHHHHHHHTTHHHHHHHHHTTSHHHHHHHHHHHHHHHHHT-/-GGGSSTTGGG-------------GGGGSPTTTTTS--SGGGS-EETTEEEE-TTBHHHHHHHHHHHHHHHHHHHTTT-GGGTT-GGGHHHHHHHHHHHTTTTS-TT-SS-TTSGGGTTB--TT-HHHHHHHTTTHHHHHHHHHTTSS-S-TTSEEEPPPSS-GGGS--SHHHHHHH-HHHHHHHHHHHHHHT-TT--HHHHHHHHHHHHHHHHHHHGGGGGGGGGGS-HHHHHHHHHHHHHHHHHHHHT----HHHHHHHHTTS-SS---TT--TT--TTS-HHHHHHHHHHHHHHHHHHHHTTHHHHHHHHHTTSHHHHHHHHHHHHHHHHHT-